Protein AF-A0A136LX27-F1 (afdb_monomer)

Nearest PDB structures (foldseek):
  8tn6-assembly1_C  TM=4.873E-01  e=3.088E+00  synthetic construct
  8tn1-assembly1_B  TM=5.499E-01  e=5.109E+00  synthetic construct
  5m4y-assembly1_A  TM=3.741E-01  e=1.866E+00  Saccharomyces cerevisiae S288C
  2cmr-assembly1_A  TM=3.663E-01  e=2.141E+00  Human immunodeficiency virus 1
  6x8n-assembly2_B  TM=4.448E-01  e=7.368E+00  synthetic construct

InterPro domains:
  IPR025101 Protein of unknown function DUF4012 [PF1319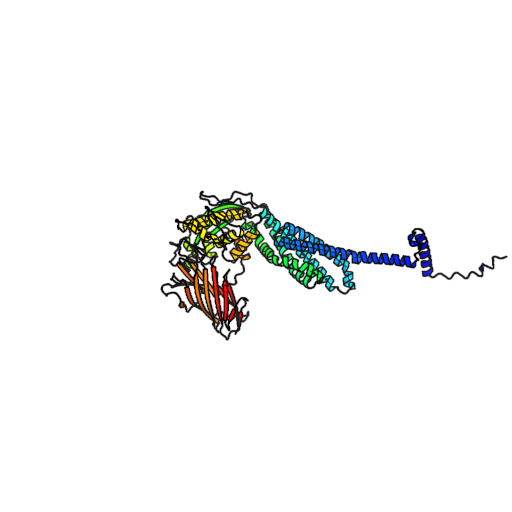6] (264-393)

pLDDT: mean 89.69, std 9.62, range [48.16, 98.31]

Solvent-accessible surface area (backbone atoms only — not comparable to full-atom values): 33940 Å² total; per-residue (Å²): 144,78,75,75,71,65,70,79,70,67,69,77,75,74,82,70,50,76,64,53,54,50,53,50,52,52,49,54,52,47,53,60,52,36,74,76,36,82,88,41,71,86,57,50,76,66,54,48,52,50,51,50,51,48,51,51,51,50,49,50,47,38,65,57,45,51,49,35,52,52,52,29,53,52,25,53,52,51,29,39,62,27,41,51,51,26,32,53,19,59,77,71,66,36,43,70,59,23,34,56,25,31,53,53,31,34,57,29,32,56,52,31,45,54,29,50,59,65,39,42,64,58,28,60,75,68,71,38,54,65,61,51,52,49,54,48,48,35,37,50,30,48,34,45,26,28,48,10,48,38,33,31,30,61,28,46,41,36,55,54,53,44,46,72,66,58,60,37,55,48,43,66,40,85,92,73,85,42,48,37,39,35,45,84,51,87,56,44,43,74,41,34,51,49,36,64,69,22,40,62,43,25,42,52,10,48,55,37,28,58,62,22,47,61,52,32,57,53,39,40,71,75,39,61,63,76,59,22,72,60,43,46,65,39,54,51,55,42,52,74,48,44,66,57,54,50,54,44,48,76,41,52,72,40,50,36,57,72,26,3,46,98,47,73,29,30,34,40,36,38,36,26,36,20,60,48,28,24,45,40,19,9,39,68,30,23,37,37,40,39,31,23,36,19,65,29,44,59,40,39,46,55,44,53,53,89,75,62,65,65,78,91,56,72,70,51,72,66,58,40,49,42,22,48,52,70,47,97,57,94,56,45,80,90,69,63,51,79,71,52,55,21,31,22,56,52,65,58,63,32,38,48,52,54,44,52,44,48,26,70,70,69,75,46,77,62,45,30,30,37,36,40,25,53,70,47,54,29,53,48,21,64,76,70,41,69,46,80,56,96,93,40,68,30,36,50,89,32,42,51,59,41,52,48,61,72,33,62,89,57,73,40,62,68,55,51,17,50,53,53,49,51,51,51,39,51,47,50,27,52,51,55,66,45,36,54,96,34,52,69,61,54,50,49,52,54,51,53,28,36,61,42,36,29,37,49,76,35,45,85,36,67,61,50,32,48,46,52,53,76,72,44,80,86,76,83,79,50,84,40,42,42,36,55,49,47,30,41,31,85,87,65,61,80,53,90,41,60,37,33,41,36,36,43,33,42,38,38,36,44,89,78,44,30,35,42,37,38,40,32,41,36,62,40,54,68,94,52,57,51,29,35,38,46,32,33,36,50,73,55,40,76,75,42,71,41,77,61,57,78,92,43,53,46,77,38,73,60,91,62,35,34,26,40,37,35,46,70,56,98,79,44,37,45,28,42,30,36,32,38,69,55,66,89,78,77,95,77,78,76,45,65,53,41,46,31,41,48,58,48,32,51,53,48,37,36,42,38,37,36,40,34,48,35,89,74,51,49,76,45,68,73,65,89,78,63,49,80,58,89,65,27,42,37,36,71,52,71,54,56,38,70,44,74,47,44,28,40,52,45,116

Organism: NCBI:txid1617426

Foldseek 3Di:
DPPPVVVVPPDPPPPQDPVNVVVVVLVVVVVVVCVVDVVCVPPDSVNVVVVVVVVVVVVCCCVQPVVLVVLLVVLLVLLLVLLLQLLVCLVLVVLVSNLVSLVSNLVSLVSNLVSLVSNCVVCVVVVNNVQSVLSNLLSVLSNLLSVLSNLQSVLCVLVVVLLQQQAQQWDQDPDDLFRIWTDDDDFQLVSLVSNLVSLVSLVSSLVSNVVSLVSNQVSLVVHDPVSVVSNVVSSVSVVVCSVVSVLCSLQSNLVSVVQARVHKAKEKEFEFALLQPALLNHFTLWIWIFIGHNNYTPTIGTGGLVRQDCVPPFDDPVQQQQLVQADPDRDHRVRDGSRSLSNRNDNQSSQVSVQVSVCRVVVDHHQKYKYAYVVLVQLLCAVVPWDDDPNFIDHSVCPQVSLLVVCPVVQASRVSSVVSSSSVSSSCSSCSNPSNPCVVVNVVSVLLCVLLQRMDMYGPPPSVVSSVVSSDDDDPDALWEKEKDFRADNSGRRFDFRKEKEKEKEWEQEPLRKIKMKIKIAIDSHPGTQKIKIKTFPQKADKDKDPADPVQWDWDDDPTIIMIIGGDDPRRMIMIIIMHDHDDDDPPPQDKRKYKYADRHNYKYWYKYKYAYDPVKDKDWPDPAWDDDPRITIDTDIPSGIDMTIMRIDD

Sequence (651 aa):
MANTNLRKRLKPKPQKTGFERFSDAANEWFFRFKRRFYFLRNITLTDFFLMLGGTAALGVIYFLVVSPAFSLARNVYVIHTNLTGLNNAVQVFDLAAGESRAATIKSNLVEAQQRTEELRFLFDLTQNHAAYLQVQSLLDDSNEFMSGFLDVFSALRPLQDYTAEYKPNIVYRFSDGNTLSASPATGSGLTLERMEENRSLLKIGVDRMEKARADILAGLAESPAWLSDLMRDDITGIDTQFPAFTSLADTYEYIPVLLGSGNPQEYLIVVQDNARYTAGGGEIAGFISVSLADGVPQAVTVLKPSELSLDGFRADQLVLADINLLANKDVTAENITLSDLALISDPDLRLKTVGELYTARSGKPLAGVIMLNLNVMERFLRAGGPLSYQQVEFTDDTLLSGINILLGDQRSSEFRSEIIMNLYARLIEREFNSFEGRFMDLFSILAQSRELGDIALYSDSIEVKNYILVSSPETVTGKDILSFGLNYDQESVVINKYPIVTINAVVEIDADFSTKKTVEIAASGVEALQNSYVCTPSGSTGFNFTGVTDDLVSSTFTADTFCNIFLEDEDLRYGVGFETIPFENSNGTGYNYVLSLEKNPGIGANYDIEFSFDPSLSVLPVDESFIAQGDAFIYSGVITGDKRFIFEISK

Secondary structure (DSSP, 8-state):
--SSSSTTS--PPP---HHHHHHHHHHHHHHHHHTT-GGGTT--HHHHHHHHHHHHHHHHHIIIIIHHHHHHHHHHHHHHHHHHHHHHHHHTT-HHHHHHHHHHHHHHHHHHHHHHHHTHHHHHHTT-HHHHHHHHHHHHHHHHHHHHHHHHHHHHHHHHHHHHH----EEE-SSSS-SEEE--PPP-HHHHHHHHHHHHHHHHHHHHHHHHHHHHHHHHHHS-HHHHHHHHHHHHHHHTTHHHHHHHHHHHTTHHHHTTSSS-EEEEEEEEETTS--TTSSEEEEEEEEEEETTEEEEEEEE-GGG---TT----HHHHHHHHHH-SS---TTT--TGGGGG--SHHHHHHHHHHHHHHHH----SEEEEEEHHHHHHHHHHH--EEETTEEE-TTTHHHHHHHHHTT---HHHHHHHHHHHHHHHHHHHHHT-TTTHHHHHHHHHHHHHTTSEEEE-SSHHHHHHHHHTSPP----SEEEEEEEEE-TT-----S--EEEEEEEEEE-TTS-EEEEEEEEEES-SSEEEEEEEEETT-EEEEEESS-GGGEEEEE-SSEEEEEEE--TT-EEEEEEEEPPPP--SSS-EEEEEEEE--TT-EEEEEEEEEE-TTSEEEES-S--EEETTEEEEEEE-SSPEEEEEEEE-

Mean predicted aligned error: 8.87 Å

Radius of gyration: 38.72 Å; Cα contacts (8 Å, |Δi|>4): 1157; chains: 1; bounding box: 103×66×143 Å

Structure (mmCIF, N/CA/C/O backbone):
data_AF-A0A136LX27-F1
#
_entry.id   AF-A0A136LX27-F1
#
loop_
_atom_site.group_PDB
_atom_site.id
_atom_site.type_symbol
_atom_site.label_atom_id
_atom_site.label_alt_id
_atom_site.label_comp_id
_atom_site.label_asym_id
_atom_site.label_entity_id
_atom_site.label_seq_id
_atom_site.pdbx_PDB_ins_code
_atom_site.Cartn_x
_atom_site.Cartn_y
_atom_site.Cartn_z
_atom_site.occupancy
_atom_site.B_iso_or_equiv
_atom_site.auth_seq_id
_atom_site.auth_comp_id
_atom_site.auth_asym_id
_atom_site.auth_atom_id
_atom_site.pdbx_PDB_model_num
ATOM 1 N N . MET A 1 1 ? 74.398 9.057 -102.586 1.00 50.53 1 MET A N 1
ATOM 2 C CA . MET A 1 1 ? 73.356 8.070 -102.958 1.00 50.53 1 MET A CA 1
ATOM 3 C C . MET A 1 1 ? 73.345 6.862 -102.003 1.00 50.53 1 MET A C 1
ATOM 5 O O . MET A 1 1 ? 73.511 5.738 -102.446 1.00 50.53 1 MET A O 1
ATOM 9 N N . ALA A 1 2 ? 73.130 7.065 -100.694 1.00 48.16 2 ALA A N 1
ATOM 10 C CA . ALA A 1 2 ? 73.069 5.960 -99.714 1.00 48.16 2 ALA A CA 1
ATOM 11 C C . ALA A 1 2 ? 71.875 6.045 -98.739 1.00 48.16 2 ALA A C 1
ATOM 13 O O . ALA A 1 2 ? 71.722 5.186 -97.881 1.00 48.16 2 ALA A O 1
ATOM 14 N N . ASN A 1 3 ? 70.998 7.049 -98.878 1.00 50.06 3 ASN A N 1
ATOM 15 C CA . ASN A 1 3 ? 69.938 7.318 -97.894 1.00 50.06 3 ASN A CA 1
ATOM 16 C C . ASN A 1 3 ? 68.509 7.040 -98.405 1.00 50.06 3 ASN A C 1
ATOM 18 O O . ASN A 1 3 ? 67.528 7.229 -97.695 1.00 50.06 3 ASN A O 1
ATOM 22 N N . THR A 1 4 ? 68.368 6.554 -99.639 1.00 48.66 4 THR A N 1
ATOM 23 C CA . THR A 1 4 ? 67.067 6.187 -100.225 1.00 48.66 4 THR A CA 1
ATOM 24 C C . THR A 1 4 ? 66.725 4.703 -100.056 1.00 48.66 4 THR A C 1
ATOM 26 O O . THR A 1 4 ? 65.551 4.346 -100.108 1.00 48.66 4 THR A O 1
ATOM 29 N N . ASN A 1 5 ? 67.707 3.847 -99.740 1.00 50.72 5 ASN A N 1
ATOM 30 C CA . ASN A 1 5 ? 67.491 2.408 -99.529 1.00 50.72 5 ASN A CA 1
ATOM 31 C C . ASN A 1 5 ? 67.164 2.016 -98.071 1.00 50.72 5 ASN A C 1
ATOM 33 O O . ASN A 1 5 ? 66.679 0.911 -97.841 1.00 50.72 5 ASN A O 1
ATOM 37 N N . LEU A 1 6 ? 67.328 2.919 -97.092 1.00 48.31 6 LEU A N 1
ATOM 38 C CA . LEU A 1 6 ? 66.961 2.671 -95.684 1.00 48.31 6 LEU A CA 1
ATOM 39 C C . LEU A 1 6 ? 65.464 2.899 -95.398 1.00 48.31 6 LEU A C 1
ATOM 41 O O . LEU A 1 6 ? 64.897 2.274 -94.504 1.00 48.31 6 LEU A O 1
ATOM 45 N N . ARG A 1 7 ? 64.780 3.714 -96.214 1.00 49.91 7 ARG A N 1
ATOM 46 C CA . ARG A 1 7 ? 63.329 3.954 -96.091 1.00 49.91 7 ARG A CA 1
ATOM 47 C C . ARG A 1 7 ? 62.451 2.805 -96.597 1.00 49.91 7 ARG A C 1
ATOM 49 O O . ARG A 1 7 ? 61.278 2.767 -96.254 1.00 49.91 7 ARG A O 1
ATOM 56 N N . LYS A 1 8 ? 62.998 1.838 -97.345 1.00 49.00 8 LYS A N 1
ATOM 57 C CA . LYS A 1 8 ? 62.242 0.677 -97.859 1.00 49.00 8 LYS A CA 1
ATOM 58 C C . LYS A 1 8 ? 62.246 -0.556 -96.933 1.00 49.00 8 LYS A C 1
ATOM 60 O O . LYS A 1 8 ? 61.659 -1.568 -97.296 1.00 49.00 8 LYS A O 1
ATOM 65 N N . ARG A 1 9 ? 62.866 -0.495 -95.741 1.00 50.59 9 ARG A N 1
ATOM 66 C CA . ARG A 1 9 ? 62.883 -1.609 -94.758 1.00 50.59 9 ARG A CA 1
ATOM 67 C C . ARG A 1 9 ? 62.244 -1.308 -93.400 1.00 50.59 9 ARG A C 1
ATOM 69 O O . ARG A 1 9 ? 62.141 -2.213 -92.575 1.00 50.59 9 ARG A O 1
ATOM 76 N N . LEU A 1 10 ? 61.762 -0.090 -93.162 1.00 51.03 10 LEU A N 1
ATOM 77 C CA . LEU A 1 10 ? 60.972 0.196 -91.966 1.00 51.03 10 LEU A CA 1
ATOM 78 C C . LEU A 1 10 ? 59.538 -0.266 -92.222 1.00 51.03 10 LEU A C 1
ATOM 80 O O . LEU A 1 10 ? 58.726 0.475 -92.774 1.00 51.03 10 LEU A O 1
ATOM 84 N N . LYS A 1 11 ? 59.260 -1.526 -91.857 1.00 53.97 11 LYS A N 1
ATOM 85 C CA . LYS A 1 11 ? 57.895 -2.053 -91.741 1.00 53.97 11 LYS A CA 1
ATOM 86 C C . LYS A 1 11 ? 57.037 -0.992 -91.031 1.00 53.97 11 LYS A C 1
ATOM 88 O O . LYS A 1 11 ? 57.516 -0.446 -90.030 1.00 53.97 11 LYS A O 1
ATOM 93 N N . PRO A 1 12 ? 55.826 -0.668 -91.524 1.00 54.94 12 PRO A N 1
ATOM 94 C CA . PRO A 1 12 ? 54.933 0.229 -90.802 1.00 54.94 12 PRO A CA 1
ATOM 95 C C . PRO A 1 12 ? 54.824 -0.298 -89.374 1.00 54.94 12 PRO A C 1
ATOM 97 O O . PRO A 1 12 ? 54.558 -1.487 -89.180 1.00 54.94 12 PRO A O 1
ATOM 100 N N . LYS A 1 13 ? 55.132 0.556 -88.384 1.00 58.00 13 LYS A N 1
ATOM 101 C CA . LYS A 1 13 ? 54.923 0.190 -86.981 1.00 58.00 13 LYS A CA 1
ATOM 102 C C . LYS A 1 13 ? 53.474 -0.298 -86.897 1.00 58.00 13 LYS A C 1
ATOM 104 O O . LYS A 1 13 ? 52.605 0.443 -87.369 1.00 58.00 13 LYS A O 1
ATOM 109 N N . PRO A 1 14 ? 53.224 -1.525 -86.405 1.00 62.47 14 PRO A N 1
ATOM 110 C CA . PRO A 1 14 ? 51.870 -2.055 -86.329 1.00 62.47 14 PRO A CA 1
ATOM 111 C C . PRO A 1 14 ? 50.988 -1.005 -85.656 1.00 62.47 14 PRO A C 1
ATOM 113 O O . PRO A 1 14 ? 51.436 -0.331 -84.721 1.00 62.47 14 PRO A O 1
ATOM 116 N N . GLN A 1 15 ? 49.789 -0.777 -86.201 1.00 66.12 15 GLN A N 1
ATOM 117 C CA . GLN A 1 15 ? 48.844 0.148 -85.588 1.00 66.12 15 GLN A CA 1
ATOM 118 C C . GLN A 1 15 ? 48.589 -0.348 -84.172 1.00 66.12 15 GLN A C 1
ATOM 120 O O . GLN A 1 15 ? 47.939 -1.371 -83.978 1.00 66.12 15 GLN A O 1
ATOM 125 N N . LYS A 1 16 ? 49.151 0.376 -83.201 1.00 63.56 16 LYS A N 1
ATOM 126 C CA . LYS A 1 16 ? 48.963 0.061 -81.796 1.00 63.56 16 LYS A CA 1
ATOM 127 C C . LYS A 1 16 ? 47.477 0.077 -81.493 1.00 63.56 16 LYS A C 1
ATOM 129 O O . LYS A 1 16 ? 46.812 1.079 -81.787 1.00 63.56 16 LYS A O 1
ATOM 134 N N . THR A 1 17 ? 46.980 -1.015 -80.930 1.00 77.12 17 THR A N 1
ATOM 135 C CA . THR A 1 17 ? 45.590 -1.126 -80.484 1.00 77.12 17 THR A CA 1
ATOM 136 C C . THR A 1 17 ? 45.302 -0.073 -79.404 1.00 77.12 17 THR A C 1
ATOM 138 O O . THR A 1 17 ? 46.221 0.466 -78.780 1.00 77.12 17 THR A O 1
ATOM 141 N N . GLY A 1 18 ? 44.026 0.265 -79.176 1.00 77.75 18 GLY A N 1
ATOM 142 C CA . GLY A 1 18 ? 43.649 1.239 -78.137 1.00 77.75 18 GLY A CA 1
ATOM 143 C C . GLY A 1 18 ? 44.223 0.885 -76.756 1.00 77.75 18 GLY A C 1
ATOM 144 O O . GLY A 1 18 ? 44.663 1.767 -76.022 1.00 77.75 18 GLY A O 1
ATOM 145 N N . PHE A 1 19 ? 44.328 -0.414 -76.467 1.00 76.25 19 PHE A N 1
ATOM 146 C CA . PHE A 1 19 ? 44.926 -0.945 -75.247 1.00 76.25 19 PHE A CA 1
ATOM 147 C C . PHE A 1 19 ? 46.444 -0.710 -75.162 1.00 76.25 19 PHE A C 1
ATOM 149 O O . PHE A 1 19 ? 46.941 -0.286 -74.123 1.00 76.25 19 PHE A O 1
ATOM 156 N N . GLU A 1 20 ? 47.187 -0.890 -76.260 1.00 79.50 20 GLU A N 1
ATOM 157 C CA . GLU A 1 20 ? 48.635 -0.624 -76.297 1.00 79.50 20 GLU A CA 1
ATOM 158 C C . GLU A 1 20 ? 48.958 0.862 -76.092 1.00 79.50 20 GLU A C 1
ATOM 160 O O . GLU A 1 20 ? 49.915 1.200 -75.398 1.00 79.50 20 GLU A O 1
ATOM 165 N N . ARG A 1 21 ? 48.134 1.770 -76.636 1.00 81.06 21 ARG A N 1
ATOM 166 C CA . ARG A 1 21 ? 48.301 3.218 -76.410 1.00 81.06 21 ARG A CA 1
ATOM 167 C C . ARG A 1 21 ? 48.043 3.609 -74.955 1.00 81.06 21 ARG A C 1
ATOM 169 O O . ARG A 1 21 ? 48.781 4.429 -74.414 1.00 81.06 21 ARG A O 1
ATOM 176 N N . PHE A 1 22 ? 47.022 3.023 -74.329 1.00 80.69 22 PHE A N 1
ATOM 177 C CA . PHE A 1 22 ? 46.735 3.230 -72.909 1.00 80.69 22 PHE A CA 1
ATOM 178 C C . PHE A 1 22 ? 47.853 2.666 -72.023 1.00 80.69 22 PHE A C 1
ATOM 180 O O . PHE A 1 22 ? 48.327 3.355 -71.123 1.00 80.69 22 PHE A O 1
ATOM 187 N N . SER A 1 23 ? 48.334 1.457 -72.323 1.00 80.69 23 SER A N 1
ATOM 188 C CA . SER A 1 23 ? 49.427 0.821 -71.584 1.00 80.69 23 SER A CA 1
ATOM 189 C C . SER A 1 23 ? 50.725 1.625 -71.656 1.00 80.69 23 SER A C 1
ATOM 191 O O . SER A 1 23 ? 51.415 1.741 -70.644 1.00 80.69 23 SER A O 1
ATOM 193 N N . ASP A 1 24 ? 51.068 2.185 -72.818 1.00 81.19 24 ASP A N 1
ATOM 194 C CA . ASP A 1 24 ? 52.256 3.029 -72.969 1.00 81.19 24 ASP A CA 1
ATOM 195 C C . ASP A 1 24 ? 52.126 4.337 -72.180 1.00 81.19 24 ASP A C 1
ATOM 197 O O . ASP A 1 24 ? 53.066 4.733 -71.490 1.00 81.19 24 ASP A O 1
ATOM 201 N N . ALA A 1 25 ? 50.954 4.982 -72.229 1.00 83.62 25 ALA A N 1
ATOM 202 C CA . ALA A 1 25 ? 50.682 6.204 -71.474 1.00 83.62 25 ALA A CA 1
ATOM 203 C C . ALA A 1 25 ? 50.722 5.962 -69.953 1.00 83.62 25 ALA A C 1
ATOM 205 O O . ALA A 1 25 ? 51.320 6.749 -69.216 1.00 83.62 25 ALA A O 1
ATOM 206 N N . ALA A 1 26 ? 50.145 4.850 -69.486 1.00 80.69 26 ALA A N 1
ATOM 207 C CA . ALA A 1 26 ? 50.176 4.438 -68.085 1.00 80.69 26 ALA A CA 1
ATOM 208 C C . ALA A 1 26 ? 51.602 4.107 -67.618 1.00 80.69 26 ALA A C 1
ATOM 210 O O . ALA A 1 26 ? 52.010 4.545 -66.542 1.00 80.69 26 ALA A O 1
ATOM 211 N N . ASN A 1 27 ? 52.391 3.407 -68.443 1.00 83.38 27 ASN A N 1
ATOM 212 C CA . ASN A 1 27 ? 53.803 3.140 -68.164 1.00 83.38 27 ASN A CA 1
ATOM 213 C C . ASN A 1 27 ? 54.616 4.433 -68.082 1.00 83.38 27 ASN A C 1
ATOM 215 O O . ASN A 1 27 ? 55.388 4.609 -67.143 1.00 83.38 27 ASN A O 1
ATOM 219 N N . GLU A 1 28 ? 54.455 5.354 -69.034 1.00 85.44 28 GLU A N 1
ATOM 220 C CA . GLU A 1 28 ? 55.209 6.609 -69.043 1.00 85.44 28 GLU A CA 1
ATOM 221 C C . GLU A 1 28 ? 54.863 7.488 -67.831 1.00 85.44 28 GLU A C 1
ATOM 223 O O . GLU A 1 28 ? 55.760 8.030 -67.176 1.00 85.44 28 GLU A O 1
ATOM 228 N N . TRP A 1 29 ? 53.576 7.576 -67.479 1.00 87.31 29 TRP A N 1
ATOM 229 C CA . TRP A 1 29 ? 53.113 8.259 -66.272 1.00 87.31 29 TRP A CA 1
ATOM 230 C C . TRP A 1 29 ? 53.686 7.618 -65.001 1.00 87.31 29 TRP A C 1
ATOM 232 O O . TRP A 1 29 ? 54.284 8.314 -64.175 1.00 87.31 29 TRP A O 1
ATOM 242 N N . PHE A 1 30 ? 53.602 6.289 -64.882 1.00 84.06 30 PHE A N 1
ATOM 243 C CA . PHE A 1 30 ? 54.151 5.549 -63.748 1.00 84.06 30 PHE A CA 1
ATOM 244 C C . PHE A 1 30 ? 55.669 5.703 -63.637 1.00 84.06 30 PHE A C 1
ATOM 246 O O . PHE A 1 30 ? 56.170 5.911 -62.540 1.00 84.06 30 PHE A O 1
ATOM 253 N N . PHE A 1 31 ? 56.423 5.696 -64.741 1.00 82.75 31 PHE A N 1
ATOM 254 C CA . PHE A 1 31 ? 57.871 5.935 -64.716 1.00 82.75 31 PHE A CA 1
ATOM 255 C C . PHE A 1 31 ? 58.227 7.341 -64.211 1.00 82.75 31 PHE A C 1
ATOM 257 O O . PHE A 1 31 ? 59.194 7.497 -63.455 1.00 82.75 31 PHE A O 1
ATOM 264 N N . ARG A 1 32 ? 57.454 8.369 -64.593 1.00 85.94 32 ARG A N 1
ATOM 265 C CA . ARG A 1 32 ? 57.628 9.740 -64.075 1.00 85.94 32 ARG A CA 1
ATOM 266 C C . ARG A 1 32 ? 57.305 9.819 -62.581 1.00 85.94 32 ARG A C 1
ATOM 268 O O . ARG A 1 32 ? 58.045 10.469 -61.844 1.00 85.94 32 ARG A O 1
ATOM 275 N N . PHE A 1 33 ? 56.254 9.131 -62.135 1.00 82.25 33 PHE A N 1
ATOM 276 C CA . PHE A 1 33 ? 55.853 9.045 -60.728 1.00 82.25 33 PHE A CA 1
ATOM 277 C C . PHE A 1 33 ? 56.884 8.273 -59.882 1.00 82.25 33 PHE A C 1
ATOM 279 O O . PHE A 1 33 ? 57.383 8.782 -58.881 1.00 82.25 33 PHE A O 1
ATOM 286 N N . LYS A 1 34 ? 57.313 7.100 -60.356 1.00 84.00 34 LYS A N 1
ATOM 287 C CA . LYS A 1 34 ? 58.334 6.226 -59.758 1.00 84.00 34 LYS A CA 1
ATOM 288 C C . LYS A 1 34 ? 59.682 6.921 -59.566 1.00 84.00 34 LYS A C 1
ATOM 290 O O . LYS A 1 34 ? 60.349 6.677 -58.569 1.00 84.00 34 LYS A O 1
ATOM 295 N N . ARG A 1 35 ? 60.084 7.826 -60.469 1.00 83.75 35 ARG A N 1
ATOM 296 C CA . ARG A 1 35 ? 61.311 8.633 -60.297 1.00 83.75 35 ARG A CA 1
ATOM 297 C C . ARG A 1 35 ? 61.264 9.583 -59.097 1.00 83.75 35 ARG A C 1
ATOM 299 O O . ARG A 1 35 ? 62.328 9.960 -58.618 1.00 83.75 35 ARG A O 1
ATOM 306 N N . ARG A 1 36 ? 60.077 9.983 -58.627 1.00 86.94 36 ARG A N 1
ATOM 307 C CA . ARG A 1 36 ? 59.925 10.905 -57.489 1.00 86.94 36 ARG A CA 1
ATOM 308 C C . ARG A 1 36 ? 59.958 10.205 -56.129 1.00 86.94 36 ARG A C 1
ATOM 310 O O . ARG A 1 36 ? 60.279 10.856 -55.144 1.00 86.94 36 ARG A O 1
ATOM 317 N N . PHE A 1 37 ? 59.674 8.903 -56.069 1.00 85.75 37 PHE A N 1
ATOM 318 C CA . PHE A 1 37 ? 59.536 8.164 -54.812 1.00 85.75 37 PHE A CA 1
ATOM 319 C C . PHE A 1 37 ? 60.505 6.983 -54.745 1.00 85.75 37 PHE A C 1
ATOM 321 O O . PHE A 1 37 ? 60.353 5.985 -55.449 1.00 85.75 37 PHE A O 1
ATOM 328 N N . TYR A 1 38 ? 61.501 7.081 -53.860 1.00 82.31 38 TYR A N 1
ATOM 329 C CA . TYR A 1 38 ? 62.594 6.107 -53.758 1.00 82.31 38 TYR A CA 1
ATOM 330 C C . TYR A 1 38 ? 62.110 4.681 -53.416 1.00 82.31 38 TYR A C 1
ATOM 332 O O . TYR A 1 38 ? 62.700 3.707 -53.880 1.00 82.31 38 TYR A O 1
ATOM 340 N N . PHE A 1 39 ? 60.994 4.548 -52.687 1.00 81.44 39 PHE A N 1
ATOM 341 C CA . PHE A 1 39 ? 60.398 3.256 -52.318 1.00 81.44 39 PHE A CA 1
ATOM 342 C C . PHE A 1 39 ? 59.743 2.509 -53.497 1.00 81.44 39 PHE A C 1
ATOM 344 O O . PHE A 1 39 ? 59.589 1.293 -53.440 1.00 81.44 39 PHE A O 1
ATOM 351 N N . LEU A 1 40 ? 59.422 3.193 -54.604 1.00 81.50 40 LEU A N 1
ATOM 352 C CA . LEU A 1 40 ? 58.823 2.577 -55.796 1.00 81.50 40 LEU A CA 1
ATOM 353 C C . LEU A 1 40 ? 59.867 1.994 -56.766 1.00 81.50 40 LEU A C 1
ATOM 355 O O . LEU A 1 40 ? 59.503 1.409 -57.789 1.00 81.50 40 LEU A O 1
ATOM 359 N N . ARG A 1 41 ? 61.174 2.140 -56.483 1.00 82.56 41 ARG A N 1
ATOM 360 C CA . ARG A 1 41 ? 62.277 1.814 -57.412 1.00 82.56 41 ARG A CA 1
ATOM 361 C C . ARG A 1 41 ? 62.259 0.355 -57.901 1.00 82.56 41 ARG A C 1
ATOM 363 O O . ARG A 1 41 ? 62.560 0.125 -59.074 1.00 82.56 41 ARG A O 1
ATOM 370 N N . ASN A 1 42 ? 61.792 -0.583 -57.077 1.00 86.25 42 ASN A N 1
ATOM 371 C CA . ASN A 1 42 ? 61.741 -2.019 -57.393 1.00 86.25 42 ASN A CA 1
ATOM 372 C C . ASN A 1 42 ? 60.332 -2.557 -57.713 1.00 86.25 42 ASN A C 1
ATOM 374 O O . ASN A 1 42 ? 60.186 -3.749 -57.943 1.00 86.25 42 ASN A O 1
ATOM 378 N N . ILE A 1 43 ? 59.309 -1.699 -57.765 1.00 87.44 43 ILE A N 1
ATOM 379 C CA . ILE A 1 43 ? 57.907 -2.102 -57.972 1.00 87.44 43 ILE A CA 1
ATOM 380 C C . ILE A 1 43 ? 57.573 -2.056 -59.474 1.00 87.44 43 ILE A C 1
ATOM 382 O O . ILE A 1 43 ? 57.945 -1.088 -60.160 1.00 87.44 43 ILE A O 1
ATOM 386 N N . THR A 1 44 ? 56.935 -3.105 -60.010 1.00 88.75 44 THR A N 1
ATOM 387 C CA . THR A 1 44 ? 56.441 -3.135 -61.402 1.00 88.75 44 THR A CA 1
ATOM 388 C C . THR A 1 44 ? 55.136 -2.337 -61.543 1.00 88.75 44 THR A C 1
ATOM 390 O O . THR A 1 44 ? 54.492 -2.016 -60.549 1.00 88.75 44 THR A O 1
ATOM 393 N N . LEU A 1 45 ? 54.724 -1.985 -62.771 1.00 81.75 45 LEU A N 1
ATOM 394 C CA . LEU A 1 45 ? 53.446 -1.284 -62.993 1.00 81.75 45 LEU A CA 1
ATOM 395 C C . LEU A 1 45 ? 52.264 -2.091 -62.420 1.00 81.75 45 LEU A C 1
ATOM 397 O O . LEU A 1 45 ? 51.372 -1.530 -61.789 1.00 81.75 45 LEU A O 1
ATOM 401 N N . THR A 1 46 ? 52.294 -3.410 -62.615 1.00 82.56 46 THR A N 1
ATOM 402 C CA . THR A 1 46 ? 51.283 -4.343 -62.112 1.00 82.56 46 THR A CA 1
ATOM 403 C C . THR A 1 46 ? 51.260 -4.365 -60.589 1.00 82.56 46 THR A C 1
ATOM 405 O O . THR A 1 46 ? 50.192 -4.205 -60.008 1.00 82.56 46 THR A O 1
ATOM 408 N N . ASP A 1 47 ? 52.423 -4.464 -59.940 1.00 85.62 47 ASP A N 1
ATOM 409 C CA . ASP A 1 47 ? 52.520 -4.432 -58.476 1.00 85.62 47 ASP A CA 1
ATOM 410 C C . ASP A 1 47 ? 52.004 -3.107 -57.905 1.00 85.62 47 ASP A C 1
ATOM 412 O O . ASP A 1 47 ? 51.338 -3.095 -56.876 1.00 85.62 47 ASP A O 1
ATOM 416 N N . PHE A 1 48 ? 52.261 -1.983 -58.583 1.00 85.69 48 PHE A N 1
ATOM 417 C CA . PHE A 1 48 ? 51.758 -0.678 -58.158 1.00 85.69 48 PHE A CA 1
ATOM 418 C C . PHE A 1 48 ? 50.230 -0.596 -58.220 1.00 85.69 48 PHE A C 1
ATOM 420 O O . PHE A 1 48 ? 49.609 -0.163 -57.252 1.00 85.69 48 PHE A O 1
ATOM 427 N N . PHE A 1 49 ? 49.609 -1.028 -59.323 1.00 85.94 49 PHE A N 1
ATOM 428 C CA . PHE A 1 49 ? 48.146 -1.045 -59.423 1.00 85.94 49 PHE A CA 1
ATOM 429 C C . PHE A 1 49 ? 47.506 -2.074 -58.486 1.00 85.94 49 PHE A C 1
ATOM 431 O O . PHE A 1 49 ? 46.441 -1.795 -57.944 1.00 85.94 49 PHE A O 1
ATOM 438 N N . LEU A 1 50 ? 48.157 -3.215 -58.240 1.00 88.69 50 LEU A N 1
ATOM 439 C CA . LEU A 1 50 ? 47.715 -4.187 -57.238 1.00 88.69 50 LEU A CA 1
ATOM 440 C C . LEU A 1 50 ? 47.799 -3.615 -55.818 1.00 88.69 50 LEU A C 1
ATOM 442 O O . LEU A 1 50 ? 46.850 -3.762 -55.059 1.00 88.69 50 LEU A O 1
ATOM 446 N N . MET A 1 51 ? 48.881 -2.916 -55.459 1.00 88.25 51 MET A N 1
ATOM 447 C CA . MET A 1 51 ? 49.005 -2.248 -54.156 1.00 88.25 51 MET A CA 1
ATOM 448 C C . MET A 1 51 ? 48.010 -1.098 -53.998 1.00 88.25 51 MET A C 1
ATOM 450 O O . MET A 1 51 ? 47.430 -0.941 -52.924 1.00 88.25 51 MET A O 1
ATOM 454 N N . LEU A 1 52 ? 47.788 -0.305 -55.050 1.00 88.81 52 LEU A N 1
ATOM 455 C CA . LEU A 1 52 ? 46.810 0.783 -55.045 1.00 88.81 52 LEU A CA 1
ATOM 456 C C . LEU A 1 52 ? 45.388 0.229 -54.918 1.00 88.81 52 LEU A C 1
ATOM 458 O O . LEU A 1 52 ? 44.627 0.698 -54.079 1.00 88.81 52 LEU A O 1
ATOM 462 N N . GLY A 1 53 ? 45.053 -0.791 -55.710 1.00 92.69 53 GLY A N 1
ATOM 463 C CA . GLY A 1 53 ? 43.772 -1.488 -55.645 1.00 92.69 53 GLY A CA 1
ATOM 464 C C . GLY A 1 53 ? 43.558 -2.173 -54.299 1.00 92.69 53 GLY A C 1
ATOM 465 O O . GLY A 1 53 ? 42.485 -2.050 -53.726 1.00 92.69 53 GLY A O 1
ATOM 466 N N . GLY A 1 54 ? 44.592 -2.814 -53.749 1.00 94.06 54 GLY A N 1
ATOM 467 C CA . GLY A 1 54 ? 44.570 -3.419 -52.418 1.00 94.06 54 GLY A CA 1
ATOM 468 C C . GLY A 1 54 ? 44.368 -2.385 -51.312 1.00 94.06 54 GLY A C 1
ATOM 469 O O . GLY A 1 54 ? 43.505 -2.565 -50.464 1.00 94.06 54 GLY A O 1
ATOM 470 N N . THR A 1 55 ? 45.091 -1.264 -51.353 1.00 92.81 55 THR A N 1
ATOM 471 C CA . THR A 1 55 ? 44.906 -0.151 -50.404 1.00 92.81 55 THR A CA 1
ATOM 472 C C . THR A 1 55 ? 43.508 0.452 -50.515 1.00 92.81 55 THR A C 1
ATOM 474 O O . THR A 1 55 ? 42.874 0.705 -49.498 1.00 92.81 55 THR A O 1
ATOM 477 N N . ALA A 1 56 ? 43.003 0.659 -51.735 1.00 93.19 56 ALA A N 1
ATOM 478 C CA . ALA A 1 56 ? 41.656 1.171 -51.957 1.00 93.19 56 ALA A CA 1
ATOM 479 C C . ALA A 1 56 ? 40.591 0.187 -51.452 1.00 93.19 56 ALA A C 1
ATOM 481 O O . ALA A 1 56 ? 39.674 0.602 -50.752 1.00 93.19 56 ALA A O 1
ATOM 482 N N . ALA A 1 57 ? 40.740 -1.110 -51.734 1.00 93.38 57 ALA A N 1
ATOM 483 C CA . ALA A 1 57 ? 39.850 -2.155 -51.237 1.00 93.38 57 ALA A CA 1
ATOM 484 C C . ALA A 1 57 ? 39.872 -2.237 -49.704 1.00 93.38 57 ALA A C 1
ATOM 486 O O . ALA A 1 57 ? 38.815 -2.281 -49.085 1.00 93.38 57 ALA A O 1
ATOM 487 N N . LEU A 1 58 ? 41.055 -2.182 -49.082 1.00 94.69 58 LEU A N 1
ATOM 488 C CA . LEU A 1 58 ? 41.195 -2.122 -47.626 1.00 94.69 58 LEU A CA 1
ATOM 489 C C . LEU A 1 58 ? 40.566 -0.857 -47.045 1.00 94.69 58 LEU A C 1
ATOM 491 O O . LEU A 1 58 ? 39.899 -0.942 -46.023 1.00 94.69 58 LEU A O 1
ATOM 495 N N . GLY A 1 59 ? 40.735 0.295 -47.695 1.00 94.56 59 GLY A N 1
ATOM 496 C CA . GLY A 1 59 ? 40.078 1.539 -47.300 1.00 94.56 59 GLY A CA 1
ATOM 497 C C . GLY A 1 59 ? 38.556 1.415 -47.353 1.00 94.56 59 GLY A C 1
ATOM 498 O O . GLY A 1 59 ? 37.883 1.760 -46.390 1.00 94.56 59 GLY A O 1
ATOM 499 N N . VAL A 1 60 ? 38.012 0.853 -48.435 1.00 93.00 60 VAL A N 1
ATOM 500 C CA . VAL A 1 60 ? 36.571 0.600 -48.582 1.00 93.00 60 VAL A CA 1
ATOM 501 C C . VAL A 1 60 ? 36.066 -0.355 -47.499 1.00 93.00 60 VAL A C 1
ATOM 503 O O . VAL A 1 60 ? 35.085 -0.040 -46.836 1.00 93.00 60 VAL A O 1
ATOM 506 N N . ILE A 1 61 ? 36.750 -1.477 -47.258 1.00 93.94 61 ILE A N 1
ATOM 507 C CA . ILE A 1 61 ? 36.402 -2.419 -46.180 1.00 93.94 61 ILE A CA 1
ATOM 508 C C . ILE A 1 61 ? 36.469 -1.723 -44.817 1.00 93.94 61 ILE A C 1
ATOM 510 O O . ILE A 1 61 ? 35.582 -1.897 -43.984 1.00 93.94 61 ILE A O 1
ATOM 514 N N . TYR A 1 62 ? 37.500 -0.915 -44.584 1.00 95.19 62 TYR A N 1
ATOM 515 C CA . TYR A 1 62 ? 37.670 -0.201 -43.330 1.00 95.19 62 TYR A CA 1
ATOM 516 C C . TYR A 1 62 ? 36.513 0.770 -43.072 1.00 95.19 62 TYR A C 1
ATOM 518 O O . TYR A 1 62 ? 35.914 0.727 -42.001 1.00 95.19 62 TYR A O 1
ATOM 526 N N . PHE A 1 63 ? 36.161 1.605 -44.050 1.00 94.12 63 PHE A N 1
ATOM 527 C CA . PHE A 1 63 ? 35.104 2.604 -43.885 1.00 94.12 63 PHE A CA 1
ATOM 528 C C . PHE A 1 63 ? 33.690 2.016 -43.919 1.00 94.12 63 PHE A C 1
ATOM 530 O O . PHE A 1 63 ? 32.831 2.532 -43.216 1.00 94.12 63 PHE A O 1
ATOM 537 N N . LEU A 1 64 ? 33.440 0.953 -44.692 1.00 93.94 64 LEU A N 1
ATOM 538 C CA . LEU A 1 64 ? 32.104 0.350 -44.802 1.00 93.94 64 LEU A CA 1
ATOM 539 C C . LEU A 1 64 ? 31.818 -0.715 -43.739 1.00 93.94 64 LEU A C 1
ATOM 541 O O . LEU A 1 64 ? 30.669 -0.887 -43.360 1.00 93.94 64 LEU A O 1
ATOM 545 N N . VAL A 1 65 ? 32.831 -1.450 -43.274 1.00 94.25 65 VAL A N 1
ATOM 546 C CA . VAL A 1 65 ? 32.643 -2.571 -42.335 1.00 94.25 65 VAL A CA 1
ATOM 547 C C . VAL A 1 65 ? 33.262 -2.258 -40.985 1.00 94.25 65 VAL A C 1
ATOM 549 O O . VAL A 1 65 ? 32.571 -2.252 -39.972 1.00 94.25 65 VAL A O 1
ATOM 552 N N . VAL A 1 66 ? 34.573 -2.009 -40.957 1.00 94.75 66 VAL A N 1
ATOM 553 C CA . VAL A 1 66 ? 35.331 -1.991 -39.696 1.00 94.75 66 VAL A CA 1
ATOM 554 C C . VAL A 1 66 ? 34.933 -0.800 -38.828 1.00 94.75 66 VAL A C 1
ATOM 556 O O . VAL A 1 66 ? 34.698 -0.972 -37.636 1.00 94.75 66 VAL A O 1
ATOM 559 N N . SER A 1 67 ? 34.832 0.396 -39.411 1.00 96.25 67 SER A N 1
ATOM 560 C CA . SER A 1 67 ? 34.493 1.616 -38.677 1.00 96.25 67 SER A CA 1
ATOM 561 C C . SER A 1 67 ? 33.065 1.578 -38.107 1.00 96.25 67 SER A C 1
ATOM 563 O O . SER A 1 67 ? 32.927 1.800 -36.901 1.00 96.25 67 SER A O 1
ATOM 565 N N . PRO A 1 68 ? 32.008 1.249 -38.884 1.00 96.06 68 PRO A N 1
ATOM 566 C CA . PRO A 1 68 ? 30.660 1.151 -38.329 1.00 96.06 68 PRO A CA 1
ATOM 567 C C . PRO A 1 68 ? 30.519 0.014 -37.313 1.00 96.06 68 PRO A C 1
ATOM 569 O O . PRO A 1 68 ? 29.917 0.228 -36.266 1.00 96.06 68 PRO A O 1
ATOM 572 N N . ALA A 1 69 ? 31.140 -1.150 -37.546 1.00 94.75 69 ALA A N 1
ATOM 573 C CA . ALA A 1 69 ? 31.109 -2.264 -36.595 1.00 94.75 69 ALA A CA 1
ATOM 574 C C . ALA A 1 69 ? 31.806 -1.925 -35.268 1.00 94.75 69 ALA A C 1
ATOM 576 O O . ALA A 1 69 ? 31.291 -2.246 -34.200 1.00 94.75 69 ALA A O 1
ATOM 577 N N . PHE A 1 70 ? 32.954 -1.241 -35.312 1.00 96.12 70 PHE A N 1
ATOM 578 C CA . PHE A 1 70 ? 33.641 -0.794 -34.100 1.00 96.12 70 PHE A CA 1
ATOM 579 C C . PHE A 1 70 ? 32.828 0.264 -33.342 1.00 96.12 70 PHE A C 1
ATOM 581 O O . PHE A 1 70 ? 32.718 0.198 -32.119 1.00 96.12 70 PHE A O 1
ATOM 588 N N . SER A 1 71 ? 32.221 1.216 -34.060 1.00 95.88 71 SER A N 1
ATOM 589 C CA . SER A 1 71 ? 31.323 2.211 -33.461 1.00 95.88 71 SER A CA 1
ATOM 590 C C . SER A 1 71 ? 30.096 1.554 -32.827 1.00 95.88 71 SER A C 1
ATOM 592 O O . SER A 1 71 ? 29.722 1.928 -31.720 1.00 95.88 71 SER A O 1
ATOM 594 N N . LEU A 1 72 ? 29.497 0.563 -33.493 1.00 95.19 72 LEU A N 1
ATOM 595 C CA . LEU A 1 72 ? 28.373 -0.206 -32.966 1.00 95.19 72 LEU A CA 1
ATOM 596 C C . LEU A 1 72 ? 28.774 -0.953 -31.690 1.00 95.19 72 LEU A C 1
ATOM 598 O O . LEU A 1 72 ? 28.104 -0.813 -30.674 1.00 95.19 72 LEU A O 1
ATOM 602 N N . ALA A 1 73 ? 29.902 -1.669 -31.705 1.00 94.50 73 ALA A N 1
ATOM 603 C CA . ALA A 1 73 ? 30.407 -2.386 -30.534 1.00 94.50 73 ALA A CA 1
ATOM 604 C C . ALA A 1 73 ? 30.669 -1.447 -29.346 1.00 94.50 73 ALA A C 1
ATOM 606 O O . ALA A 1 73 ? 30.302 -1.761 -28.215 1.00 94.50 73 ALA A O 1
ATOM 607 N N . ARG A 1 74 ? 31.255 -0.267 -29.600 1.00 96.81 74 ARG A N 1
ATOM 608 C CA . ARG A 1 74 ? 31.436 0.776 -28.582 1.00 96.81 74 ARG A CA 1
ATOM 609 C C . ARG A 1 74 ? 30.094 1.207 -27.990 1.00 96.81 74 ARG A C 1
ATOM 611 O O . ARG A 1 74 ? 29.976 1.280 -26.773 1.00 96.81 74 ARG A O 1
ATOM 618 N N . ASN A 1 75 ? 29.105 1.492 -28.831 1.00 96.81 75 ASN A N 1
ATOM 619 C CA . ASN A 1 75 ? 27.813 2.002 -28.381 1.00 96.81 75 ASN A CA 1
ATOM 620 C C . ASN A 1 75 ? 27.030 0.936 -27.604 1.00 96.81 75 ASN A C 1
ATOM 622 O O . ASN A 1 75 ? 26.497 1.244 -26.545 1.00 96.81 75 ASN A O 1
ATOM 626 N N . VAL A 1 76 ? 27.056 -0.326 -28.046 1.00 94.88 76 VAL A N 1
ATOM 627 C CA . VAL A 1 76 ? 26.474 -1.465 -27.310 1.00 94.88 76 VAL A CA 1
ATOM 628 C C . VAL A 1 76 ? 27.138 -1.646 -25.943 1.00 94.88 76 VAL A C 1
ATOM 630 O O . VAL A 1 76 ? 26.450 -1.823 -24.941 1.00 94.88 76 VAL A O 1
ATOM 633 N N . TYR A 1 77 ? 28.466 -1.532 -25.866 1.00 95.69 77 TYR A N 1
ATOM 634 C CA . TYR A 1 77 ? 29.177 -1.577 -24.587 1.00 95.69 77 TYR A CA 1
ATOM 635 C C . TYR A 1 77 ? 28.757 -0.431 -23.650 1.00 95.69 77 TYR A C 1
ATOM 637 O O . TYR A 1 77 ? 28.496 -0.647 -22.466 1.00 95.69 77 TYR A O 1
ATOM 645 N N . VAL A 1 78 ? 28.655 0.796 -24.172 1.00 97.19 78 VAL A N 1
ATOM 646 C CA . VAL A 1 78 ? 28.203 1.954 -23.386 1.00 97.19 78 VAL A CA 1
ATOM 647 C C . VAL A 1 78 ? 26.757 1.772 -22.920 1.00 97.19 78 VAL A C 1
ATOM 649 O O . VAL A 1 78 ? 26.477 2.054 -21.757 1.00 97.19 78 VAL A O 1
ATOM 652 N N . ILE A 1 79 ? 25.867 1.259 -23.775 1.00 96.62 79 ILE A N 1
ATOM 653 C CA . ILE A 1 79 ? 24.487 0.911 -23.412 1.00 96.62 79 ILE A CA 1
ATOM 654 C C . ILE A 1 79 ? 24.488 -0.054 -22.228 1.00 96.62 79 ILE A C 1
ATOM 656 O O . ILE A 1 79 ? 23.928 0.294 -21.199 1.00 96.62 79 ILE A O 1
ATOM 660 N N . HIS A 1 80 ? 25.190 -1.186 -22.323 1.00 95.44 80 HIS A N 1
ATOM 661 C CA . HIS A 1 80 ? 25.265 -2.179 -21.246 1.00 95.44 80 HIS A CA 1
ATOM 662 C C . HIS A 1 80 ? 25.707 -1.575 -19.911 1.00 95.44 80 HIS A C 1
ATOM 664 O O . HIS A 1 80 ? 24.992 -1.648 -18.919 1.00 95.44 80 HIS A O 1
ATOM 670 N N . THR A 1 81 ? 26.855 -0.890 -19.899 1.00 96.31 81 THR A N 1
ATOM 671 C CA . THR A 1 81 ? 27.396 -0.301 -18.659 1.00 96.31 81 THR A CA 1
ATOM 672 C C . THR A 1 81 ? 26.457 0.722 -18.016 1.00 96.31 81 THR A C 1
ATOM 674 O O . THR A 1 81 ? 26.407 0.830 -16.790 1.00 96.31 81 THR A O 1
ATOM 677 N N . ASN A 1 82 ? 25.711 1.488 -18.819 1.00 97.94 82 ASN A N 1
ATOM 678 C CA . ASN A 1 82 ? 24.734 2.438 -18.296 1.00 97.94 82 ASN A CA 1
ATOM 679 C C . ASN A 1 82 ? 23.409 1.770 -17.942 1.00 97.94 82 ASN A C 1
ATOM 681 O O . ASN A 1 82 ? 22.736 2.284 -17.060 1.00 97.94 82 ASN A O 1
ATOM 685 N N . LEU A 1 83 ? 23.056 0.650 -18.571 1.00 96.88 83 LEU A N 1
ATOM 686 C CA . LEU A 1 83 ? 21.852 -0.114 -18.274 1.00 96.88 83 LEU A CA 1
ATOM 687 C C . LEU A 1 83 ? 21.946 -0.765 -16.891 1.00 96.88 83 LEU A C 1
ATOM 689 O O . LEU A 1 83 ? 21.027 -0.606 -16.096 1.00 96.88 83 LEU A O 1
ATOM 693 N N . THR A 1 84 ? 23.094 -1.348 -16.537 1.00 96.06 84 THR A N 1
ATOM 694 C CA . THR A 1 84 ? 23.355 -1.810 -15.163 1.00 96.06 84 THR A CA 1
ATOM 695 C C . THR A 1 84 ? 23.295 -0.651 -14.162 1.00 96.06 84 THR A C 1
ATOM 697 O O . THR A 1 84 ? 22.732 -0.763 -13.075 1.00 96.06 84 THR A O 1
ATOM 700 N N . GLY A 1 85 ? 23.850 0.509 -14.533 1.00 97.06 85 GLY A N 1
ATOM 701 C CA . GLY A 1 85 ? 23.765 1.724 -13.720 1.00 97.06 85 GLY A CA 1
ATOM 702 C C . GLY A 1 85 ? 22.333 2.247 -13.554 1.00 97.06 85 GLY A C 1
ATOM 703 O O . GLY A 1 85 ? 21.989 2.716 -12.475 1.00 97.06 85 GLY A O 1
ATOM 704 N N . LEU A 1 86 ? 21.514 2.152 -14.603 1.00 96.81 86 LEU A N 1
ATOM 705 C CA . LEU A 1 86 ? 20.101 2.519 -14.599 1.00 96.81 86 LEU A CA 1
ATOM 706 C C . LEU A 1 86 ? 19.297 1.561 -13.719 1.00 96.81 86 LEU A C 1
ATOM 708 O O . LEU A 1 86 ? 18.537 2.030 -12.885 1.00 96.81 86 LEU A O 1
ATOM 712 N N . ASN A 1 87 ? 19.512 0.250 -13.847 1.00 95.50 87 ASN A N 1
ATOM 713 C CA . ASN A 1 87 ? 18.888 -0.770 -13.005 1.00 95.50 87 ASN A CA 1
ATOM 714 C C . ASN A 1 87 ? 19.151 -0.486 -11.515 1.00 95.50 87 ASN A C 1
ATOM 716 O O . ASN A 1 87 ? 18.215 -0.368 -10.729 1.00 95.50 87 ASN A O 1
ATOM 720 N N . ASN A 1 88 ? 20.412 -0.231 -11.147 1.00 94.56 88 ASN A N 1
ATOM 721 C CA . ASN A 1 88 ? 20.764 0.156 -9.779 1.00 94.56 88 ASN A CA 1
ATOM 722 C C . ASN A 1 88 ? 20.081 1.461 -9.341 1.00 94.56 88 ASN A C 1
ATOM 724 O O . ASN A 1 88 ? 19.570 1.532 -8.228 1.00 94.56 88 ASN A O 1
ATOM 728 N N . ALA A 1 89 ? 20.063 2.487 -10.199 1.00 94.38 89 ALA A N 1
ATOM 729 C CA . ALA A 1 89 ? 19.430 3.770 -9.890 1.00 94.38 89 ALA A CA 1
ATOM 730 C C . ALA A 1 89 ? 17.913 3.636 -9.686 1.00 94.38 89 ALA A C 1
ATOM 732 O O . ALA A 1 89 ? 17.373 4.240 -8.767 1.00 94.38 89 ALA A O 1
ATOM 733 N N . VAL A 1 90 ? 17.241 2.813 -10.496 1.00 91.31 90 VAL A N 1
ATOM 734 C CA . VAL A 1 90 ? 15.815 2.496 -10.346 1.00 91.31 90 VAL A CA 1
ATOM 735 C C . VAL A 1 90 ? 15.560 1.780 -9.018 1.00 91.31 90 VAL A C 1
ATOM 737 O O . VAL A 1 90 ? 14.664 2.185 -8.286 1.00 91.31 90 VAL A O 1
ATOM 740 N N . GLN A 1 91 ? 16.377 0.781 -8.666 1.00 87.06 91 GLN A N 1
ATOM 741 C CA . GLN A 1 91 ? 16.228 0.027 -7.413 1.00 87.06 91 GLN A CA 1
ATOM 742 C C . GLN A 1 91 ? 16.374 0.897 -6.157 1.00 87.06 91 GLN A C 1
ATOM 744 O O . GLN A 1 91 ? 15.699 0.647 -5.162 1.00 87.06 91 GLN A O 1
ATOM 749 N N . VAL A 1 92 ? 17.241 1.914 -6.189 1.00 88.31 92 VAL A N 1
ATOM 750 C CA . VAL A 1 92 ? 17.433 2.847 -5.059 1.00 88.31 92 VAL A CA 1
ATOM 751 C C . VAL A 1 92 ? 16.666 4.164 -5.218 1.00 88.31 92 VAL A C 1
ATOM 753 O O . VAL A 1 92 ? 16.852 5.076 -4.415 1.00 88.31 92 VAL A O 1
ATOM 756 N N . PHE A 1 93 ? 15.822 4.276 -6.248 1.00 86.81 93 PHE A N 1
ATOM 757 C CA . PHE A 1 93 ? 15.034 5.467 -6.578 1.00 86.81 93 PHE A CA 1
ATOM 758 C C . PHE A 1 93 ? 15.863 6.767 -6.746 1.00 86.81 93 PHE A C 1
ATOM 760 O O . PHE A 1 93 ? 15.405 7.868 -6.441 1.00 86.81 93 PHE A O 1
ATOM 767 N N . ASP A 1 94 ? 17.094 6.667 -7.264 1.00 91.31 94 ASP A N 1
ATOM 768 C CA . ASP A 1 94 ? 17.939 7.824 -7.603 1.00 91.31 94 ASP A CA 1
ATOM 769 C C . ASP A 1 94 ? 17.576 8.356 -8.997 1.00 91.31 94 ASP A C 1
ATOM 771 O O . ASP A 1 94 ? 18.175 7.993 -10.016 1.00 91.31 94 ASP A O 1
ATOM 775 N N . LEU A 1 95 ? 16.565 9.228 -9.040 1.00 92.81 95 LEU A N 1
ATOM 776 C CA . LEU A 1 95 ? 16.012 9.762 -10.289 1.00 92.81 95 LEU A CA 1
ATOM 777 C C . LEU A 1 95 ? 17.040 10.566 -11.096 1.00 92.81 95 LEU A C 1
ATOM 779 O O . LEU A 1 95 ? 17.043 10.500 -12.323 1.00 92.81 95 LEU A O 1
ATOM 783 N N . ALA A 1 96 ? 17.941 11.298 -10.432 1.00 93.38 96 ALA A N 1
ATOM 784 C CA . ALA A 1 96 ? 18.946 12.121 -11.102 1.00 93.38 96 ALA A CA 1
ATOM 785 C C . ALA A 1 96 ? 20.017 11.259 -11.787 1.00 93.38 96 ALA A C 1
ATOM 787 O O . ALA A 1 96 ? 20.407 11.526 -12.932 1.00 93.38 96 ALA A O 1
ATOM 788 N N . ALA A 1 97 ? 20.487 10.205 -11.111 1.00 95.31 97 ALA A N 1
ATOM 789 C CA . ALA A 1 97 ? 21.360 9.223 -11.739 1.00 95.31 97 ALA A CA 1
ATOM 790 C C . ALA A 1 97 ? 20.622 8.478 -12.860 1.00 95.31 97 ALA A C 1
ATOM 792 O O . ALA A 1 97 ? 21.169 8.355 -13.958 1.00 95.31 97 ALA A O 1
ATOM 793 N N . GLY A 1 98 ? 19.382 8.046 -12.613 1.00 96.19 98 GLY A N 1
ATOM 794 C CA . GLY A 1 98 ? 18.526 7.373 -13.588 1.00 96.19 98 GLY A CA 1
ATOM 795 C C . GLY A 1 98 ? 18.362 8.175 -14.881 1.00 96.19 98 GLY A C 1
AT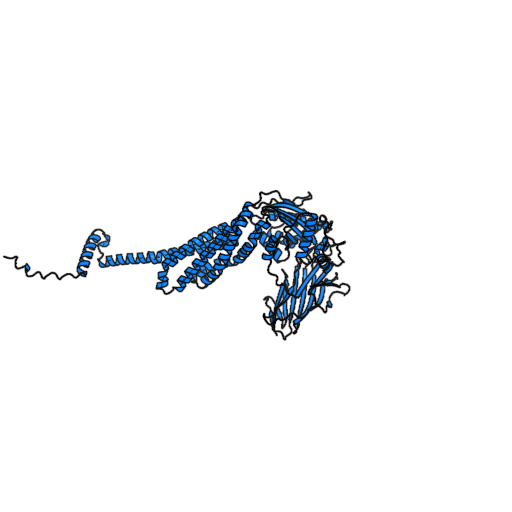OM 796 O O . GLY A 1 98 ? 18.659 7.660 -15.960 1.00 96.19 98 GLY A O 1
ATOM 797 N N . GLU A 1 99 ? 18.001 9.457 -14.780 1.00 96.75 99 GLU A N 1
ATOM 798 C CA . GLU A 1 99 ? 17.834 10.381 -15.912 1.00 96.75 99 GLU A CA 1
ATOM 799 C C . GLU A 1 99 ? 19.119 10.486 -16.749 1.00 96.75 99 GLU A C 1
ATOM 801 O O . GLU A 1 99 ? 19.103 10.311 -17.970 1.00 96.75 99 GLU A O 1
ATOM 806 N N . SER A 1 100 ? 20.265 10.691 -16.094 1.00 97.75 100 SER A N 1
ATOM 807 C CA . SER A 1 100 ? 21.571 10.796 -16.760 1.00 97.75 100 SER A CA 1
ATOM 808 C C . SER A 1 100 ? 21.967 9.507 -17.498 1.00 97.75 100 SER A C 1
ATOM 810 O O . SER A 1 100 ? 22.478 9.544 -18.629 1.00 97.75 100 SER A O 1
ATOM 812 N N . ARG A 1 101 ? 21.698 8.342 -16.891 1.00 97.94 101 ARG A N 1
ATOM 813 C CA . ARG A 1 101 ? 21.960 7.029 -17.499 1.00 97.94 101 ARG A CA 1
ATOM 814 C C . ARG A 1 101 ? 21.027 6.768 -18.675 1.00 97.94 101 ARG A C 1
ATOM 816 O O . ARG A 1 101 ? 21.527 6.439 -19.750 1.00 97.94 101 ARG A O 1
ATOM 823 N N . ALA A 1 102 ? 19.724 6.992 -18.517 1.00 97.75 102 ALA A N 1
ATOM 824 C CA . ALA A 1 102 ? 18.736 6.839 -19.583 1.00 97.75 102 ALA A CA 1
ATOM 825 C C . ALA A 1 102 ? 19.057 7.739 -20.788 1.00 97.75 102 ALA A C 1
ATOM 827 O O . ALA A 1 102 ? 19.051 7.272 -21.927 1.00 97.75 102 ALA A O 1
ATOM 828 N N . ALA A 1 103 ? 19.459 8.996 -20.558 1.00 98.19 103 ALA A N 1
ATOM 829 C CA . ALA A 1 103 ? 19.869 9.917 -21.622 1.00 98.19 103 ALA A CA 1
ATOM 830 C C . ALA A 1 103 ? 21.101 9.407 -22.385 1.00 98.19 103 ALA A C 1
ATOM 832 O O . ALA A 1 103 ? 21.164 9.477 -23.618 1.00 98.19 103 ALA A O 1
ATOM 833 N N . THR A 1 104 ? 22.078 8.859 -21.657 1.00 98.31 104 THR A N 1
ATOM 834 C CA . THR A 1 104 ? 23.285 8.274 -22.249 1.00 98.31 104 THR A CA 1
ATOM 835 C C . THR A 1 104 ? 22.950 7.035 -23.080 1.00 98.31 104 THR A C 1
ATOM 837 O O . THR A 1 104 ? 23.430 6.921 -24.210 1.00 98.31 104 THR A O 1
ATOM 840 N N . ILE A 1 105 ? 22.110 6.132 -22.563 1.00 98.06 105 ILE A N 1
ATOM 841 C CA . ILE A 1 105 ? 21.654 4.935 -23.284 1.00 98.06 105 ILE A CA 1
ATOM 842 C C . ILE A 1 105 ? 20.928 5.354 -24.563 1.00 98.06 105 ILE A C 1
ATOM 844 O O . ILE A 1 105 ? 21.315 4.917 -25.643 1.00 98.06 105 ILE A O 1
ATOM 848 N N . LYS A 1 106 ? 19.957 6.268 -24.460 1.00 98.00 106 LYS A N 1
ATOM 849 C CA . LYS A 1 106 ? 19.177 6.785 -25.590 1.00 98.00 106 LYS A CA 1
ATOM 850 C C . LYS A 1 106 ? 20.063 7.328 -26.714 1.00 98.00 106 LYS A C 1
ATOM 852 O O . LYS A 1 106 ? 19.920 6.930 -27.866 1.00 98.00 106 LYS A O 1
ATOM 857 N N . SER A 1 107 ? 21.024 8.192 -26.382 1.00 98.19 107 SER A N 1
ATOM 858 C CA . SER A 1 107 ? 21.965 8.744 -27.368 1.00 98.19 107 SER A CA 1
ATOM 859 C C . SER A 1 107 ? 22.757 7.642 -28.092 1.00 98.19 107 SER A C 1
ATOM 861 O O . SER A 1 107 ? 22.890 7.655 -29.316 1.00 98.19 107 SER A O 1
ATOM 863 N N . ASN A 1 108 ? 23.228 6.632 -27.351 1.00 98.06 108 ASN A N 1
ATOM 864 C CA . ASN A 1 108 ? 23.983 5.518 -27.926 1.00 98.06 108 ASN A CA 1
ATOM 865 C C . ASN A 1 108 ? 23.105 4.539 -28.722 1.00 98.06 108 ASN A C 1
ATOM 867 O O . ASN A 1 108 ? 23.611 3.946 -29.674 1.00 98.06 108 ASN A O 1
ATOM 871 N N . LEU A 1 109 ? 21.819 4.390 -28.384 1.00 97.25 109 LEU A N 1
ATOM 872 C CA . LEU A 1 109 ? 20.849 3.610 -29.161 1.00 97.25 109 LEU A CA 1
ATOM 873 C C . LEU A 1 109 ? 20.614 4.239 -30.534 1.00 97.25 109 LEU A C 1
ATOM 875 O O . LEU A 1 109 ? 20.723 3.540 -31.538 1.00 97.25 109 LEU A O 1
ATOM 879 N N . VAL A 1 110 ? 20.404 5.558 -30.595 1.00 97.81 110 VAL A N 1
ATOM 880 C CA . VAL A 1 110 ? 20.249 6.290 -31.866 1.00 97.81 110 VAL A CA 1
ATOM 881 C C . VAL A 1 110 ? 21.493 6.131 -32.744 1.00 97.81 110 VAL A C 1
ATOM 883 O O . VAL A 1 110 ? 21.395 5.819 -33.932 1.00 97.81 110 VAL A O 1
ATOM 886 N N . GLU A 1 111 ? 22.690 6.278 -32.167 1.00 97.56 111 GLU A N 1
ATOM 887 C CA . GLU A 1 111 ? 23.919 6.035 -32.922 1.00 97.56 111 GLU A CA 1
ATOM 888 C C . GLU A 1 111 ? 24.053 4.563 -33.358 1.00 97.56 111 GLU A C 1
ATOM 890 O O . GLU A 1 111 ? 24.472 4.291 -34.482 1.00 97.56 111 GLU A O 1
ATOM 895 N N . ALA A 1 112 ? 23.717 3.595 -32.497 1.00 96.88 112 ALA A N 1
ATOM 896 C CA . ALA A 1 112 ? 23.752 2.169 -32.830 1.00 96.88 112 ALA A CA 1
ATOM 897 C C . ALA A 1 112 ? 22.777 1.822 -33.967 1.00 96.88 112 ALA A C 1
ATOM 899 O O . ALA A 1 112 ? 23.132 1.048 -34.861 1.00 96.88 112 ALA A O 1
ATOM 900 N N . GLN A 1 113 ? 21.594 2.435 -33.983 1.00 96.56 113 GLN A N 1
ATOM 901 C CA . GLN A 1 113 ? 20.593 2.292 -35.037 1.00 96.56 113 GLN A CA 1
ATOM 902 C C . GLN A 1 113 ? 21.145 2.784 -36.379 1.00 96.56 113 GLN A C 1
ATOM 904 O O . GLN A 1 113 ? 21.135 2.031 -37.358 1.00 96.56 113 GLN A O 1
ATOM 909 N N . GLN A 1 114 ? 21.747 3.981 -36.400 1.00 97.38 114 GLN A N 1
ATOM 910 C CA . GLN A 1 114 ? 22.392 4.543 -37.590 1.00 97.38 114 GLN A CA 1
ATOM 911 C C . GLN A 1 114 ? 23.548 3.662 -38.092 1.00 97.38 114 GLN A C 1
ATOM 913 O O . GLN A 1 114 ? 23.670 3.405 -39.290 1.00 97.38 114 GLN A O 1
ATOM 918 N N . ARG A 1 115 ? 24.404 3.149 -37.196 1.00 96.50 115 ARG A N 1
ATOM 919 C CA . ARG A 1 115 ? 25.504 2.244 -37.588 1.00 96.50 115 ARG A CA 1
ATOM 920 C C . ARG A 1 115 ? 25.001 0.900 -38.098 1.00 96.50 115 ARG A C 1
ATOM 922 O O . ARG A 1 115 ? 25.592 0.339 -39.016 1.00 96.50 115 ARG A O 1
ATOM 929 N N . THR A 1 116 ? 23.907 0.394 -37.544 1.00 95.44 116 THR A N 1
ATOM 930 C CA . THR A 1 116 ? 23.264 -0.830 -38.032 1.00 95.44 116 THR A CA 1
ATOM 931 C C . THR A 1 116 ? 22.669 -0.615 -39.426 1.00 95.44 116 THR A C 1
ATOM 933 O O . THR A 1 116 ? 22.779 -1.496 -40.277 1.00 95.44 116 THR A O 1
ATOM 936 N N . GLU A 1 117 ? 22.105 0.565 -39.702 1.00 96.88 117 GLU A N 1
ATOM 937 C CA . GLU A 1 117 ? 21.639 0.950 -41.039 1.00 96.88 117 GLU A CA 1
ATOM 938 C C . GLU A 1 117 ? 22.793 1.003 -42.054 1.00 96.88 117 GLU A C 1
ATOM 940 O O . GLU A 1 117 ? 22.688 0.427 -43.137 1.00 96.88 117 GLU A O 1
ATOM 945 N N . GLU A 1 118 ? 23.934 1.597 -41.689 1.00 96.06 118 GLU A N 1
ATOM 946 C CA . GLU A 1 118 ? 25.146 1.602 -42.525 1.00 96.06 118 GLU A CA 1
ATOM 947 C C . GLU A 1 118 ? 25.655 0.179 -42.831 1.00 96.06 118 GLU A C 1
ATOM 949 O O . GLU A 1 118 ? 26.181 -0.078 -43.916 1.00 96.06 118 GLU A O 1
ATOM 954 N N . LEU A 1 119 ? 25.462 -0.766 -41.903 1.00 96.06 119 LEU A N 1
ATOM 955 C CA . LEU A 1 119 ? 25.844 -2.175 -42.046 1.00 96.06 119 LEU A CA 1
ATOM 956 C C . LEU A 1 119 ? 24.795 -3.038 -42.765 1.00 96.06 119 LEU A C 1
ATOM 958 O O . LEU A 1 119 ? 25.052 -4.223 -42.992 1.00 96.06 119 LEU A O 1
ATOM 962 N N . ARG A 1 120 ? 23.648 -2.479 -43.181 1.00 96.31 120 ARG A N 1
ATOM 963 C CA . ARG A 1 120 ? 22.560 -3.209 -43.862 1.00 96.31 120 ARG A CA 1
ATOM 964 C C . ARG A 1 120 ? 23.056 -4.079 -45.016 1.00 96.31 120 ARG A C 1
ATOM 966 O O . ARG A 1 120 ? 22.609 -5.213 -45.175 1.00 96.31 120 ARG A O 1
ATOM 973 N N . PHE A 1 121 ? 24.018 -3.586 -45.795 1.00 94.25 121 PHE A N 1
ATOM 974 C CA . PHE A 1 121 ? 24.547 -4.325 -46.941 1.00 94.25 121 PHE A CA 1
ATOM 975 C C . PHE A 1 121 ? 25.169 -5.680 -46.556 1.00 94.25 121 PHE A C 1
ATOM 977 O O . PHE A 1 121 ? 25.168 -6.595 -47.376 1.00 94.25 121 PHE A O 1
ATOM 984 N N . LEU A 1 122 ? 25.703 -5.835 -45.335 1.00 93.44 122 LEU A N 1
ATOM 985 C CA . LEU A 1 122 ? 26.236 -7.114 -44.854 1.00 93.44 122 LEU A CA 1
ATOM 986 C C . LEU A 1 122 ? 25.117 -8.117 -44.581 1.00 93.44 122 LEU A C 1
ATOM 988 O O . LEU A 1 122 ? 25.262 -9.300 -44.893 1.00 93.44 122 LEU A O 1
ATOM 992 N N . PHE A 1 123 ? 23.994 -7.651 -44.038 1.00 93.88 123 PHE A N 1
ATOM 993 C CA . PHE A 1 123 ? 22.804 -8.476 -43.845 1.00 93.88 123 PHE A CA 1
ATOM 994 C C . PHE A 1 123 ? 22.206 -8.891 -45.191 1.00 93.88 123 PHE A C 1
ATOM 996 O O . PHE A 1 123 ? 21.904 -10.066 -45.388 1.00 93.88 123 PHE A O 1
ATOM 1003 N N . ASP A 1 124 ? 22.143 -7.968 -46.153 1.00 94.81 124 ASP A N 1
ATOM 1004 C CA . ASP A 1 124 ? 21.694 -8.268 -47.516 1.00 94.81 124 ASP A CA 1
ATOM 1005 C C . ASP A 1 124 ? 22.639 -9.276 -48.210 1.00 94.81 124 ASP A C 1
ATOM 1007 O O . ASP A 1 124 ? 22.180 -10.230 -48.841 1.00 94.81 124 ASP A O 1
ATOM 1011 N N . LEU A 1 125 ? 23.961 -9.132 -48.039 1.00 94.75 125 LEU A N 1
ATOM 1012 C CA . LEU A 1 125 ? 24.969 -10.051 -48.589 1.00 94.75 125 LEU A CA 1
ATOM 1013 C C . LEU A 1 125 ? 24.880 -11.463 -47.986 1.00 94.75 125 LEU A C 1
ATOM 1015 O O . LEU A 1 125 ? 25.106 -12.448 -48.687 1.00 94.75 125 LEU A O 1
ATOM 1019 N N . THR A 1 126 ? 24.560 -11.562 -46.696 1.00 94.25 126 THR A N 1
ATOM 1020 C CA . THR A 1 126 ? 24.423 -12.834 -45.964 1.00 94.25 126 THR A CA 1
ATOM 1021 C C . THR A 1 126 ? 23.012 -13.422 -46.024 1.00 94.25 126 THR A C 1
ATOM 1023 O O . THR A 1 126 ? 22.779 -14.482 -45.451 1.00 94.25 126 THR A O 1
ATOM 1026 N N . GLN A 1 127 ? 22.085 -12.771 -46.740 1.00 95.19 127 GLN A N 1
ATOM 1027 C CA . GLN A 1 127 ? 20.663 -13.130 -46.825 1.00 95.19 127 GLN A CA 1
ATOM 1028 C C . GLN A 1 127 ? 19.940 -13.142 -45.468 1.00 95.19 127 GLN A C 1
ATOM 1030 O O . GLN A 1 127 ? 18.929 -13.822 -45.306 1.00 95.19 127 GLN A O 1
ATOM 1035 N N . ASN A 1 128 ? 20.422 -12.364 -44.496 1.00 93.38 128 ASN A N 1
ATOM 1036 C CA . ASN A 1 128 ? 19.870 -12.306 -43.145 1.00 93.38 128 ASN A CA 1
ATOM 1037 C C . ASN A 1 128 ? 19.064 -11.018 -42.897 1.00 93.38 128 ASN A C 1
ATOM 1039 O O . ASN A 1 128 ? 19.267 -10.302 -41.918 1.00 93.38 128 ASN A O 1
ATOM 1043 N N . HIS A 1 129 ? 18.159 -10.697 -43.826 1.00 93.62 129 HIS A N 1
ATOM 1044 C CA . HIS A 1 129 ? 17.346 -9.477 -43.767 1.00 93.62 129 HIS A CA 1
ATOM 1045 C C . HIS A 1 129 ? 16.411 -9.446 -42.546 1.00 93.62 129 HIS A C 1
ATOM 1047 O O . HIS A 1 129 ? 16.192 -8.386 -41.967 1.00 93.62 129 HIS A O 1
ATOM 1053 N N . ALA A 1 130 ? 15.908 -10.609 -42.120 1.00 90.62 130 ALA A N 1
ATOM 1054 C CA . ALA A 1 130 ? 15.065 -10.725 -40.932 1.00 90.62 130 ALA A CA 1
ATOM 1055 C C . ALA A 1 130 ? 15.805 -10.280 -39.660 1.00 90.62 130 ALA A C 1
ATOM 1057 O O . ALA A 1 130 ? 15.277 -9.456 -38.921 1.00 90.62 130 ALA A O 1
ATOM 1058 N N . ALA A 1 131 ? 17.055 -10.723 -39.462 1.00 89.62 131 ALA A N 1
ATOM 1059 C CA . ALA A 1 131 ? 17.853 -10.297 -38.312 1.00 89.62 131 ALA A CA 1
ATOM 1060 C C . ALA A 1 131 ? 18.142 -8.789 -38.323 1.00 89.62 131 ALA A C 1
ATOM 1062 O O . ALA A 1 131 ? 18.158 -8.163 -37.270 1.00 89.62 131 ALA A O 1
ATOM 1063 N N . TYR A 1 132 ? 18.342 -8.184 -39.500 1.00 93.12 132 TYR A N 1
ATOM 1064 C CA . TYR A 1 132 ? 18.476 -6.728 -39.603 1.00 93.12 132 TYR A CA 1
ATOM 1065 C C . TYR A 1 132 ? 17.214 -6.006 -39.115 1.00 93.12 132 TYR A C 1
ATOM 1067 O O . TYR A 1 132 ? 17.322 -5.086 -38.308 1.00 93.12 132 TYR A O 1
ATOM 1075 N N . LEU A 1 133 ? 16.033 -6.429 -39.580 1.00 92.69 133 LEU A N 1
ATOM 1076 C CA . LEU A 1 133 ? 14.762 -5.828 -39.168 1.00 92.69 133 LEU A CA 1
ATOM 1077 C C . LEU A 1 133 ? 14.498 -6.026 -37.672 1.00 92.69 133 LEU A C 1
ATOM 1079 O O . LEU A 1 133 ? 14.090 -5.079 -37.011 1.00 92.69 133 LEU A O 1
ATOM 1083 N N . GLN A 1 134 ? 14.792 -7.212 -37.134 1.00 91.06 134 GLN A N 1
ATOM 1084 C CA . GLN A 1 134 ? 14.674 -7.496 -35.700 1.00 91.06 134 GLN A CA 1
ATOM 1085 C C . GLN A 1 134 ? 15.588 -6.594 -34.865 1.00 91.06 134 GLN A C 1
ATOM 1087 O O . GLN A 1 134 ? 15.129 -5.992 -33.902 1.00 91.06 134 GLN A O 1
ATOM 1092 N N . VAL A 1 135 ? 16.862 -6.440 -35.250 1.00 91.81 135 VAL A N 1
ATOM 1093 C CA . VAL A 1 135 ? 17.793 -5.551 -34.533 1.00 91.81 135 VAL A CA 1
ATOM 1094 C C . VAL A 1 135 ? 17.350 -4.089 -34.634 1.00 91.81 135 VAL A C 1
ATOM 1096 O O . VAL A 1 135 ? 17.445 -3.364 -33.651 1.00 91.81 135 VAL A O 1
ATOM 1099 N N . GLN A 1 136 ? 16.859 -3.642 -35.793 1.00 94.69 136 GLN A N 1
ATOM 1100 C CA . GLN A 1 136 ? 16.331 -2.283 -35.951 1.00 94.69 136 GLN A CA 1
ATOM 1101 C C . GLN A 1 136 ? 15.100 -2.037 -35.075 1.00 94.69 136 GLN A C 1
ATOM 1103 O O . GLN A 1 136 ? 15.068 -1.011 -34.405 1.00 94.69 136 GLN A O 1
ATOM 1108 N N . SER A 1 137 ? 14.145 -2.976 -35.043 1.00 94.38 137 SER A N 1
ATOM 1109 C CA . SER A 1 137 ? 12.973 -2.899 -34.159 1.00 94.38 137 SER A CA 1
ATOM 1110 C C . SER A 1 137 ? 13.410 -2.836 -32.704 1.00 94.38 137 SER A C 1
ATOM 1112 O O . SER A 1 137 ? 13.096 -1.876 -32.022 1.00 94.38 137 SER A O 1
ATOM 1114 N N . LEU A 1 138 ? 14.263 -3.771 -32.265 1.00 94.81 138 LEU A N 1
ATOM 1115 C CA . LEU A 1 138 ? 14.757 -3.807 -30.890 1.00 94.81 138 LEU A CA 1
ATOM 1116 C C . LEU A 1 138 ? 15.428 -2.490 -30.472 1.00 94.81 138 LEU A C 1
ATOM 1118 O O . LEU A 1 138 ? 15.238 -2.037 -29.345 1.00 94.81 138 LEU A O 1
ATOM 1122 N N . LEU A 1 139 ? 16.230 -1.880 -31.351 1.00 94.94 139 LEU A N 1
ATOM 1123 C CA . LEU A 1 139 ? 16.875 -0.593 -31.073 1.00 94.94 139 LEU A CA 1
ATOM 1124 C C . LEU A 1 139 ? 15.866 0.562 -31.002 1.00 94.94 139 LEU A C 1
ATOM 1126 O O . LEU A 1 139 ? 16.042 1.446 -30.165 1.00 94.94 139 LEU A O 1
ATOM 1130 N N . ASP A 1 140 ? 14.837 0.551 -31.851 1.00 95.75 140 ASP A N 1
ATOM 1131 C CA . ASP A 1 140 ? 13.765 1.552 -31.862 1.00 95.75 140 ASP A CA 1
ATOM 1132 C C . ASP A 1 140 ? 12.885 1.439 -30.607 1.00 95.75 140 ASP A C 1
ATOM 1134 O O . ASP A 1 140 ? 12.726 2.418 -29.878 1.00 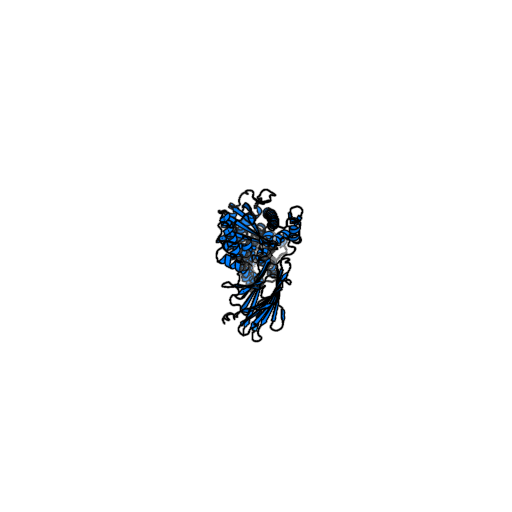95.75 140 ASP A O 1
ATOM 1138 N N . ASP A 1 141 ? 12.446 0.224 -30.270 1.00 96.56 141 ASP A N 1
ATOM 1139 C CA . ASP A 1 141 ? 11.667 -0.078 -29.066 1.00 96.56 141 ASP A CA 1
ATOM 1140 C C . ASP A 1 141 ? 12.471 0.278 -27.806 1.00 96.56 141 ASP A C 1
ATOM 1142 O O . ASP A 1 141 ? 11.975 0.949 -26.902 1.00 96.56 141 ASP A O 1
ATOM 1146 N N . SER A 1 142 ? 13.769 -0.056 -27.773 1.00 96.06 142 SER A N 1
ATOM 1147 C CA . SER A 1 142 ? 14.670 0.352 -26.683 1.00 96.06 142 SER A CA 1
ATOM 1148 C C . SER A 1 142 ? 14.795 1.874 -26.569 1.00 96.06 142 SER A C 1
ATOM 1150 O O . SER A 1 142 ? 14.907 2.409 -25.465 1.00 96.06 142 SER A O 1
ATOM 1152 N N . ASN A 1 143 ? 14.801 2.596 -27.691 1.00 96.69 143 ASN A N 1
ATOM 1153 C CA . ASN A 1 143 ? 14.880 4.055 -27.708 1.00 96.69 143 ASN A CA 1
ATOM 1154 C C . ASN A 1 143 ? 13.571 4.697 -27.212 1.00 96.69 143 ASN A C 1
ATOM 1156 O O . ASN A 1 143 ? 13.624 5.682 -26.466 1.00 96.69 143 ASN A O 1
ATOM 1160 N N . GLU A 1 144 ? 12.413 4.130 -27.553 1.00 96.81 144 GLU A N 1
ATOM 1161 C CA . GLU A 1 144 ? 11.117 4.555 -27.009 1.00 96.81 144 GLU A CA 1
ATOM 1162 C C . GLU A 1 144 ? 11.022 4.256 -25.506 1.00 96.81 144 GLU A C 1
ATOM 1164 O O . GLU A 1 144 ? 10.668 5.137 -24.722 1.00 96.81 144 GLU A O 1
ATOM 1169 N N . PHE A 1 145 ? 11.464 3.074 -25.071 1.00 96.00 145 PHE A N 1
ATOM 1170 C CA . PHE A 1 145 ? 11.523 2.689 -23.659 1.00 96.00 145 PHE A CA 1
ATOM 1171 C C . PHE A 1 145 ? 12.405 3.639 -22.834 1.00 96.00 145 PHE A C 1
ATOM 1173 O O . PHE A 1 145 ? 11.994 4.125 -21.781 1.00 96.00 145 PHE A O 1
ATOM 1180 N N . MET A 1 146 ? 13.592 3.996 -23.341 1.00 97.50 146 MET A N 1
ATOM 1181 C CA . MET A 1 146 ? 14.458 4.995 -22.697 1.00 97.50 146 MET A CA 1
ATOM 1182 C C . MET A 1 146 ? 13.869 6.409 -22.727 1.00 97.50 146 MET A C 1
ATOM 1184 O O . MET A 1 146 ? 14.141 7.204 -21.829 1.00 97.50 146 MET A O 1
ATOM 1188 N N . SER A 1 147 ? 13.071 6.745 -23.743 1.00 97.75 147 SER A N 1
ATOM 1189 C CA . SER A 1 147 ? 12.343 8.018 -23.782 1.00 97.75 147 SER A CA 1
ATOM 1190 C C . SER A 1 147 ? 11.285 8.079 -22.689 1.00 97.75 147 SER A C 1
ATOM 1192 O O . SER A 1 147 ? 11.211 9.085 -21.991 1.00 97.75 147 SER A O 1
ATOM 1194 N N . GLY A 1 148 ? 10.546 6.987 -22.482 1.00 97.25 148 GLY A N 1
ATOM 1195 C CA . GLY A 1 148 ? 9.602 6.880 -21.379 1.00 97.25 148 GLY A CA 1
ATOM 1196 C C . GLY A 1 148 ? 10.279 7.023 -20.012 1.00 97.25 148 GLY A C 1
ATOM 1197 O O . GLY A 1 148 ? 9.801 7.795 -19.189 1.00 97.25 148 GLY A O 1
ATOM 1198 N N . PHE A 1 149 ? 11.456 6.419 -19.799 1.00 96.81 149 PHE A N 1
ATOM 1199 C CA . PHE A 1 149 ? 12.229 6.632 -18.564 1.00 96.81 149 PHE A CA 1
ATOM 1200 C C . PHE A 1 149 ? 12.606 8.089 -18.316 1.00 96.81 149 PHE A C 1
ATOM 1202 O O . PHE A 1 149 ? 12.508 8.568 -17.189 1.00 96.81 149 PHE A O 1
ATOM 1209 N N . LEU A 1 150 ? 13.060 8.798 -19.351 1.00 97.75 150 LEU A N 1
ATOM 1210 C CA . LEU A 1 150 ? 13.397 10.216 -19.226 1.00 97.75 150 LEU A CA 1
ATOM 1211 C C . LEU A 1 150 ? 12.177 11.046 -18.827 1.00 97.75 150 LEU A C 1
ATOM 1213 O O . LEU A 1 150 ? 12.291 11.899 -17.949 1.00 97.75 150 LEU A O 1
ATOM 1217 N N . ASP A 1 151 ? 11.022 10.765 -19.430 1.00 97.75 151 ASP A N 1
ATOM 1218 C CA . ASP A 1 151 ? 9.763 11.422 -19.087 1.00 97.75 151 ASP A CA 1
ATOM 1219 C C . ASP A 1 151 ? 9.364 11.118 -17.633 1.00 97.75 151 ASP A C 1
ATOM 1221 O O . ASP A 1 151 ? 9.065 12.044 -16.881 1.00 97.75 151 ASP A O 1
ATOM 1225 N N . VAL A 1 152 ? 9.442 9.851 -17.202 1.00 96.88 152 VAL A N 1
ATOM 1226 C CA . VAL A 1 152 ? 9.155 9.423 -15.820 1.00 96.88 152 VAL A CA 1
ATOM 1227 C C . VAL A 1 152 ? 10.085 10.110 -14.818 1.00 96.88 152 VAL A C 1
ATOM 1229 O O . VAL A 1 152 ? 9.610 10.730 -13.869 1.00 96.88 152 VAL A O 1
ATOM 1232 N N . PHE A 1 153 ? 11.406 10.055 -15.015 1.00 96.44 153 PHE A N 1
ATOM 1233 C CA . PHE A 1 153 ? 12.362 10.661 -14.082 1.00 96.44 153 PHE A CA 1
ATOM 1234 C C . PHE A 1 153 ? 12.226 12.180 -14.018 1.00 96.44 153 PHE A C 1
ATOM 1236 O O . PHE A 1 153 ? 12.258 12.753 -12.929 1.00 96.44 153 PHE A O 1
ATOM 1243 N N . SER A 1 154 ? 12.025 12.833 -15.165 1.00 95.12 154 SER A N 1
ATOM 1244 C CA . SER A 1 154 ? 11.782 14.274 -15.218 1.00 95.12 154 SER A CA 1
ATOM 1245 C C . SER A 1 154 ? 10.490 14.644 -14.490 1.00 95.12 154 SER A C 1
ATOM 1247 O O . SER A 1 154 ? 10.474 15.584 -13.692 1.00 95.12 154 SER A O 1
ATOM 1249 N N . ALA A 1 155 ? 9.426 13.864 -14.701 1.00 96.38 155 ALA A N 1
ATOM 1250 C CA . ALA A 1 155 ? 8.140 14.090 -14.066 1.00 96.38 155 ALA A CA 1
ATOM 1251 C C . ALA A 1 155 ? 8.195 13.896 -12.547 1.00 96.38 155 ALA A C 1
ATOM 1253 O O . ALA A 1 155 ? 7.601 14.690 -11.828 1.00 96.38 155 ALA A O 1
ATOM 1254 N N . LEU A 1 156 ? 8.940 12.900 -12.054 1.00 95.19 156 LEU A N 1
ATOM 1255 C CA . LEU A 1 156 ? 9.071 12.587 -10.626 1.00 95.19 156 LEU A CA 1
ATOM 1256 C C . LEU A 1 156 ? 10.069 13.480 -9.875 1.00 95.19 156 LEU A C 1
ATOM 1258 O O . LEU A 1 156 ? 10.066 13.497 -8.644 1.00 95.19 156 LEU A O 1
ATOM 1262 N N . ARG A 1 157 ? 10.897 14.258 -10.574 1.00 93.19 157 ARG A N 1
ATOM 1263 C CA . ARG A 1 157 ? 11.906 15.126 -9.952 1.00 93.19 157 ARG A CA 1
ATOM 1264 C C . ARG A 1 157 ? 11.353 16.101 -8.900 1.00 93.19 157 ARG A C 1
ATOM 1266 O O . ARG A 1 157 ? 11.958 16.184 -7.836 1.00 93.19 157 ARG A O 1
ATOM 1273 N N . PRO A 1 158 ? 10.197 16.768 -9.095 1.00 94.19 158 PRO A N 1
ATOM 1274 C CA . PRO A 1 158 ? 9.607 17.603 -8.052 1.00 94.19 158 PRO A CA 1
ATOM 1275 C C . PRO A 1 158 ? 9.239 16.822 -6.783 1.00 94.19 158 PRO A C 1
ATOM 1277 O O . PRO A 1 158 ? 9.338 17.367 -5.692 1.00 94.19 158 PRO A O 1
ATOM 1280 N N . LEU A 1 159 ? 8.865 15.540 -6.889 1.00 92.19 159 LEU A N 1
ATOM 1281 C CA . LEU A 1 159 ? 8.625 14.708 -5.706 1.00 92.19 159 LEU A CA 1
ATOM 1282 C C . LEU A 1 159 ? 9.936 14.448 -4.951 1.00 92.19 159 LEU A C 1
ATOM 1284 O O . LEU A 1 159 ? 9.964 14.574 -3.730 1.00 92.19 159 LEU A O 1
ATOM 1288 N N . GLN A 1 160 ? 11.030 14.153 -5.660 1.00 90.19 160 GLN A N 1
ATOM 1289 C CA . GLN A 1 160 ? 12.354 14.029 -5.041 1.00 90.19 160 GLN A CA 1
ATOM 1290 C C . GLN A 1 160 ? 12.775 15.339 -4.360 1.00 90.19 160 GLN A C 1
ATOM 1292 O O . GLN A 1 160 ? 13.174 15.308 -3.195 1.00 90.19 160 GLN A O 1
ATOM 1297 N N . ASP A 1 161 ? 12.620 16.476 -5.043 1.00 90.56 161 ASP A N 1
ATOM 1298 C CA . ASP A 1 161 ? 12.909 17.802 -4.487 1.00 90.56 161 ASP A CA 1
ATOM 1299 C C . ASP A 1 161 ? 12.066 18.060 -3.222 1.00 90.56 161 ASP A C 1
ATOM 1301 O O . ASP A 1 161 ? 12.607 18.462 -2.194 1.00 90.56 161 ASP A O 1
ATOM 1305 N N . TYR A 1 162 ? 10.766 17.735 -3.249 1.00 91.19 162 TYR A N 1
ATOM 1306 C CA . TYR A 1 162 ? 9.888 17.817 -2.078 1.00 91.19 162 TYR A CA 1
ATOM 1307 C C . TYR A 1 162 ? 10.425 16.981 -0.912 1.00 91.19 162 TYR A C 1
ATOM 1309 O O . TYR A 1 162 ? 10.585 17.506 0.188 1.00 91.19 162 TYR A O 1
ATOM 1317 N N . THR A 1 163 ? 10.756 15.705 -1.139 1.00 89.06 163 THR A N 1
ATOM 1318 C CA . THR A 1 163 ? 11.262 14.833 -0.065 1.00 89.06 163 THR A CA 1
ATOM 1319 C C . THR A 1 163 ? 12.595 15.305 0.520 1.00 89.06 163 THR A C 1
ATOM 1321 O O . THR A 1 163 ? 12.813 15.147 1.719 1.00 89.06 163 THR A O 1
ATOM 1324 N N . ALA A 1 164 ? 13.466 15.907 -0.296 1.00 87.06 164 ALA A N 1
ATOM 1325 C CA . ALA A 1 164 ? 14.759 16.436 0.136 1.00 87.06 164 ALA A CA 1
ATOM 1326 C C . ALA A 1 164 ? 14.634 17.770 0.896 1.00 87.06 164 ALA A C 1
ATOM 1328 O O . ALA A 1 164 ? 15.449 18.088 1.762 1.00 87.06 164 ALA A O 1
ATOM 1329 N N . GLU A 1 165 ? 13.618 18.573 0.580 1.00 87.81 165 GLU A N 1
ATOM 1330 C CA . GLU A 1 165 ? 13.374 19.865 1.229 1.00 87.81 165 GLU A CA 1
ATOM 1331 C C . GLU A 1 165 ? 12.445 19.767 2.451 1.00 87.81 165 GLU A C 1
ATOM 1333 O O . GLU A 1 165 ? 12.392 20.706 3.254 1.00 87.81 165 GLU A O 1
ATOM 1338 N N . TYR A 1 166 ? 11.738 18.645 2.621 1.00 87.31 166 TYR A N 1
ATOM 1339 C CA . TYR A 1 166 ? 10.734 18.449 3.664 1.00 87.31 166 TYR A CA 1
ATOM 1340 C C . TYR A 1 166 ? 11.327 18.517 5.079 1.00 87.31 166 TYR A C 1
ATOM 1342 O O . TYR A 1 166 ? 12.071 17.644 5.525 1.00 87.31 166 TYR A O 1
ATOM 1350 N N . LYS A 1 167 ? 10.964 19.577 5.815 1.00 86.44 167 LYS A N 1
ATOM 1351 C CA . LYS A 1 167 ? 11.423 19.851 7.189 1.00 86.44 167 LYS A CA 1
ATOM 1352 C C . LYS A 1 167 ? 10.242 20.242 8.076 1.00 86.44 167 LYS A C 1
ATOM 1354 O O . LYS A 1 167 ? 10.039 21.431 8.337 1.00 86.44 167 LYS A O 1
ATOM 1359 N N . PRO A 1 168 ? 9.448 19.266 8.544 1.00 83.62 168 PRO A N 1
ATOM 1360 C CA . PRO A 1 168 ? 8.169 19.538 9.195 1.00 83.62 168 PRO A CA 1
ATOM 1361 C C . PRO A 1 168 ? 8.310 20.109 10.611 1.00 83.62 168 PRO A C 1
ATOM 1363 O O . PRO A 1 168 ? 7.345 20.657 11.136 1.00 83.62 168 PRO A O 1
ATOM 1366 N N . ASN A 1 169 ? 9.497 20.013 11.231 1.00 87.19 169 ASN A N 1
ATOM 1367 C CA . ASN A 1 169 ? 9.793 20.541 12.569 1.00 87.19 169 ASN A CA 1
ATOM 1368 C C . ASN A 1 169 ? 8.711 20.175 13.601 1.00 87.19 169 ASN A C 1
ATOM 1370 O O . ASN A 1 169 ? 8.245 21.032 14.365 1.00 87.19 169 ASN A O 1
ATOM 1374 N N . ILE A 1 170 ? 8.292 18.907 13.598 1.00 90.75 170 ILE A N 1
ATOM 1375 C CA . ILE A 1 170 ? 7.379 18.387 14.616 1.00 90.75 170 ILE A CA 1
ATOM 1376 C C . ILE A 1 170 ? 8.181 18.227 15.901 1.00 90.75 170 ILE A C 1
ATOM 1378 O O . ILE A 1 170 ? 9.274 17.673 15.883 1.00 90.75 170 ILE A O 1
ATOM 1382 N N . VAL A 1 171 ? 7.657 18.730 17.011 1.00 91.38 171 VAL A N 1
ATOM 1383 C CA . VAL A 1 171 ? 8.306 18.650 18.320 1.00 91.38 171 VAL A CA 1
ATOM 1384 C C . VAL A 1 171 ? 7.347 18.012 19.306 1.00 91.38 171 VAL A C 1
ATOM 1386 O O . VAL A 1 171 ? 6.226 18.502 19.492 1.00 91.38 171 VAL A O 1
ATOM 1389 N N . TYR A 1 172 ? 7.815 16.957 19.963 1.00 90.19 172 TYR A N 1
ATOM 1390 C CA . TYR A 1 172 ? 7.149 16.350 21.102 1.00 90.19 172 TYR A CA 1
ATOM 1391 C C . TYR A 1 172 ? 7.348 17.214 22.352 1.00 90.19 172 TYR A C 1
ATOM 1393 O O . TYR A 1 172 ? 8.475 17.579 22.703 1.00 90.19 172 TYR A O 1
ATOM 1401 N N . ARG A 1 173 ? 6.258 17.536 23.055 1.00 86.88 173 ARG A N 1
ATOM 1402 C CA . ARG A 1 173 ? 6.299 18.331 24.291 1.00 86.88 173 ARG A CA 1
ATOM 1403 C C . ARG A 1 173 ? 5.763 17.522 25.456 1.00 86.88 173 ARG A C 1
ATOM 1405 O O . ARG A 1 173 ? 4.647 17.013 25.424 1.00 86.88 173 ARG A O 1
ATOM 1412 N N . PHE A 1 174 ? 6.561 17.446 26.512 1.00 70.75 174 PHE A N 1
ATOM 1413 C CA . PHE A 1 174 ? 6.112 16.907 27.786 1.00 70.75 174 PHE A CA 1
ATOM 1414 C C . PHE A 1 174 ? 5.300 17.994 28.517 1.00 70.75 174 PHE A C 1
ATOM 1416 O O . PHE A 1 174 ? 5.706 19.150 28.511 1.00 70.75 174 PHE A O 1
ATOM 1423 N N . SER A 1 175 ? 4.179 17.616 29.138 1.00 58.84 175 SER A N 1
ATOM 1424 C CA . SER A 1 175 ? 3.427 18.366 30.168 1.00 58.84 175 SER A CA 1
ATOM 1425 C C . SER A 1 175 ? 2.528 19.573 29.826 1.00 58.84 175 SER A C 1
ATOM 1427 O O . SER A 1 175 ? 1.852 20.043 30.738 1.00 58.84 175 SER A O 1
ATOM 1429 N N . ASP A 1 176 ? 2.405 20.037 28.579 1.00 51.31 176 ASP A N 1
ATOM 1430 C CA . ASP A 1 176 ? 1.708 21.319 28.298 1.00 51.31 176 ASP A CA 1
ATOM 1431 C C . ASP A 1 176 ? 0.285 21.185 27.712 1.00 51.31 176 ASP A C 1
ATOM 1433 O O . ASP A 1 176 ? -0.238 22.120 27.106 1.00 51.31 176 ASP A O 1
ATOM 1437 N N . GLY A 1 177 ? -0.350 20.017 27.835 1.00 56.91 177 GLY A N 1
ATOM 1438 C CA . GLY A 1 177 ? -1.671 19.745 27.241 1.00 56.91 177 GLY A CA 1
ATOM 1439 C C . GLY A 1 177 ? -1.662 19.543 25.717 1.00 56.91 177 GLY A C 1
ATOM 1440 O O . GLY A 1 177 ? -2.618 18.999 25.186 1.00 56.91 177 GLY A O 1
ATOM 1441 N N . ASN A 1 178 ? -0.567 19.888 25.029 1.00 63.12 178 ASN A N 1
ATOM 1442 C CA . ASN A 1 178 ? -0.324 19.571 23.620 1.00 63.12 178 ASN A CA 1
ATOM 1443 C C . ASN A 1 178 ? 0.909 18.671 23.495 1.00 63.12 178 ASN A C 1
ATOM 1445 O O . ASN A 1 178 ? 2.040 19.155 23.535 1.00 63.12 178 ASN A O 1
ATOM 1449 N N . THR A 1 179 ? 0.691 17.367 23.324 1.00 78.50 179 THR A N 1
ATOM 1450 C CA . THR A 1 179 ? 1.761 16.357 23.216 1.00 78.50 179 THR A CA 1
ATOM 1451 C C . THR A 1 179 ? 2.633 16.549 21.968 1.00 78.50 179 THR A C 1
ATOM 1453 O O . THR A 1 179 ? 3.818 16.217 21.976 1.00 78.50 179 THR A O 1
ATOM 1456 N N . LEU A 1 180 ? 2.069 17.131 20.905 1.00 87.06 180 LEU A N 1
ATOM 1457 C CA . LEU A 1 180 ? 2.764 17.474 19.666 1.00 87.06 180 LEU A CA 1
ATOM 1458 C C . LEU A 1 180 ? 2.557 18.941 19.305 1.00 87.06 180 LEU A C 1
ATOM 1460 O O . LEU A 1 180 ? 1.543 19.555 19.629 1.00 87.06 180 LEU A O 1
ATOM 1464 N N . SER A 1 181 ? 3.530 19.495 18.591 1.00 84.62 181 SER A N 1
ATOM 1465 C CA . SER A 1 181 ? 3.415 20.792 17.931 1.00 84.62 181 SER A CA 1
ATOM 1466 C C . SER A 1 181 ? 4.190 20.773 16.623 1.00 84.62 181 SER A C 1
ATOM 1468 O O . SER A 1 181 ? 5.248 20.154 16.559 1.00 84.62 181 SER A O 1
ATOM 1470 N N . ALA A 1 182 ? 3.695 21.476 15.612 1.00 85.94 182 ALA A N 1
ATOM 1471 C CA . ALA A 1 182 ? 4.438 21.774 14.394 1.00 85.94 182 ALA A CA 1
ATOM 1472 C C . ALA A 1 182 ? 4.847 23.251 14.412 1.00 85.94 182 ALA A C 1
ATOM 1474 O O . ALA A 1 182 ? 4.069 24.114 14.829 1.00 85.94 182 ALA A O 1
ATOM 1475 N N . SER A 1 183 ? 6.083 23.544 14.007 1.00 77.88 183 SER A N 1
ATOM 1476 C CA . SER A 1 183 ? 6.494 24.923 13.720 1.00 77.88 183 SER A CA 1
ATOM 1477 C C . SER A 1 183 ? 6.161 25.252 12.265 1.00 77.88 183 SER A C 1
ATOM 1479 O O . SER A 1 183 ? 6.422 24.405 11.414 1.00 77.88 183 SER A O 1
ATOM 1481 N N . PRO A 1 184 ? 5.658 26.459 11.943 1.00 66.88 184 PRO A N 1
ATOM 1482 C CA . PRO A 1 184 ? 5.383 26.836 10.560 1.00 66.88 184 PRO A CA 1
ATOM 1483 C C . PRO A 1 184 ? 6.656 26.720 9.715 1.00 66.88 184 PRO A C 1
ATOM 1485 O O . PRO A 1 184 ? 7.603 27.491 9.895 1.00 66.88 184 PRO A O 1
ATOM 1488 N N . ALA A 1 185 ? 6.696 25.735 8.822 1.00 72.56 185 ALA A N 1
ATOM 1489 C CA . ALA A 1 185 ? 7.741 25.603 7.819 1.00 72.56 185 ALA A CA 1
ATOM 1490 C C . ALA A 1 185 ? 7.357 26.416 6.573 1.00 72.56 185 ALA A C 1
ATOM 1492 O O . ALA A 1 185 ? 6.181 26.694 6.330 1.00 72.56 185 ALA A O 1
ATOM 1493 N N . THR A 1 186 ? 8.345 26.819 5.773 1.00 75.56 186 THR A N 1
ATOM 1494 C CA . THR A 1 186 ? 8.069 27.345 4.431 1.00 75.56 186 THR A CA 1
ATOM 1495 C C . THR A 1 186 ? 7.440 26.229 3.605 1.00 75.56 186 THR A C 1
ATOM 1497 O O . THR A 1 186 ? 8.089 25.207 3.396 1.00 75.56 186 THR A O 1
ATOM 1500 N N . GLY A 1 187 ? 6.187 26.413 3.185 1.00 74.00 187 GLY A N 1
ATOM 1501 C CA . GLY A 1 187 ? 5.465 25.428 2.383 1.00 74.00 187 GLY A CA 1
ATOM 1502 C C . GLY A 1 187 ? 6.140 25.152 1.039 1.00 74.00 187 GLY A C 1
ATOM 1503 O O . GLY A 1 187 ? 6.868 25.989 0.501 1.00 74.00 187 GLY A O 1
ATOM 1504 N N . SER A 1 188 ? 5.856 23.981 0.483 1.00 86.31 188 SER A N 1
ATOM 1505 C CA . SER A 1 188 ? 6.386 23.463 -0.780 1.00 86.31 188 SER A CA 1
ATOM 1506 C C . SER A 1 188 ? 5.436 23.713 -1.958 1.00 86.31 188 SER A C 1
ATOM 1508 O O . SER A 1 188 ? 5.458 22.968 -2.934 1.00 86.31 188 SER A O 1
ATOM 1510 N N . GLY A 1 189 ? 4.608 24.763 -1.895 1.00 88.00 189 GLY A N 1
ATOM 1511 C CA . GLY A 1 189 ? 3.537 25.023 -2.868 1.00 88.00 189 GLY A CA 1
ATOM 1512 C C . GLY A 1 189 ? 4.008 25.046 -4.327 1.00 88.00 189 GLY A C 1
ATOM 1513 O O . GLY A 1 189 ? 3.404 24.394 -5.168 1.00 88.00 189 GLY A O 1
ATOM 1514 N N . LEU A 1 190 ? 5.145 25.693 -4.625 1.00 90.19 190 LEU A N 1
ATOM 1515 C CA . LEU A 1 190 ? 5.725 25.696 -5.982 1.00 90.19 190 LEU A CA 1
ATOM 1516 C C . LEU A 1 190 ? 6.174 24.303 -6.446 1.00 90.19 190 LEU A C 1
ATOM 1518 O O . LEU A 1 190 ? 6.130 23.995 -7.634 1.00 90.19 190 LEU A O 1
ATOM 1522 N N . THR A 1 191 ? 6.652 23.466 -5.527 1.00 93.38 191 THR A N 1
ATOM 1523 C CA . THR A 1 191 ? 7.068 22.096 -5.839 1.00 93.38 191 THR A CA 1
ATOM 1524 C C . THR A 1 191 ? 5.846 21.221 -6.105 1.00 93.38 191 THR A C 1
ATOM 1526 O O . THR A 1 191 ? 5.849 20.466 -7.073 1.00 93.38 191 THR A O 1
ATOM 1529 N N . LEU A 1 192 ? 4.777 21.381 -5.320 1.00 93.56 192 LEU A N 1
ATOM 1530 C CA . LEU A 1 192 ? 3.503 20.688 -5.531 1.00 93.56 192 LEU A CA 1
ATOM 1531 C C . LEU A 1 192 ? 2.817 21.122 -6.834 1.00 93.56 192 LEU A C 1
ATOM 1533 O O . LEU A 1 192 ? 2.338 20.268 -7.572 1.00 93.56 192 LEU A O 1
ATOM 1537 N N . GLU A 1 193 ? 2.859 22.411 -7.181 1.00 93.88 193 GLU A N 1
ATOM 1538 C CA . GLU A 1 193 ? 2.379 22.920 -8.475 1.00 93.88 193 GLU A CA 1
ATOM 1539 C C . GLU A 1 193 ? 3.119 22.245 -9.643 1.00 93.88 193 GLU A C 1
ATOM 1541 O O . GLU A 1 193 ? 2.494 21.745 -10.576 1.00 93.88 193 GLU A O 1
ATOM 1546 N N . ARG A 1 194 ? 4.451 22.113 -9.555 1.00 95.06 194 ARG A N 1
ATOM 1547 C CA . ARG A 1 194 ? 5.238 21.380 -10.564 1.00 95.06 194 ARG A CA 1
ATOM 1548 C C . ARG A 1 194 ? 4.868 19.901 -10.651 1.00 95.06 194 ARG A C 1
ATOM 1550 O O . ARG A 1 194 ? 4.909 19.339 -11.742 1.00 95.06 194 ARG A O 1
ATOM 1557 N N . MET A 1 195 ? 4.523 19.257 -9.534 1.00 95.00 195 MET A N 1
ATOM 1558 C CA . MET A 1 195 ? 4.013 17.881 -9.559 1.00 95.00 195 MET A CA 1
ATOM 1559 C C . MET A 1 195 ? 2.688 17.812 -10.331 1.00 95.00 195 MET A C 1
ATOM 1561 O O . MET A 1 195 ? 2.518 16.953 -11.195 1.00 95.00 195 MET A O 1
ATOM 1565 N N . GLU A 1 196 ? 1.768 18.749 -10.088 1.00 92.94 196 GLU A N 1
ATOM 1566 C CA . GLU A 1 196 ? 0.496 18.814 -10.816 1.00 92.94 196 GLU A CA 1
ATOM 1567 C C . GLU A 1 196 ? 0.692 19.033 -12.324 1.00 92.94 196 GLU A C 1
ATOM 1569 O O . GLU A 1 196 ? 0.026 18.375 -13.128 1.00 92.94 196 GLU A O 1
ATOM 1574 N N . GLU A 1 197 ? 1.622 19.908 -12.719 1.00 94.50 197 GLU A N 1
ATOM 1575 C CA . GLU A 1 197 ? 1.981 20.154 -14.123 1.00 94.50 197 GLU A CA 1
ATOM 1576 C C . GLU A 1 197 ? 2.576 18.902 -14.794 1.00 94.50 197 GLU A C 1
ATOM 1578 O O . GLU A 1 197 ? 2.263 18.589 -15.950 1.00 94.50 197 GLU A O 1
ATOM 1583 N N . ASN A 1 198 ? 3.384 18.140 -14.052 1.00 95.56 198 ASN A N 1
ATOM 1584 C CA . ASN A 1 198 ? 4.112 16.978 -14.558 1.00 95.56 198 ASN A CA 1
ATOM 1585 C C . ASN A 1 198 ? 3.302 15.674 -14.598 1.00 95.56 198 ASN A C 1
ATOM 1587 O O . ASN A 1 198 ? 3.763 14.701 -15.200 1.00 95.56 198 ASN A O 1
ATOM 1591 N N . ARG A 1 199 ? 2.086 15.625 -14.036 1.00 92.88 199 ARG A N 1
ATOM 1592 C CA . ARG A 1 199 ? 1.270 14.391 -13.986 1.00 92.88 199 ARG A CA 1
ATOM 1593 C C . ARG A 1 199 ? 1.073 13.730 -15.355 1.00 92.88 199 ARG A C 1
ATOM 1595 O O . ARG A 1 199 ? 1.140 12.512 -15.492 1.00 92.88 199 ARG A O 1
ATOM 1602 N N . SER A 1 200 ? 0.853 14.544 -16.390 1.00 94.19 200 SER A N 1
ATOM 1603 C CA . SER A 1 200 ? 0.617 14.046 -17.750 1.00 94.19 200 SER A CA 1
ATOM 1604 C C . SER A 1 200 ? 1.884 13.461 -18.366 1.00 94.19 200 SER A C 1
ATOM 1606 O O . SER A 1 200 ? 1.812 12.450 -19.060 1.00 94.19 200 SER A O 1
ATOM 1608 N N . LEU A 1 201 ? 3.038 14.061 -18.067 1.00 96.12 201 LEU A N 1
ATOM 1609 C CA . LEU A 1 201 ? 4.335 13.583 -18.522 1.00 96.12 201 LEU A CA 1
ATOM 1610 C C . LEU A 1 201 ? 4.662 12.225 -17.898 1.00 96.12 201 LEU A C 1
ATOM 1612 O O . LEU A 1 201 ? 5.099 11.331 -18.617 1.00 96.12 201 LEU A O 1
ATOM 1616 N N . LEU A 1 202 ? 4.373 12.046 -16.604 1.00 96.06 202 LEU A N 1
ATOM 1617 C CA . LEU A 1 202 ? 4.555 10.766 -15.919 1.00 96.06 202 LEU A CA 1
ATOM 1618 C C . LEU A 1 202 ? 3.736 9.654 -16.582 1.00 96.06 202 LEU A C 1
ATOM 1620 O O . LEU A 1 202 ? 4.291 8.619 -16.942 1.00 96.06 202 LEU A O 1
ATOM 1624 N N . LYS A 1 203 ? 2.438 9.894 -16.808 1.00 94.69 203 LYS A N 1
ATOM 1625 C CA . LYS A 1 203 ? 1.551 8.918 -17.455 1.00 94.69 203 LYS A CA 1
ATOM 1626 C C . LYS A 1 203 ? 1.993 8.584 -18.879 1.00 94.69 203 LYS A C 1
ATOM 1628 O O . LYS A 1 203 ? 2.075 7.417 -19.235 1.00 94.69 203 LYS A O 1
ATOM 1633 N N . ILE A 1 204 ? 2.346 9.597 -19.677 1.00 95.69 204 ILE A N 1
ATOM 1634 C CA . ILE A 1 204 ? 2.892 9.390 -21.027 1.00 95.69 204 ILE A CA 1
ATOM 1635 C C . ILE A 1 204 ? 4.173 8.549 -20.969 1.00 95.69 204 ILE A C 1
ATOM 1637 O O . ILE A 1 204 ? 4.346 7.651 -21.790 1.00 95.69 204 ILE A O 1
ATOM 1641 N N . GLY A 1 205 ? 5.058 8.827 -20.010 1.00 96.62 205 GLY A N 1
ATOM 1642 C CA . GLY A 1 205 ? 6.300 8.086 -19.822 1.00 96.62 205 GLY A CA 1
ATOM 1643 C C . GLY A 1 205 ? 6.061 6.613 -19.487 1.00 96.62 205 GLY A C 1
ATOM 1644 O O . GLY A 1 205 ? 6.633 5.743 -20.145 1.00 96.62 205 GLY A O 1
ATOM 1645 N N . VAL A 1 206 ? 5.168 6.331 -18.532 1.00 95.81 206 VAL A N 1
ATOM 1646 C CA . VAL A 1 206 ? 4.779 4.960 -18.161 1.00 95.81 206 VAL A CA 1
ATOM 1647 C C . VAL A 1 206 ? 4.102 4.236 -19.325 1.00 95.81 206 VAL A C 1
ATOM 1649 O O . VAL A 1 206 ? 4.520 3.129 -19.648 1.00 95.81 206 VAL A O 1
ATOM 1652 N N . ASP A 1 207 ? 3.153 4.865 -20.024 1.00 95.19 207 ASP A N 1
ATOM 1653 C CA . ASP A 1 207 ? 2.467 4.267 -21.182 1.00 95.19 207 ASP A CA 1
ATOM 1654 C C . ASP A 1 207 ? 3.447 3.914 -22.317 1.00 95.19 207 ASP A C 1
ATOM 1656 O O . ASP A 1 207 ? 3.285 2.908 -23.014 1.00 95.19 207 ASP A O 1
ATOM 1660 N N . ARG A 1 208 ? 4.462 4.760 -22.549 1.00 95.75 208 ARG A N 1
ATOM 1661 C CA . ARG A 1 208 ? 5.534 4.493 -23.524 1.00 95.75 208 ARG A CA 1
ATOM 1662 C C . ARG A 1 208 ? 6.379 3.304 -23.101 1.00 95.75 208 ARG A C 1
ATOM 1664 O O . ARG A 1 208 ? 6.658 2.430 -23.921 1.00 95.75 208 ARG A O 1
ATOM 1671 N N . MET A 1 209 ? 6.767 3.274 -21.827 1.00 95.19 209 MET A N 1
ATOM 1672 C CA . MET A 1 209 ? 7.530 2.167 -21.269 1.00 95.19 209 MET A CA 1
ATOM 1673 C C . MET A 1 209 ? 6.751 0.854 -21.363 1.00 95.19 209 MET A C 1
ATOM 1675 O O . MET A 1 209 ? 7.312 -0.137 -21.818 1.00 95.19 209 MET A O 1
ATOM 1679 N N . GLU A 1 210 ? 5.464 0.854 -21.007 1.00 93.81 210 GLU A N 1
ATOM 1680 C CA . GLU A 1 210 ? 4.599 -0.329 -21.041 1.00 93.81 210 GLU A CA 1
ATOM 1681 C C . GLU A 1 210 ? 4.534 -0.950 -22.436 1.00 93.81 210 GLU A C 1
ATOM 1683 O O . GLU A 1 210 ? 4.740 -2.154 -22.596 1.00 93.81 210 GLU A O 1
ATOM 1688 N N . LYS A 1 211 ? 4.292 -0.112 -23.453 1.00 92.88 211 LYS A N 1
ATOM 1689 C CA . LYS A 1 211 ? 4.184 -0.550 -24.849 1.00 92.88 211 LYS A CA 1
ATOM 1690 C C . LYS A 1 211 ? 5.494 -1.143 -25.354 1.00 92.88 211 LYS A C 1
ATOM 1692 O O . LYS A 1 211 ? 5.485 -2.236 -25.904 1.00 92.88 211 LYS A O 1
ATOM 1697 N N . ALA A 1 212 ? 6.611 -0.451 -25.135 1.00 95.06 212 ALA A N 1
ATOM 1698 C CA . ALA A 1 212 ? 7.910 -0.869 -25.660 1.00 95.06 212 ALA A CA 1
ATOM 1699 C C . ALA A 1 212 ? 8.509 -2.078 -24.919 1.00 95.06 212 ALA A C 1
ATOM 1701 O O . ALA A 1 212 ? 9.248 -2.872 -25.497 1.00 95.06 212 ALA A O 1
ATOM 1702 N N . ARG A 1 213 ? 8.195 -2.245 -23.631 1.00 92.81 213 ARG A N 1
ATOM 1703 C CA . ARG A 1 213 ? 8.725 -3.310 -22.767 1.00 92.81 213 ARG A CA 1
ATOM 1704 C C . ARG A 1 213 ? 8.482 -4.712 -23.333 1.00 92.81 213 ARG A C 1
ATOM 1706 O O . ARG A 1 213 ? 9.416 -5.514 -23.393 1.00 92.81 213 ARG A O 1
ATOM 1713 N N . ALA A 1 214 ? 7.239 -5.022 -23.707 1.00 89.06 214 ALA A N 1
ATOM 1714 C CA . ALA A 1 214 ? 6.877 -6.354 -24.196 1.00 89.06 214 ALA A CA 1
ATOM 1715 C C . ALA A 1 214 ? 7.641 -6.700 -25.485 1.00 89.06 214 ALA A C 1
ATOM 1717 O O . ALA A 1 214 ? 8.185 -7.802 -25.613 1.00 89.06 214 ALA A O 1
ATOM 1718 N N . ASP A 1 215 ? 7.756 -5.722 -26.383 1.00 93.88 215 ASP A N 1
ATOM 1719 C CA . ASP A 1 215 ? 8.455 -5.860 -27.658 1.00 93.88 215 ASP A CA 1
ATOM 1720 C C . ASP A 1 215 ? 9.974 -6.015 -27.464 1.00 93.88 215 ASP A C 1
ATOM 1722 O O . ASP A 1 215 ? 10.593 -6.855 -28.118 1.00 93.88 215 ASP A O 1
ATOM 1726 N N . ILE A 1 216 ? 10.580 -5.322 -26.490 1.00 94.12 216 ILE A N 1
ATOM 1727 C CA . ILE A 1 216 ? 12.002 -5.497 -26.139 1.00 94.12 216 ILE A CA 1
ATOM 1728 C C . ILE A 1 216 ? 12.280 -6.911 -25.633 1.00 94.12 216 ILE A C 1
ATOM 1730 O O . ILE A 1 216 ? 13.242 -7.540 -26.076 1.00 94.12 216 ILE A O 1
ATOM 1734 N N . LEU A 1 217 ? 11.472 -7.429 -24.703 1.00 91.94 217 LEU A N 1
ATOM 1735 C CA . LEU A 1 217 ? 11.687 -8.767 -24.141 1.00 91.94 217 LEU A CA 1
ATOM 1736 C C . LEU A 1 217 ? 11.544 -9.854 -25.215 1.00 91.94 217 LEU A C 1
ATOM 1738 O O . LEU A 1 217 ? 12.369 -10.772 -25.276 1.00 91.94 217 LEU A O 1
ATOM 1742 N N . ALA A 1 218 ? 10.552 -9.720 -26.099 1.00 92.19 218 ALA A N 1
ATOM 1743 C CA . ALA A 1 218 ? 10.390 -10.595 -27.256 1.00 92.19 218 ALA A CA 1
ATOM 1744 C C . ALA A 1 218 ? 11.576 -10.469 -28.233 1.00 92.19 218 ALA A C 1
ATOM 1746 O O . ALA A 1 218 ? 12.183 -11.472 -28.613 1.00 92.19 218 ALA A O 1
ATOM 1747 N N . GLY A 1 219 ? 11.982 -9.241 -28.567 1.00 92.75 219 GLY A N 1
ATOM 1748 C CA . GLY A 1 219 ? 13.109 -8.963 -29.456 1.00 92.75 219 GLY A CA 1
ATOM 1749 C C . GLY A 1 219 ? 14.445 -9.488 -28.921 1.00 92.75 219 GLY A C 1
ATOM 1750 O O . GLY A 1 219 ? 15.257 -10.020 -29.682 1.00 92.75 219 GLY A O 1
ATOM 1751 N N . LEU A 1 220 ? 14.676 -9.422 -27.607 1.00 92.75 220 LEU A N 1
ATOM 1752 C CA . LEU A 1 220 ? 15.849 -10.011 -26.954 1.00 92.75 220 LEU A CA 1
ATOM 1753 C C . LEU A 1 220 ? 15.823 -11.543 -26.976 1.00 92.75 220 LEU A C 1
ATOM 1755 O O . LEU A 1 220 ? 16.884 -12.161 -27.050 1.00 92.75 220 LEU A O 1
ATOM 1759 N N . ALA A 1 221 ? 14.645 -12.172 -26.935 1.00 91.88 221 ALA A N 1
ATOM 1760 C CA . ALA A 1 221 ? 14.516 -13.625 -27.053 1.00 91.88 221 ALA A CA 1
ATOM 1761 C C . ALA A 1 221 ? 14.875 -14.148 -28.449 1.00 91.88 221 ALA A C 1
ATOM 1763 O O . ALA A 1 221 ? 15.427 -15.242 -28.567 1.00 91.88 221 ALA A O 1
ATOM 1764 N N . GLU A 1 222 ? 14.613 -13.353 -29.483 1.00 89.81 222 GLU A N 1
ATOM 1765 C CA . GLU A 1 222 ? 14.941 -13.678 -30.875 1.00 89.81 222 GLU A CA 1
ATOM 1766 C C . GLU A 1 222 ? 16.347 -13.213 -31.298 1.00 89.81 222 GLU A C 1
ATOM 1768 O O . GLU A 1 222 ? 16.860 -13.622 -32.342 1.00 89.81 222 GLU A O 1
ATOM 1773 N N . SER A 1 223 ? 16.993 -12.373 -30.485 1.00 87.31 223 SER A N 1
ATOM 1774 C CA . SER A 1 223 ? 18.317 -11.814 -30.759 1.00 87.31 223 SER A CA 1
ATOM 1775 C C . SER A 1 223 ? 19.457 -12.832 -30.593 1.00 87.31 223 SER A C 1
ATOM 1777 O O . SER A 1 223 ? 19.327 -13.827 -29.877 1.00 87.31 223 SER A O 1
ATOM 1779 N N . PRO A 1 224 ? 20.636 -12.591 -31.204 1.00 83.81 224 PRO A N 1
ATOM 1780 C CA . PRO A 1 224 ? 21.823 -13.409 -30.964 1.00 83.81 224 PRO A CA 1
ATOM 1781 C C . PRO A 1 224 ? 22.165 -13.517 -29.469 1.00 83.81 224 PRO A C 1
ATOM 1783 O O . PRO A 1 224 ? 22.135 -12.511 -28.761 1.00 83.81 224 PRO A O 1
ATOM 1786 N N . ALA A 1 225 ? 22.576 -14.710 -29.016 1.00 86.69 225 ALA A N 1
ATOM 1787 C CA . ALA A 1 225 ? 22.824 -15.007 -27.597 1.00 86.69 225 ALA A CA 1
ATOM 1788 C C . ALA A 1 225 ? 23.719 -13.968 -26.903 1.00 86.69 225 ALA A C 1
ATOM 1790 O O . ALA A 1 225 ? 23.364 -13.465 -25.851 1.00 86.69 225 ALA A O 1
ATOM 1791 N N . TRP A 1 226 ? 24.812 -13.545 -27.546 1.00 83.38 226 TRP A N 1
ATOM 1792 C CA . TRP A 1 226 ? 25.725 -12.549 -26.973 1.00 83.38 226 TRP A CA 1
ATOM 1793 C C . TRP A 1 226 ? 25.062 -11.192 -26.667 1.00 83.38 226 TRP A C 1
ATOM 1795 O O . TRP A 1 226 ? 25.512 -10.503 -25.758 1.00 83.38 226 TRP A O 1
ATOM 1805 N N . LEU A 1 227 ? 24.039 -10.789 -27.433 1.00 83.69 227 LEU A N 1
ATOM 1806 C CA . LEU A 1 227 ? 23.301 -9.540 -27.225 1.00 83.69 227 LEU A CA 1
ATOM 1807 C C . LEU A 1 227 ? 22.224 -9.731 -26.155 1.00 83.69 227 LEU A C 1
ATOM 1809 O O . LEU A 1 227 ? 22.093 -8.896 -25.265 1.00 83.69 227 LEU A O 1
ATOM 1813 N N . SER A 1 228 ? 21.504 -10.856 -26.225 1.00 89.50 228 SER A N 1
ATOM 1814 C CA . SER A 1 228 ? 20.532 -11.252 -25.204 1.00 89.50 228 SER A CA 1
ATOM 1815 C C . SER A 1 228 ? 21.188 -11.321 -23.823 1.00 89.50 228 SER A C 1
ATOM 1817 O O . SER A 1 228 ? 20.728 -10.654 -22.905 1.00 89.50 228 SER A O 1
ATOM 1819 N N . ASP A 1 229 ? 22.294 -12.053 -23.684 1.00 89.50 229 ASP A N 1
ATOM 1820 C CA . ASP A 1 229 ? 23.011 -12.245 -22.415 1.00 89.50 229 ASP A CA 1
ATOM 1821 C C . ASP A 1 229 ? 23.549 -10.924 -21.839 1.00 89.50 229 ASP A C 1
ATOM 1823 O O . ASP A 1 229 ? 23.708 -10.781 -20.632 1.00 89.50 229 ASP A O 1
ATOM 1827 N N . LEU A 1 230 ? 23.821 -9.938 -22.698 1.00 88.62 230 LEU A N 1
ATOM 1828 C CA . LEU A 1 230 ? 24.368 -8.640 -22.312 1.00 88.62 230 LEU A CA 1
ATOM 1829 C C . LEU A 1 230 ? 23.294 -7.653 -21.823 1.00 88.62 230 LEU A C 1
ATOM 1831 O O . LEU A 1 230 ? 23.622 -6.726 -21.090 1.00 88.62 230 LEU A O 1
ATOM 1835 N N . MET A 1 231 ? 22.026 -7.814 -22.209 1.00 91.75 231 MET A N 1
ATOM 1836 C CA . MET A 1 231 ? 20.960 -6.858 -21.858 1.00 91.75 231 MET A CA 1
ATOM 1837 C C . MET A 1 231 ? 19.846 -7.455 -20.999 1.00 91.75 231 MET A C 1
ATOM 1839 O O . MET A 1 231 ? 19.211 -6.725 -20.241 1.00 91.75 231 MET A O 1
ATOM 1843 N N . ARG A 1 232 ? 19.583 -8.760 -21.121 1.00 91.94 232 ARG A N 1
ATOM 1844 C CA . ARG A 1 232 ? 18.385 -9.400 -20.566 1.00 91.94 232 ARG A CA 1
ATOM 1845 C C . ARG A 1 232 ? 18.284 -9.250 -19.056 1.00 91.94 232 ARG A C 1
ATOM 1847 O O . ARG A 1 232 ? 17.204 -8.908 -18.585 1.00 91.94 232 ARG A O 1
ATOM 1854 N N . ASP A 1 233 ? 19.365 -9.483 -18.319 1.00 92.06 233 ASP A N 1
ATOM 1855 C CA . ASP A 1 233 ? 19.329 -9.452 -16.853 1.00 92.06 233 ASP A CA 1
ATOM 1856 C C . ASP A 1 233 ? 18.987 -8.054 -16.327 1.00 92.06 233 ASP A C 1
ATOM 1858 O O . ASP A 1 233 ? 18.133 -7.917 -15.455 1.00 92.06 233 ASP A O 1
ATOM 1862 N N . ASP A 1 234 ? 19.573 -7.003 -16.908 1.00 93.12 234 ASP A N 1
ATOM 1863 C CA . ASP A 1 234 ? 19.287 -5.628 -16.496 1.00 93.12 234 ASP A CA 1
ATOM 1864 C C . ASP A 1 234 ? 17.893 -5.163 -16.940 1.00 93.12 234 ASP A C 1
ATOM 1866 O O . ASP A 1 234 ? 17.205 -4.506 -16.162 1.00 93.12 234 ASP A O 1
ATOM 1870 N N . ILE A 1 235 ? 17.441 -5.525 -18.151 1.00 92.44 235 ILE A N 1
ATOM 1871 C CA . ILE A 1 235 ? 16.064 -5.232 -18.590 1.00 92.44 235 ILE A CA 1
ATOM 1872 C C . ILE A 1 235 ? 15.059 -5.953 -17.696 1.00 92.44 235 ILE A C 1
ATOM 1874 O O . ILE A 1 235 ? 14.089 -5.338 -17.279 1.00 92.44 235 ILE A O 1
ATOM 1878 N N . THR A 1 236 ? 15.305 -7.219 -17.355 1.00 91.12 236 THR A N 1
ATOM 1879 C CA . THR A 1 236 ? 14.438 -7.987 -16.450 1.00 91.12 236 THR A CA 1
ATOM 1880 C C . THR A 1 236 ? 14.463 -7.391 -15.043 1.00 91.12 236 THR A C 1
ATOM 1882 O O . THR A 1 236 ? 13.419 -7.270 -14.414 1.00 91.12 236 THR A O 1
ATOM 1885 N N . GLY A 1 237 ? 15.629 -6.957 -14.554 1.00 91.00 237 GLY A N 1
ATOM 1886 C CA . GLY A 1 237 ? 15.755 -6.252 -13.278 1.00 91.00 237 GLY A CA 1
ATOM 1887 C C . GLY A 1 237 ? 14.915 -4.977 -13.242 1.00 91.00 237 GLY A C 1
ATOM 1888 O O . GLY A 1 237 ? 14.128 -4.787 -12.319 1.00 91.00 237 GLY A O 1
ATOM 1889 N N . ILE A 1 238 ? 15.002 -4.158 -14.290 1.00 91.00 238 ILE A N 1
ATOM 1890 C CA . ILE A 1 238 ? 14.158 -2.972 -14.465 1.00 91.00 238 ILE A CA 1
ATOM 1891 C C . ILE A 1 238 ? 12.672 -3.357 -14.562 1.00 91.00 238 ILE A C 1
ATOM 1893 O O . ILE A 1 238 ? 11.824 -2.694 -13.967 1.00 91.00 238 ILE A O 1
ATOM 1897 N N . ASP A 1 239 ? 12.358 -4.443 -15.268 1.00 89.50 239 ASP A N 1
ATOM 1898 C CA . ASP A 1 239 ? 10.999 -4.940 -15.473 1.00 89.50 239 ASP A CA 1
ATOM 1899 C C . ASP A 1 239 ? 10.280 -5.251 -14.162 1.00 89.50 239 ASP A C 1
ATOM 1901 O O . ASP A 1 239 ? 9.111 -4.910 -13.987 1.00 89.50 239 ASP A O 1
ATOM 1905 N N . THR A 1 240 ? 11.007 -5.825 -13.198 1.00 88.44 240 THR A N 1
ATOM 1906 C CA . THR A 1 240 ? 10.456 -6.110 -11.865 1.00 88.44 240 THR A CA 1
ATOM 1907 C C . THR A 1 240 ? 9.991 -4.857 -11.122 1.00 88.44 240 THR A C 1
ATOM 1909 O O . THR A 1 240 ? 9.152 -4.955 -10.232 1.00 88.44 240 THR A O 1
ATOM 1912 N N . GLN A 1 241 ? 10.510 -3.681 -11.487 1.00 87.81 241 GLN A N 1
ATOM 1913 C CA . GLN A 1 241 ? 10.169 -2.395 -10.874 1.00 87.81 241 GLN A CA 1
ATOM 1914 C C . GLN A 1 241 ? 9.058 -1.663 -11.639 1.00 87.81 241 GLN A C 1
ATOM 1916 O O . GLN A 1 241 ? 8.518 -0.673 -11.148 1.00 87.81 241 GLN A O 1
ATOM 1921 N N . PHE A 1 242 ? 8.680 -2.142 -12.829 1.00 87.75 242 PHE A N 1
ATOM 1922 C CA . PHE A 1 242 ? 7.655 -1.512 -13.658 1.00 87.75 242 PHE A CA 1
ATOM 1923 C C . PHE A 1 242 ? 6.297 -1.357 -12.946 1.00 87.75 242 PHE A C 1
ATOM 1925 O O . PHE A 1 242 ? 5.759 -0.248 -12.975 1.00 87.75 242 PHE A O 1
ATOM 1932 N N . PRO A 1 243 ? 5.773 -2.370 -12.216 1.00 86.12 243 PRO A N 1
ATOM 1933 C CA . PRO A 1 243 ? 4.524 -2.215 -11.467 1.00 86.12 243 PRO A CA 1
ATOM 1934 C C . PRO A 1 243 ? 4.555 -1.069 -10.446 1.00 86.12 243 PRO A C 1
ATOM 1936 O O . PRO A 1 243 ? 3.533 -0.424 -10.220 1.00 86.12 243 PRO A O 1
ATOM 1939 N N . ALA A 1 244 ? 5.722 -0.774 -9.859 1.00 83.88 244 ALA A N 1
ATOM 1940 C CA . ALA A 1 244 ? 5.875 0.342 -8.929 1.00 83.88 244 ALA A CA 1
ATOM 1941 C C . ALA A 1 244 ? 5.750 1.698 -9.641 1.00 83.88 244 ALA A C 1
ATOM 1943 O O . ALA A 1 244 ? 5.116 2.604 -9.107 1.00 83.88 244 ALA A O 1
ATOM 1944 N N . PHE A 1 245 ? 6.287 1.840 -10.859 1.00 86.88 245 PHE A N 1
ATOM 1945 C CA . PHE A 1 245 ? 6.103 3.056 -11.659 1.00 86.88 245 PHE A CA 1
ATOM 1946 C C . PHE A 1 245 ? 4.658 3.244 -12.115 1.00 86.88 245 PHE A C 1
ATOM 1948 O O . PHE A 1 245 ? 4.173 4.371 -12.075 1.00 86.88 245 PHE A O 1
ATOM 1955 N N . THR A 1 246 ? 3.966 2.171 -12.509 1.00 87.88 246 THR A N 1
ATOM 1956 C CA . THR A 1 246 ? 2.537 2.228 -12.856 1.00 87.88 246 THR A CA 1
ATOM 1957 C C . THR A 1 246 ? 1.702 2.654 -11.652 1.00 87.88 246 THR A C 1
ATOM 1959 O O . THR A 1 246 ? 0.997 3.654 -11.725 1.00 87.88 246 THR A O 1
ATOM 1962 N N . SER A 1 247 ? 1.879 1.982 -10.510 1.00 84.75 247 SER A N 1
ATOM 1963 C CA . SER A 1 247 ? 1.200 2.331 -9.256 1.00 84.75 247 SER A CA 1
ATOM 1964 C C . SER A 1 247 ? 1.493 3.773 -8.822 1.00 84.75 247 SER A C 1
ATOM 1966 O O . SER A 1 247 ? 0.590 4.520 -8.434 1.00 84.75 247 SER A O 1
ATOM 1968 N N . LEU A 1 248 ? 2.748 4.217 -8.951 1.00 86.44 248 LEU A N 1
ATOM 1969 C CA . LEU A 1 248 ? 3.112 5.601 -8.679 1.00 86.44 248 LEU A CA 1
ATOM 1970 C C . LEU A 1 248 ? 2.432 6.558 -9.660 1.00 86.44 248 LEU A C 1
ATOM 1972 O O . LEU A 1 248 ? 1.894 7.557 -9.214 1.00 86.44 248 LEU A O 1
ATOM 1976 N N . ALA A 1 249 ? 2.405 6.274 -10.963 1.00 89.44 249 ALA A N 1
ATOM 1977 C CA . ALA A 1 249 ? 1.748 7.127 -11.954 1.00 89.44 249 ALA A CA 1
ATOM 1978 C C . ALA A 1 249 ? 0.241 7.261 -11.720 1.00 89.44 249 ALA A C 1
ATOM 1980 O O . ALA A 1 249 ? -0.289 8.367 -11.834 1.00 89.44 249 ALA A O 1
ATOM 1981 N N . ASP A 1 250 ? -0.419 6.168 -11.337 1.00 86.31 250 ASP A N 1
ATOM 1982 C CA . ASP A 1 250 ? -1.847 6.155 -11.022 1.00 86.31 250 ASP A CA 1
ATOM 1983 C C . ASP A 1 250 ? -2.163 6.931 -9.736 1.00 86.31 250 ASP A C 1
ATOM 1985 O O . ASP A 1 250 ? -3.252 7.480 -9.589 1.00 86.31 250 ASP A O 1
ATOM 1989 N N . THR A 1 251 ? -1.207 7.025 -8.808 1.00 87.44 251 THR A N 1
ATOM 1990 C CA . THR A 1 251 ? -1.388 7.737 -7.534 1.00 87.44 251 THR A CA 1
ATOM 1991 C C . THR A 1 251 ? -0.827 9.161 -7.526 1.00 87.44 251 THR A C 1
ATOM 1993 O O . THR A 1 251 ? -1.251 9.989 -6.716 1.00 87.44 251 THR A O 1
ATOM 1996 N N . TYR A 1 252 ? 0.095 9.482 -8.437 1.00 90.56 252 TYR A N 1
ATOM 1997 C CA . TYR A 1 252 ? 0.865 10.728 -8.448 1.00 90.56 252 TYR A CA 1
ATOM 1998 C C . TYR A 1 252 ? -0.011 11.973 -8.561 1.00 90.56 252 TYR A C 1
ATOM 2000 O O . TYR A 1 252 ? 0.288 12.998 -7.950 1.00 90.56 252 TYR A O 1
ATOM 2008 N N . GLU A 1 253 ? -1.114 11.882 -9.308 1.00 88.31 253 GLU A N 1
ATOM 2009 C CA . GLU A 1 253 ? -2.050 12.995 -9.481 1.00 88.31 253 GLU A CA 1
ATOM 2010 C C . GLU A 1 253 ? -2.734 13.421 -8.175 1.00 88.31 253 GLU A C 1
ATOM 2012 O O . GLU A 1 253 ? -3.139 14.577 -8.048 1.00 88.31 253 GLU A O 1
ATOM 2017 N N . TYR A 1 254 ? -2.817 12.523 -7.191 1.00 90.94 254 TYR A N 1
ATOM 2018 C CA . TYR A 1 254 ? -3.457 12.792 -5.907 1.00 90.94 254 TYR A CA 1
ATOM 2019 C C . TYR A 1 254 ? -2.487 13.370 -4.876 1.00 90.94 254 TYR A C 1
ATOM 2021 O O . TYR A 1 254 ? -2.929 14.067 -3.966 1.00 90.94 254 TYR A O 1
ATOM 2029 N N . ILE A 1 255 ? -1.174 13.134 -5.008 1.00 92.44 255 ILE A N 1
ATOM 2030 C CA . ILE A 1 255 ? -0.187 13.526 -3.988 1.00 92.44 255 ILE A CA 1
ATOM 2031 C C . ILE A 1 255 ? -0.251 15.033 -3.662 1.00 92.44 255 ILE A C 1
ATOM 2033 O O . ILE A 1 255 ? -0.351 15.359 -2.478 1.00 92.44 255 ILE A O 1
ATOM 2037 N N . PRO A 1 256 ? -0.261 15.969 -4.636 1.00 93.69 256 PRO A N 1
ATOM 2038 C CA . PRO A 1 256 ? -0.339 17.401 -4.332 1.00 93.69 256 PRO A CA 1
ATOM 2039 C C . PRO A 1 256 ? -1.600 17.784 -3.552 1.00 93.69 256 PRO A C 1
ATOM 2041 O O . PRO A 1 256 ? -1.529 18.531 -2.575 1.00 93.69 256 PRO A O 1
ATOM 2044 N N . VAL A 1 257 ? -2.749 17.224 -3.941 1.00 92.62 257 VAL A N 1
ATOM 2045 C CA . VAL A 1 257 ? -4.040 17.472 -3.286 1.00 92.62 257 VAL A CA 1
ATOM 2046 C C . VAL A 1 257 ? -4.035 16.924 -1.862 1.00 92.62 257 VAL A C 1
ATOM 2048 O O . VAL A 1 257 ? -4.428 17.634 -0.937 1.00 92.62 257 VAL A O 1
ATOM 2051 N N . LEU A 1 258 ? -3.528 15.700 -1.673 1.00 92.56 258 LEU A N 1
ATOM 2052 C CA . LEU A 1 258 ? -3.397 15.064 -0.361 1.00 92.56 258 LEU A CA 1
ATOM 2053 C C . LEU A 1 258 ? -2.502 15.879 0.581 1.00 92.56 258 LEU A C 1
ATOM 2055 O O . LEU A 1 258 ? -2.761 15.965 1.781 1.00 92.56 258 LEU A O 1
ATOM 2059 N N . LEU A 1 259 ? -1.478 16.523 0.030 1.00 93.75 259 LEU A N 1
ATOM 2060 C CA . LEU A 1 259 ? -0.553 17.393 0.747 1.00 93.75 259 LEU A CA 1
ATOM 2061 C C . LEU A 1 259 ? -1.089 18.820 0.967 1.00 93.75 259 LEU A C 1
ATOM 2063 O O . LEU A 1 259 ? -0.418 19.643 1.589 1.00 93.75 259 LEU A O 1
ATOM 2067 N N . GLY A 1 260 ? -2.306 19.119 0.513 1.00 93.44 260 GLY A N 1
ATOM 2068 C CA . GLY A 1 260 ? -2.956 20.410 0.712 1.00 93.44 260 GLY A CA 1
ATOM 2069 C C . GLY A 1 260 ? -2.440 21.522 -0.193 1.00 93.44 260 GLY A C 1
ATOM 2070 O O . GLY A 1 260 ? -2.374 22.673 0.240 1.00 93.44 260 GLY A O 1
ATOM 2071 N N . SER A 1 261 ? -2.076 21.179 -1.434 1.00 93.00 261 SER A N 1
ATOM 2072 C CA . SER A 1 261 ? -1.855 22.144 -2.518 1.00 93.00 261 SER A CA 1
ATOM 2073 C C . SER A 1 261 ? -3.113 23.000 -2.704 1.00 93.00 261 SER A C 1
ATOM 2075 O O . SER A 1 261 ? -4.205 22.487 -2.961 1.00 93.00 261 SER A O 1
ATOM 2077 N N . GLY A 1 262 ? -2.990 24.313 -2.493 1.00 88.06 262 GLY A N 1
ATOM 2078 C CA . GLY A 1 262 ? -4.062 25.295 -2.690 1.00 88.06 262 GLY A CA 1
ATOM 2079 C C . GLY A 1 262 ? -5.168 25.321 -1.622 1.00 88.06 262 GLY A C 1
ATOM 2080 O O . GLY A 1 262 ? -5.731 26.389 -1.380 1.00 88.06 262 GLY A O 1
ATOM 2081 N N . ASN A 1 263 ? -5.466 24.201 -0.955 1.00 90.75 263 ASN A N 1
ATOM 2082 C CA . ASN A 1 263 ? -6.437 24.121 0.139 1.00 90.75 263 ASN A CA 1
ATOM 2083 C C . ASN A 1 263 ? -5.882 23.289 1.305 1.00 90.75 263 ASN A C 1
ATOM 2085 O O . ASN A 1 263 ? -5.482 22.146 1.079 1.00 90.75 263 ASN A O 1
ATOM 2089 N N . PRO A 1 264 ? -5.908 23.801 2.551 1.00 93.25 264 PRO A N 1
ATOM 2090 C CA . PRO A 1 264 ? -5.506 23.017 3.710 1.00 93.25 264 PRO A CA 1
ATOM 2091 C C . PRO A 1 264 ? -6.356 21.753 3.869 1.00 93.25 264 PRO A C 1
ATOM 2093 O O . PRO A 1 264 ? -7.582 21.813 3.774 1.00 93.25 264 PRO A O 1
ATOM 2096 N N . GLN A 1 265 ? -5.701 20.636 4.170 1.00 95.62 265 GLN A N 1
ATOM 2097 C CA . GLN A 1 265 ? -6.332 19.345 4.435 1.00 95.62 265 GLN A CA 1
ATOM 2098 C C . GLN A 1 265 ? -6.212 19.015 5.920 1.00 95.62 265 GLN A C 1
ATOM 2100 O O . GLN A 1 265 ? -5.152 19.203 6.515 1.00 95.62 265 GLN A O 1
ATOM 2105 N N . GLU A 1 266 ? -7.280 18.515 6.534 1.00 96.50 266 GLU A N 1
ATOM 2106 C CA . GLU A 1 266 ? -7.252 18.014 7.913 1.00 96.50 266 GLU A CA 1
ATOM 2107 C C . GLU A 1 266 ? -7.441 16.496 7.887 1.00 96.50 266 GLU A C 1
ATOM 2109 O O . GLU A 1 266 ? -8.450 15.998 7.394 1.00 96.50 266 GLU A O 1
ATOM 2114 N N . TYR A 1 267 ? -6.478 15.761 8.427 1.00 97.38 267 TYR A N 1
ATOM 2115 C CA . TYR A 1 267 ? -6.546 14.313 8.575 1.00 97.38 267 TYR A CA 1
ATOM 2116 C C . TYR A 1 267 ? -6.725 13.945 10.038 1.00 97.38 267 TYR A C 1
ATOM 2118 O O . TYR A 1 267 ? -6.135 14.574 10.919 1.00 97.38 267 TYR A O 1
ATOM 2126 N N . LEU A 1 268 ? -7.501 12.896 10.289 1.00 97.94 268 LEU A N 1
ATOM 2127 C CA . LEU A 1 268 ? -7.650 12.306 11.612 1.00 97.94 268 LEU A CA 1
ATOM 2128 C C . LEU A 1 268 ? -6.956 10.950 11.645 1.00 97.94 268 LEU A C 1
ATOM 2130 O O . LEU A 1 268 ? -7.345 10.046 10.917 1.00 97.94 268 LEU A O 1
ATOM 2134 N N . ILE A 1 269 ? -5.965 10.795 12.513 1.00 97.94 269 ILE A N 1
ATOM 2135 C CA . ILE A 1 269 ? -5.344 9.508 12.816 1.00 97.94 269 ILE A CA 1
ATOM 2136 C C . ILE A 1 269 ? -5.976 8.974 14.101 1.00 97.94 269 ILE A C 1
ATOM 2138 O O . ILE A 1 269 ? -5.864 9.594 15.157 1.00 97.94 269 ILE A O 1
ATOM 2142 N N . VAL A 1 270 ? -6.636 7.829 14.018 1.00 97.69 270 VAL A N 1
ATOM 2143 C CA . VAL A 1 270 ? -7.216 7.087 15.134 1.00 97.69 270 VAL A CA 1
ATOM 2144 C C . VAL A 1 270 ? -6.211 6.027 15.555 1.00 97.69 270 VAL A C 1
ATOM 2146 O O . VAL A 1 270 ? -5.820 5.178 14.757 1.00 97.69 270 VAL A O 1
ATOM 2149 N N . VAL A 1 271 ? -5.778 6.081 16.806 1.00 97.88 271 VAL A N 1
ATOM 2150 C CA . VAL A 1 271 ? -4.824 5.121 17.355 1.00 97.88 271 VAL A CA 1
ATOM 2151 C C . VAL A 1 271 ? -5.580 4.066 18.147 1.00 97.88 271 VAL A C 1
ATOM 2153 O O . VAL A 1 271 ? -6.361 4.402 19.039 1.00 97.88 271 VAL A O 1
ATOM 2156 N N . GLN A 1 272 ? -5.317 2.799 17.846 1.00 97.06 272 GLN A N 1
ATOM 2157 C CA . GLN A 1 272 ? -5.932 1.649 18.497 1.00 97.06 272 GLN A CA 1
ATOM 2158 C C . GLN A 1 272 ? -4.929 0.833 19.307 1.00 97.06 272 GLN A C 1
ATOM 2160 O O . GLN A 1 272 ? -3.772 0.648 18.928 1.00 97.06 272 GLN A O 1
ATOM 2165 N N . ASP A 1 273 ? -5.417 0.297 20.416 1.00 96.56 273 ASP A N 1
ATOM 2166 C CA . ASP A 1 273 ? -4.743 -0.675 21.259 1.00 96.56 273 ASP A CA 1
ATOM 2167 C C . ASP A 1 273 ? -5.274 -2.075 20.942 1.00 96.56 273 ASP A C 1
ATOM 2169 O O . ASP A 1 273 ? -6.174 -2.585 21.604 1.00 96.56 273 ASP A O 1
ATOM 2173 N N . ASN A 1 274 ? -4.713 -2.710 19.914 1.00 95.31 274 ASN A N 1
ATOM 2174 C CA . ASN A 1 274 ? -5.093 -4.062 19.497 1.00 95.31 274 ASN A CA 1
ATOM 2175 C C . ASN A 1 274 ? -4.668 -5.158 20.492 1.00 95.31 274 ASN A C 1
ATOM 2177 O O . ASN A 1 274 ? -4.989 -6.325 20.285 1.00 95.31 274 ASN A O 1
ATOM 2181 N N . ALA A 1 275 ? -3.980 -4.815 21.588 1.00 94.81 275 ALA A N 1
ATOM 2182 C CA . ALA A 1 275 ? -3.808 -5.732 22.712 1.00 94.81 275 ALA A CA 1
ATOM 2183 C C . ALA A 1 275 ? -5.113 -5.860 23.528 1.00 94.81 275 ALA A C 1
ATOM 2185 O O . ALA A 1 275 ? -5.419 -6.939 24.027 1.00 94.81 275 ALA A O 1
ATOM 2186 N N . ARG A 1 276 ? -5.914 -4.785 23.598 1.00 94.00 276 ARG A N 1
ATOM 2187 C CA . ARG A 1 276 ? -7.315 -4.791 24.059 1.00 94.00 276 ARG A CA 1
ATOM 2188 C C . ARG A 1 276 ? -8.230 -4.882 22.845 1.00 94.00 276 ARG A C 1
ATOM 2190 O O . ARG A 1 276 ? -8.883 -3.922 22.438 1.00 94.00 276 ARG A O 1
ATOM 2197 N N . TYR A 1 277 ? -8.160 -6.036 22.198 1.00 94.06 277 TYR A N 1
ATOM 2198 C CA . TYR A 1 277 ? -8.789 -6.255 20.908 1.00 94.06 277 TYR A CA 1
ATOM 2199 C C . TYR A 1 277 ? -10.318 -6.190 20.970 1.00 94.06 277 TYR A C 1
ATOM 2201 O O . TYR A 1 277 ? -10.945 -6.649 21.919 1.00 94.06 277 TYR A O 1
ATOM 2209 N N . THR A 1 278 ? -10.914 -5.658 19.914 1.00 94.06 278 THR A N 1
ATOM 2210 C CA . THR A 1 278 ? -12.357 -5.638 19.677 1.00 94.06 278 THR A CA 1
ATOM 2211 C C . THR A 1 278 ? -12.606 -5.975 18.215 1.00 94.06 278 THR A C 1
ATOM 2213 O O . THR A 1 278 ? -11.676 -5.937 17.409 1.00 94.06 278 THR A O 1
ATOM 2216 N N . ALA A 1 279 ? -13.857 -6.220 17.832 1.00 92.00 279 ALA A N 1
ATOM 2217 C CA . ALA A 1 279 ? -14.219 -6.413 16.429 1.00 92.00 279 ALA A CA 1
ATOM 2218 C C . ALA A 1 279 ? -13.722 -5.299 15.497 1.00 92.00 279 ALA A C 1
ATOM 2220 O O . ALA A 1 279 ? -13.318 -5.555 14.367 1.00 92.00 279 ALA A O 1
ATOM 2221 N N . GLY A 1 280 ? -13.653 -4.069 16.007 1.00 91.81 280 GLY A N 1
ATOM 2222 C CA . GLY A 1 280 ? -13.095 -2.937 15.291 1.00 91.81 280 GLY A CA 1
ATOM 2223 C C . GLY A 1 280 ? -11.563 -2.891 15.216 1.00 91.81 280 GLY A C 1
ATOM 2224 O O . GLY A 1 280 ? -11.006 -1.884 14.792 1.00 91.81 280 GLY A O 1
ATOM 2225 N N . GLY A 1 281 ? -10.861 -3.933 15.652 1.00 91.75 281 GLY A N 1
ATOM 2226 C CA . GLY A 1 281 ? -9.405 -4.050 15.617 1.00 91.75 281 GLY A CA 1
ATOM 2227 C C . GLY A 1 281 ? -8.663 -3.572 16.864 1.00 91.75 281 GLY A C 1
ATOM 2228 O O . GLY A 1 281 ? -7.436 -3.649 16.908 1.00 91.75 281 GLY A O 1
ATOM 2229 N N . GLY A 1 282 ? -9.379 -3.107 17.892 1.00 94.50 282 GLY A N 1
ATOM 2230 C CA . GLY A 1 282 ? -8.802 -2.663 19.160 1.00 94.50 282 GLY A CA 1
ATOM 2231 C C . GLY A 1 282 ? -9.507 -1.456 19.766 1.00 94.50 282 GLY A C 1
ATOM 2232 O O . GLY A 1 282 ? -10.116 -0.643 19.063 1.00 94.50 282 GLY A O 1
ATOM 2233 N N . GLU A 1 283 ? -9.373 -1.315 21.084 1.00 94.81 283 GLU A N 1
ATOM 2234 C CA . GLU A 1 283 ? -9.883 -0.162 21.824 1.00 94.81 283 GLU A CA 1
ATOM 2235 C C . GLU A 1 283 ? -9.209 1.135 21.347 1.00 94.81 283 GLU A C 1
ATOM 2237 O O . GLU A 1 283 ? -7.999 1.181 21.109 1.00 94.81 283 GLU A O 1
ATOM 2242 N N . ILE A 1 284 ? -9.985 2.211 21.201 1.00 95.75 284 ILE A N 1
ATOM 2243 C CA . ILE A 1 284 ? -9.460 3.503 20.751 1.00 95.75 284 ILE A CA 1
ATOM 2244 C C . ILE A 1 284 ? -8.622 4.125 21.876 1.00 95.75 284 ILE A C 1
ATOM 2246 O O . ILE A 1 284 ? -9.154 4.583 22.885 1.00 95.75 284 ILE A O 1
ATOM 2250 N N . ALA A 1 285 ? -7.306 4.187 21.680 1.00 96.44 285 ALA A N 1
ATOM 2251 C CA . ALA A 1 285 ? -6.375 4.812 22.616 1.00 96.44 285 ALA A CA 1
ATOM 2252 C C . ALA A 1 285 ? -6.367 6.345 22.496 1.00 96.44 285 ALA A C 1
ATOM 2254 O O . ALA A 1 285 ? -6.042 7.050 23.451 1.00 96.44 285 ALA A O 1
ATOM 2255 N N . GLY A 1 286 ? -6.731 6.890 21.337 1.00 96.19 286 GLY A N 1
ATOM 2256 C CA . GLY A 1 286 ? -6.853 8.330 21.149 1.00 96.19 286 GLY A CA 1
ATOM 2257 C C . GLY A 1 286 ? -6.768 8.747 19.693 1.00 96.19 286 GLY A C 1
ATOM 2258 O O . GLY A 1 286 ? -6.863 7.930 18.776 1.00 96.19 286 GLY A O 1
ATOM 2259 N N . PHE A 1 287 ? -6.604 10.050 19.492 1.00 96.50 287 PHE A N 1
ATOM 2260 C CA . PHE A 1 287 ? -6.689 10.669 18.178 1.00 96.50 287 PHE A CA 1
ATOM 2261 C C . PHE A 1 287 ? -5.543 11.647 17.966 1.00 96.50 287 PHE A C 1
ATOM 2263 O O . PHE A 1 287 ? -5.109 12.330 18.894 1.00 96.50 287 PHE A O 1
ATOM 2270 N N . ILE A 1 288 ? -5.069 11.747 16.732 1.00 96.38 288 ILE A N 1
ATOM 2271 C CA . ILE A 1 288 ? -4.079 12.731 16.308 1.00 96.38 288 ILE A CA 1
ATOM 2272 C C . ILE A 1 288 ? -4.633 13.412 15.069 1.00 96.38 288 ILE A C 1
ATOM 2274 O O . ILE A 1 288 ? -4.753 12.784 14.022 1.00 96.38 288 ILE A O 1
ATOM 2278 N N . SER A 1 289 ? -4.991 14.687 15.176 1.00 95.50 289 SER A N 1
ATOM 2279 C CA . SER A 1 289 ? -5.364 15.473 14.007 1.00 95.50 289 SER A CA 1
ATOM 2280 C C . SER A 1 289 ? -4.138 16.161 13.427 1.00 95.50 289 SER A C 1
ATOM 2282 O O . SER A 1 289 ? -3.302 16.697 14.162 1.00 95.50 289 SER A O 1
ATOM 2284 N N . VAL A 1 290 ? -4.015 16.114 12.106 1.00 95.25 290 VAL A N 1
ATOM 2285 C CA . VAL A 1 290 ? -2.910 16.707 11.356 1.00 95.25 290 VAL A CA 1
ATOM 2286 C C . VAL A 1 290 ? -3.501 17.615 10.291 1.00 95.25 290 VAL A C 1
ATOM 2288 O O . VAL A 1 290 ? -4.184 17.157 9.379 1.00 95.25 290 VAL A O 1
ATOM 2291 N N . SER A 1 291 ? -3.220 18.908 10.402 1.00 94.56 291 SER A N 1
ATOM 2292 C CA . SER A 1 291 ? -3.555 19.897 9.385 1.00 94.56 291 SER A CA 1
ATOM 2293 C C . SER A 1 291 ? -2.349 20.097 8.475 1.00 94.56 291 SER A C 1
ATOM 2295 O O . SER A 1 291 ? -1.285 20.495 8.955 1.00 94.56 291 SER A O 1
ATOM 2297 N N . LEU A 1 292 ? -2.499 19.819 7.184 1.00 93.88 292 LEU A N 1
ATOM 2298 C CA . LEU A 1 292 ? -1.485 20.021 6.151 1.00 93.88 292 LEU A CA 1
ATOM 2299 C C . LEU A 1 292 ? -1.886 21.199 5.265 1.00 93.88 292 LEU A C 1
ATOM 2301 O O . LEU A 1 292 ? -3.044 21.315 4.873 1.00 93.88 292 LEU A O 1
ATOM 2305 N N . ALA A 1 293 ? -0.931 22.054 4.916 1.00 93.56 293 ALA A N 1
ATOM 2306 C CA . ALA A 1 293 ? -1.110 23.037 3.852 1.00 93.56 293 ALA A CA 1
ATOM 2307 C C . ALA A 1 293 ? 0.202 23.197 3.094 1.00 93.56 293 ALA A C 1
ATOM 2309 O O . ALA A 1 293 ? 1.258 23.307 3.723 1.00 93.56 293 ALA A O 1
ATOM 2310 N N . ASP A 1 294 ? 0.120 23.196 1.763 1.00 92.50 294 ASP A N 1
ATOM 2311 C CA . ASP A 1 294 ? 1.266 23.277 0.856 1.00 92.50 294 ASP A CA 1
ATOM 2312 C C . ASP A 1 294 ? 2.383 22.278 1.210 1.00 92.50 294 ASP A C 1
ATOM 2314 O O . ASP A 1 294 ? 3.570 22.604 1.197 1.00 92.50 294 ASP A O 1
ATOM 2318 N N . GLY A 1 295 ? 2.004 21.051 1.574 1.00 90.75 295 GLY A N 1
ATOM 2319 C CA . GLY A 1 295 ? 2.924 19.952 1.858 1.00 90.75 295 GLY A CA 1
ATOM 2320 C C . GLY A 1 295 ? 3.645 20.034 3.190 1.00 90.75 295 GLY A C 1
ATOM 2321 O O . GLY A 1 295 ? 4.566 19.260 3.413 1.00 90.75 295 GLY A O 1
ATOM 2322 N N . VAL A 1 296 ? 3.249 20.926 4.099 1.00 90.88 296 VAL A N 1
ATOM 2323 C CA . VAL A 1 296 ? 3.839 20.985 5.441 1.00 90.88 296 VAL A CA 1
ATOM 2324 C C . VAL A 1 296 ? 2.766 20.928 6.534 1.00 90.88 296 VAL A C 1
ATOM 2326 O O . VAL A 1 296 ? 1.699 21.539 6.386 1.00 90.88 296 VAL A O 1
ATOM 2329 N N . PRO A 1 297 ? 3.023 20.220 7.653 1.00 91.81 297 PRO A N 1
ATOM 2330 C CA . PRO A 1 297 ? 2.150 20.262 8.818 1.00 91.81 297 PRO A CA 1
ATOM 2331 C C . PRO A 1 297 ? 2.047 21.677 9.393 1.00 91.81 297 PRO A C 1
ATOM 2333 O O . PRO A 1 297 ? 3.037 22.270 9.813 1.00 91.81 297 PRO A O 1
ATOM 2336 N N . GLN A 1 298 ? 0.830 22.210 9.430 1.00 90.94 298 GLN A N 1
ATOM 2337 C CA . GLN A 1 298 ? 0.499 23.508 10.022 1.00 90.94 298 GLN A CA 1
ATOM 2338 C C . GLN A 1 298 ? 0.130 23.372 11.497 1.00 90.94 298 GLN A C 1
ATOM 2340 O O . GLN A 1 298 ? 0.476 24.213 12.325 1.00 90.94 298 GLN A O 1
ATOM 2345 N N . ALA A 1 299 ? -0.587 22.300 11.831 1.00 90.06 299 ALA A N 1
ATOM 2346 C CA . ALA A 1 299 ? -0.996 21.991 13.188 1.00 90.06 299 ALA A CA 1
ATOM 2347 C C . ALA A 1 299 ? -1.039 20.478 13.381 1.00 90.06 299 ALA A C 1
ATOM 2349 O O . ALA A 1 299 ? -1.486 19.748 12.499 1.00 90.06 299 ALA A O 1
ATOM 2350 N N . VAL A 1 300 ? -0.605 20.024 14.554 1.00 92.31 300 VAL A N 1
ATOM 2351 C CA . VAL A 1 300 ? -0.774 18.642 14.999 1.00 92.31 300 VAL A CA 1
ATOM 2352 C C . VAL A 1 300 ? -1.370 18.692 16.393 1.00 92.31 300 VAL A C 1
ATOM 2354 O O . VAL A 1 300 ? -0.825 19.370 17.261 1.00 92.31 300 VAL A O 1
ATOM 2357 N N . THR A 1 301 ? -2.507 18.038 16.596 1.00 91.38 301 THR A N 1
ATOM 2358 C CA . THR A 1 301 ? -3.216 18.020 17.880 1.00 91.38 301 THR A CA 1
ATOM 2359 C C . THR A 1 301 ? -3.434 16.583 18.307 1.00 91.38 301 THR A C 1
ATOM 2361 O O . THR A 1 301 ? -3.958 15.787 17.538 1.00 91.38 301 THR A O 1
ATOM 2364 N N . VAL A 1 302 ? -3.030 16.250 19.529 1.00 92.88 302 VAL A N 1
ATOM 2365 C CA . VAL A 1 302 ? -3.267 14.934 20.129 1.00 92.88 302 VAL A CA 1
ATOM 2366 C C . VAL A 1 302 ? -4.437 15.072 21.091 1.00 92.88 302 VAL A C 1
ATOM 2368 O O . VAL A 1 302 ? -4.404 15.952 21.944 1.00 92.88 302 VAL A O 1
ATOM 2371 N N . LEU A 1 303 ? -5.451 14.225 20.941 1.00 91.94 303 LEU A N 1
ATOM 2372 C CA . LEU A 1 303 ? -6.645 14.206 21.780 1.00 91.94 303 LEU A CA 1
ATOM 2373 C C . LEU A 1 303 ? -6.771 12.853 22.473 1.00 91.94 303 LEU A C 1
ATOM 2375 O O . LEU A 1 303 ? -6.611 11.796 21.851 1.00 91.94 303 LEU A O 1
ATOM 2379 N N . LYS A 1 304 ? -7.106 12.891 23.757 1.00 91.38 304 LYS A N 1
ATOM 2380 C CA . LYS A 1 304 ? -7.493 11.714 24.529 1.00 91.38 304 LYS A CA 1
ATOM 2381 C C . LYS A 1 304 ? -8.933 11.310 24.188 1.00 91.38 304 LYS A C 1
ATOM 2383 O O . LYS A 1 304 ? -9.746 12.174 23.853 1.00 91.38 304 LYS A O 1
ATOM 2388 N N . PRO A 1 305 ? -9.294 10.025 24.353 1.00 90.25 305 PRO A N 1
ATOM 2389 C CA . PRO A 1 305 ? -10.675 9.566 24.207 1.00 90.25 305 PRO A CA 1
ATOM 2390 C C . PRO A 1 305 ? -11.671 10.381 25.046 1.00 90.25 305 PRO A C 1
ATOM 2392 O O . PRO A 1 305 ? -12.729 10.757 24.555 1.00 90.25 305 PRO A O 1
ATOM 2395 N N . SER A 1 306 ? -11.293 10.749 26.276 1.00 88.44 306 SER A N 1
ATOM 2396 C CA . SER A 1 306 ? -12.120 11.543 27.195 1.00 88.44 306 SER A CA 1
ATOM 2397 C C . SER A 1 306 ? -12.377 12.991 26.742 1.00 88.44 306 SER A C 1
ATOM 2399 O O . SER A 1 306 ? -13.277 13.643 27.270 1.00 88.44 306 SER A O 1
ATOM 2401 N N . GLU A 1 307 ? -11.634 13.508 25.758 1.00 88.69 307 GLU A N 1
ATOM 2402 C CA . GLU A 1 307 ? -11.805 14.868 25.223 1.00 88.69 307 GLU A CA 1
ATOM 2403 C C . GLU A 1 307 ? -12.812 14.940 24.058 1.00 88.69 307 GLU A C 1
ATOM 2405 O O . GLU A 1 307 ? -13.272 16.031 23.687 1.00 88.69 307 GLU A O 1
ATOM 2410 N N . LEU A 1 308 ? -13.192 13.784 23.501 1.00 88.00 308 LEU A N 1
ATOM 2411 C CA . LEU A 1 308 ? -14.245 13.643 22.499 1.00 88.00 308 LEU A CA 1
ATOM 2412 C C . LEU A 1 308 ? -15.565 13.282 23.182 1.00 88.00 308 LEU A C 1
ATOM 2414 O O . LEU A 1 308 ? -15.818 12.138 23.544 1.00 88.00 308 LEU A O 1
ATOM 2418 N N . SER A 1 309 ? -16.419 14.293 23.351 1.00 83.50 309 SER A N 1
ATOM 2419 C CA . SER A 1 309 ? -17.800 14.083 23.784 1.00 83.50 309 SER A CA 1
ATOM 2420 C C . SER A 1 309 ? -18.659 13.620 22.609 1.00 83.50 309 SER A C 1
ATOM 2422 O O . SER A 1 309 ? -18.532 14.149 21.505 1.00 83.50 309 SER A O 1
ATOM 2424 N N . LEU A 1 310 ? -19.578 12.691 22.876 1.00 86.75 310 LEU A N 1
ATOM 2425 C CA . LEU A 1 310 ? -20.648 12.303 21.952 1.00 86.75 310 LEU A CA 1
ATOM 2426 C C . LEU A 1 310 ? -21.773 13.355 21.882 1.00 86.75 310 LEU A C 1
ATOM 2428 O O . LEU A 1 310 ? -22.743 13.177 21.147 1.00 86.75 310 LEU A O 1
ATOM 2432 N N . ASP A 1 311 ? -21.667 14.462 22.626 1.00 83.75 311 ASP A N 1
ATOM 2433 C CA . ASP A 1 311 ? -22.641 15.552 22.590 1.00 83.75 311 ASP A CA 1
ATOM 2434 C C . ASP A 1 311 ? -22.832 16.088 21.163 1.00 83.75 311 ASP A C 1
ATOM 2436 O O . ASP A 1 311 ? -21.922 16.643 20.548 1.00 83.75 311 ASP A O 1
ATOM 2440 N N . GLY A 1 312 ? -24.054 15.959 20.643 1.00 78.69 312 GLY A N 1
ATOM 2441 C CA . GLY A 1 312 ? -24.411 16.409 19.294 1.00 78.69 312 GLY A CA 1
ATOM 2442 C C . GLY A 1 312 ? -24.156 15.382 18.188 1.00 78.69 312 GLY A C 1
ATOM 2443 O O . GLY A 1 312 ? -24.654 15.580 17.080 1.00 78.69 312 GLY A O 1
ATOM 2444 N N . PHE A 1 313 ? -23.477 14.273 18.486 1.00 87.44 313 PHE A N 1
ATOM 2445 C CA . PHE A 1 313 ? -23.405 13.109 17.609 1.00 87.44 313 PHE A CA 1
ATOM 2446 C C . PHE A 1 313 ? -24.643 12.221 17.808 1.00 87.44 313 PHE A C 1
ATOM 2448 O O . PHE A 1 313 ? -25.160 12.072 18.916 1.00 87.44 313 PHE A O 1
ATOM 2455 N N . ARG A 1 314 ? -25.156 11.646 16.718 1.00 88.38 314 ARG A N 1
ATOM 2456 C CA . ARG A 1 314 ? -26.251 10.671 16.750 1.00 88.38 314 ARG A CA 1
ATOM 2457 C C . ARG A 1 314 ? -25.897 9.529 15.818 1.00 88.38 314 ARG A C 1
ATOM 2459 O O . ARG A 1 314 ? -25.921 9.724 14.607 1.00 88.38 314 ARG A O 1
ATOM 2466 N N . ALA A 1 315 ? -25.603 8.367 16.394 1.00 91.44 315 ALA A N 1
ATOM 2467 C CA . ALA A 1 315 ? -25.413 7.150 15.622 1.00 91.44 315 ALA A CA 1
ATOM 2468 C C . ALA A 1 315 ? -26.685 6.848 14.822 1.00 91.44 315 ALA A C 1
ATOM 2470 O O . ALA A 1 315 ? -27.798 6.910 15.358 1.00 91.44 315 ALA A O 1
ATOM 2471 N N . ASP A 1 316 ? -26.518 6.556 13.537 1.00 93.88 316 ASP A N 1
ATOM 2472 C CA . ASP A 1 316 ? -27.622 6.100 12.709 1.00 93.88 316 ASP A CA 1
ATOM 2473 C C . ASP A 1 316 ? -27.981 4.635 13.024 1.00 93.88 316 ASP A C 1
ATOM 2475 O O . ASP A 1 316 ? -27.332 3.949 13.819 1.00 93.88 316 ASP A O 1
ATOM 2479 N N . GLN A 1 317 ? -29.064 4.149 12.418 1.00 93.69 317 GLN A N 1
ATOM 2480 C CA . GLN A 1 317 ? -29.532 2.787 12.659 1.00 93.69 317 GLN A CA 1
ATOM 2481 C C . GLN A 1 317 ? -28.548 1.725 12.149 1.00 93.69 317 GLN A C 1
ATOM 2483 O O . GLN A 1 317 ? -28.529 0.630 12.703 1.00 93.69 317 GLN A O 1
ATOM 2488 N N . LEU A 1 318 ? -27.750 2.027 11.121 1.00 93.56 318 LEU A N 1
ATOM 2489 C CA . LEU A 1 318 ? -26.776 1.091 10.570 1.00 93.56 318 LEU A CA 1
ATOM 2490 C C . LEU A 1 318 ? -25.605 0.909 11.543 1.00 93.56 318 LEU A C 1
ATOM 2492 O O . LEU A 1 318 ? -25.264 -0.222 11.868 1.00 93.56 318 LEU A O 1
ATOM 2496 N N . VAL A 1 319 ? -25.072 2.008 12.085 1.00 95.25 319 VAL A N 1
ATOM 2497 C CA . VAL A 1 319 ? -24.037 2.004 13.130 1.00 95.25 319 VAL A CA 1
ATOM 2498 C C . VAL A 1 319 ? -24.515 1.248 14.364 1.00 95.25 319 VAL A C 1
ATOM 2500 O O . VAL A 1 319 ? -23.813 0.380 14.873 1.00 95.25 319 VAL A O 1
ATOM 2503 N N . LEU A 1 320 ? -25.726 1.544 14.846 1.00 95.38 320 LEU A N 1
ATOM 2504 C CA . LEU A 1 320 ? -26.280 0.850 16.009 1.00 95.38 320 LEU A CA 1
ATOM 2505 C C . LEU A 1 320 ? -26.519 -0.638 15.730 1.00 95.38 320 LEU A C 1
ATOM 2507 O O . LEU A 1 320 ? -26.317 -1.452 16.626 1.00 95.38 320 LEU A O 1
ATOM 2511 N N . ALA A 1 321 ? -26.955 -1.004 14.522 1.00 92.31 321 ALA A N 1
ATOM 2512 C CA . ALA A 1 321 ? -27.137 -2.402 14.148 1.00 92.31 321 ALA A CA 1
ATOM 2513 C C . ALA A 1 321 ? -25.804 -3.160 14.132 1.00 92.31 321 ALA A C 1
ATOM 2515 O O . ALA A 1 321 ? -25.752 -4.265 14.661 1.00 92.31 321 ALA A O 1
ATOM 2516 N N . ASP A 1 322 ? -24.739 -2.557 13.597 1.00 93.50 322 ASP A N 1
ATOM 2517 C CA . ASP A 1 322 ? -23.413 -3.181 13.549 1.00 93.50 322 ASP A CA 1
ATOM 2518 C C . ASP A 1 322 ? -22.785 -3.317 14.945 1.00 93.50 322 ASP A C 1
ATOM 2520 O O . ASP A 1 322 ? -22.289 -4.379 15.303 1.00 93.50 322 ASP A O 1
ATOM 2524 N N . ILE A 1 323 ? -22.910 -2.300 15.807 1.00 94.62 323 ILE A N 1
ATOM 2525 C CA . ILE A 1 323 ? -22.466 -2.398 17.210 1.00 94.62 323 ILE A CA 1
ATOM 2526 C C . ILE A 1 323 ? -23.217 -3.519 17.940 1.00 94.62 323 ILE A C 1
ATOM 2528 O O . ILE A 1 323 ? -22.604 -4.365 18.591 1.00 94.62 323 ILE A O 1
ATOM 2532 N N . ASN A 1 324 ? -24.549 -3.550 17.830 1.00 92.62 324 ASN A N 1
ATOM 2533 C CA . ASN A 1 324 ? -25.377 -4.568 18.484 1.00 92.62 324 ASN A CA 1
ATOM 2534 C C . ASN A 1 324 ? -25.209 -5.969 17.882 1.00 92.62 324 ASN A C 1
ATOM 2536 O O . ASN A 1 324 ? -25.657 -6.945 18.482 1.00 92.62 324 ASN A O 1
ATOM 2540 N N . LEU A 1 325 ? -24.563 -6.089 16.721 1.00 89.44 325 LEU A N 1
ATOM 2541 C CA . LEU A 1 325 ? -24.201 -7.379 16.150 1.00 89.44 325 LEU A CA 1
ATOM 2542 C C . LEU A 1 325 ? -23.146 -8.100 17.001 1.00 89.44 325 LEU A C 1
ATOM 2544 O O . LEU A 1 325 ? -23.072 -9.322 16.959 1.00 89.44 325 LEU A O 1
ATOM 2548 N N . LEU A 1 326 ? -22.328 -7.363 17.760 1.00 91.12 326 LEU A N 1
ATOM 2549 C CA . LEU A 1 326 ? -21.169 -7.913 18.478 1.00 91.12 326 LEU A CA 1
ATOM 2550 C C . LEU A 1 326 ? -21.096 -7.481 19.954 1.00 91.12 326 LEU A C 1
ATOM 2552 O O . LEU A 1 326 ? -20.262 -7.980 20.716 1.00 91.12 326 LEU A O 1
ATOM 2556 N N . ALA A 1 327 ? -21.974 -6.575 20.386 1.00 89.94 327 ALA A N 1
ATOM 2557 C CA . ALA A 1 327 ? -22.087 -6.156 21.777 1.00 89.94 327 ALA A CA 1
ATOM 2558 C C . ALA A 1 327 ? -22.728 -7.241 22.661 1.00 89.94 327 ALA A C 1
ATOM 2560 O O . ALA A 1 327 ? -23.626 -7.971 22.252 1.00 89.94 327 ALA A O 1
ATOM 2561 N N . ASN A 1 328 ? -22.315 -7.298 23.931 1.00 83.81 328 ASN A N 1
ATOM 2562 C CA . ASN A 1 328 ? -22.957 -8.137 24.953 1.00 83.81 328 ASN A CA 1
ATOM 2563 C C . ASN A 1 328 ? -24.120 -7.431 25.687 1.00 83.81 328 ASN A C 1
ATOM 2565 O O . ASN A 1 328 ? -24.693 -7.986 26.624 1.00 83.81 328 ASN A O 1
ATOM 2569 N N . LYS A 1 329 ? -24.419 -6.185 25.307 1.00 87.69 329 LYS A N 1
ATOM 2570 C CA . LYS A 1 329 ? -25.455 -5.319 25.876 1.00 87.69 329 LYS A CA 1
ATOM 2571 C C . LYS A 1 329 ? -26.149 -4.577 24.736 1.00 87.69 329 LYS A C 1
ATOM 2573 O O . LYS A 1 329 ? -25.503 -4.257 23.743 1.00 87.69 329 LYS A O 1
ATOM 2578 N N . ASP A 1 330 ? -27.414 -4.220 24.929 1.00 90.56 330 ASP A N 1
ATOM 2579 C CA . ASP A 1 330 ? -28.131 -3.376 23.973 1.00 90.56 330 ASP A CA 1
ATOM 2580 C C . ASP A 1 330 ? -27.575 -1.940 23.988 1.00 90.56 330 ASP A C 1
ATOM 2582 O O . ASP A 1 330 ? -27.630 -1.228 25.002 1.00 90.56 330 ASP A O 1
ATOM 2586 N N . VAL A 1 331 ? -27.066 -1.502 22.840 1.00 94.19 331 VAL A N 1
ATOM 2587 C CA . VAL A 1 331 ? -26.580 -0.147 22.578 1.00 94.19 331 VAL A CA 1
ATOM 2588 C C . VAL A 1 331 ? -27.631 0.629 21.787 1.00 94.19 331 VAL A C 1
ATOM 2590 O O . VAL A 1 331 ? -28.054 0.241 20.699 1.00 94.19 331 VAL A O 1
ATOM 2593 N N . THR A 1 332 ? -28.059 1.759 22.335 1.00 95.25 332 THR A N 1
ATOM 2594 C CA . THR A 1 332 ? -29.026 2.687 21.752 1.00 95.25 332 THR A CA 1
ATOM 2595 C C . THR A 1 332 ? -28.381 4.051 21.525 1.00 95.25 332 THR A C 1
ATOM 2597 O O . THR A 1 332 ? -27.300 4.354 22.033 1.00 95.25 332 THR A O 1
ATOM 2600 N N . ALA A 1 333 ? -29.071 4.926 20.791 1.00 92.56 333 ALA A N 1
ATOM 2601 C CA . ALA A 1 333 ? -28.610 6.294 20.563 1.00 92.56 333 ALA A CA 1
ATOM 2602 C C . ALA A 1 333 ? -28.432 7.102 21.866 1.00 92.56 333 ALA A C 1
ATOM 2604 O O . ALA A 1 333 ? -27.716 8.100 21.872 1.00 92.56 333 ALA A O 1
ATOM 2605 N N . GLU A 1 334 ? -29.090 6.704 22.959 1.00 91.38 334 GLU A N 1
ATOM 2606 C CA . GLU A 1 334 ? -29.043 7.389 24.252 1.00 91.38 334 GLU A CA 1
ATOM 2607 C C . GLU A 1 334 ? -27.940 6.885 25.191 1.00 91.38 334 GLU A C 1
ATOM 2609 O O . GLU A 1 334 ? -27.579 7.612 26.117 1.00 91.38 334 GLU A O 1
ATOM 2614 N N . ASN A 1 335 ? -27.441 5.656 25.008 1.00 94.06 335 ASN A N 1
ATOM 2615 C CA . ASN A 1 335 ? -26.471 5.035 25.921 1.00 94.06 335 ASN A CA 1
ATOM 2616 C C . ASN A 1 335 ? -25.121 4.687 25.269 1.00 94.06 335 ASN A C 1
ATOM 2618 O O . ASN A 1 335 ? -24.237 4.193 25.969 1.00 94.06 335 ASN A O 1
ATOM 2622 N N . ILE A 1 336 ? -24.974 4.933 23.964 1.00 94.62 336 ILE A N 1
ATOM 2623 C CA . ILE A 1 336 ? -23.735 4.709 23.224 1.00 94.62 336 ILE A CA 1
ATOM 2624 C C . ILE A 1 336 ? -22.567 5.471 23.857 1.00 94.62 336 ILE A C 1
ATOM 2626 O O . ILE A 1 336 ? -22.690 6.625 24.270 1.00 94.62 336 ILE A O 1
ATOM 2630 N N . THR A 1 337 ? -21.421 4.806 23.926 1.00 93.25 337 THR A N 1
ATOM 2631 C CA . THR A 1 337 ? -20.152 5.334 24.425 1.00 93.25 337 THR A CA 1
ATOM 2632 C C . THR A 1 337 ? -19.084 5.281 23.336 1.00 93.25 337 THR A C 1
ATOM 2634 O O . THR A 1 337 ? -19.234 4.599 22.323 1.00 93.25 337 THR A O 1
ATOM 2637 N N . LEU A 1 338 ? -17.974 5.995 23.539 1.00 92.19 338 LEU A N 1
ATOM 2638 C CA . LEU A 1 338 ? -16.867 5.983 22.584 1.00 92.19 338 LEU A CA 1
ATOM 2639 C C . LEU A 1 338 ? -16.261 4.578 22.424 1.00 92.19 338 LEU A C 1
ATOM 2641 O O . LEU A 1 338 ? -15.885 4.198 21.319 1.00 92.19 338 LEU A O 1
ATOM 2645 N N . SER A 1 339 ? -16.221 3.794 23.506 1.00 91.88 339 SER A N 1
ATOM 2646 C CA . SER A 1 339 ? -15.737 2.412 23.483 1.00 91.88 339 SER A CA 1
ATOM 2647 C C . SER A 1 339 ? -16.640 1.488 22.665 1.00 91.88 339 SER A C 1
ATOM 2649 O O . SER A 1 339 ? -16.141 0.544 22.062 1.00 91.88 339 SER A O 1
ATOM 2651 N N . ASP A 1 340 ? -17.945 1.772 22.580 1.00 94.69 340 ASP A N 1
ATOM 2652 C CA . ASP A 1 340 ? -18.861 0.980 21.751 1.00 94.69 340 ASP A CA 1
ATOM 2653 C C . ASP A 1 340 ? -18.566 1.171 20.247 1.00 94.69 340 ASP A C 1
ATOM 2655 O O . ASP A 1 340 ? -18.790 0.254 19.463 1.00 94.69 340 ASP A O 1
ATOM 2659 N N . LEU A 1 341 ? -17.971 2.301 19.825 1.00 95.00 341 LEU A N 1
ATOM 2660 C CA . LEU A 1 341 ? -17.539 2.493 18.428 1.00 95.00 341 LEU A CA 1
ATOM 2661 C C . LEU A 1 341 ? -16.418 1.529 18.015 1.00 95.00 341 LEU A C 1
ATOM 2663 O O . LEU A 1 341 ? -16.231 1.271 16.827 1.00 95.00 341 LEU A O 1
ATOM 2667 N N . ALA A 1 342 ? -15.676 0.980 18.982 1.00 93.81 342 ALA A N 1
ATOM 2668 C CA . ALA A 1 342 ? -14.670 -0.043 18.724 1.00 93.81 342 ALA A CA 1
ATOM 2669 C C . ALA A 1 342 ? -15.293 -1.413 18.394 1.00 93.81 342 ALA A C 1
ATOM 2671 O O . ALA A 1 342 ? -14.558 -2.322 18.021 1.00 93.81 342 ALA A O 1
ATOM 2672 N N . LEU A 1 343 ? -16.615 -1.580 18.517 1.00 94.19 343 LEU A N 1
ATOM 2673 C CA . LEU A 1 343 ? -17.333 -2.801 18.133 1.00 94.19 343 LEU A CA 1
ATOM 2674 C C . LEU A 1 343 ? -17.830 -2.777 16.682 1.00 94.19 343 LEU A C 1
ATOM 2676 O O . LEU A 1 343 ? -18.296 -3.805 16.206 1.00 94.19 343 LEU A O 1
ATOM 2680 N N . ILE A 1 344 ? -17.713 -1.642 15.979 1.00 94.50 344 ILE A N 1
ATOM 2681 C CA . ILE A 1 344 ? -18.084 -1.544 14.563 1.00 94.50 344 ILE A CA 1
ATOM 2682 C C . ILE A 1 344 ? -17.089 -2.378 13.743 1.00 94.50 344 ILE A C 1
ATOM 2684 O O . ILE A 1 344 ? -15.898 -2.043 13.659 1.00 94.50 344 ILE A O 1
ATOM 2688 N N . SER A 1 345 ? -17.582 -3.476 13.181 1.00 91.25 345 SER A N 1
ATOM 2689 C CA . SER A 1 345 ? -16.800 -4.473 12.452 1.00 91.25 345 SER A CA 1
ATOM 2690 C C . SER A 1 345 ? -16.421 -3.979 11.060 1.00 91.25 345 SER A C 1
ATOM 2692 O O . SER A 1 345 ? -15.259 -4.095 10.667 1.00 91.25 345 SER A O 1
ATOM 2694 N N . ASP A 1 346 ? -17.359 -3.323 10.372 1.00 90.62 346 ASP A N 1
ATOM 2695 C CA . ASP A 1 346 ? -17.135 -2.715 9.063 1.00 90.62 346 ASP A CA 1
ATOM 2696 C C . ASP A 1 346 ? -16.123 -1.550 9.184 1.00 90.62 346 ASP A C 1
ATOM 2698 O O . ASP A 1 346 ? -16.398 -0.547 9.862 1.00 90.62 346 ASP A O 1
ATOM 2702 N N . PRO A 1 347 ? -14.933 -1.649 8.555 1.00 90.12 347 PRO A N 1
ATOM 2703 C CA . PRO A 1 347 ? -13.895 -0.628 8.681 1.00 90.12 347 PRO A CA 1
ATOM 2704 C C . PRO A 1 347 ? -14.306 0.742 8.131 1.00 90.12 347 PRO A C 1
ATOM 2706 O O . PRO A 1 347 ? -13.966 1.764 8.734 1.00 90.12 347 PRO A O 1
ATOM 2709 N N . ASP A 1 348 ? -15.046 0.780 7.021 1.00 92.44 348 ASP A N 1
ATOM 2710 C CA . ASP A 1 348 ? -15.467 2.021 6.371 1.00 92.44 348 ASP A CA 1
ATOM 2711 C C . ASP A 1 348 ? -16.538 2.718 7.210 1.00 92.44 348 ASP A C 1
ATOM 2713 O O . ASP A 1 348 ? -16.429 3.914 7.495 1.00 92.44 348 ASP A O 1
ATOM 2717 N N . LEU A 1 349 ? -17.539 1.965 7.680 1.00 94.62 349 LEU A N 1
ATOM 2718 C CA . LEU A 1 349 ? -18.572 2.466 8.583 1.00 94.62 349 LEU A CA 1
ATOM 2719 C C . LEU A 1 349 ? -17.950 2.992 9.877 1.00 94.62 349 LEU A C 1
ATOM 2721 O O . LEU A 1 349 ? -18.317 4.078 10.335 1.00 94.62 349 LEU A O 1
ATOM 2725 N N . ARG A 1 350 ? -16.977 2.271 10.448 1.00 95.19 350 ARG A N 1
ATOM 2726 C CA . ARG A 1 350 ? -16.280 2.681 11.673 1.00 95.19 350 ARG A CA 1
ATOM 2727 C C . ARG A 1 350 ? -15.541 3.995 11.477 1.00 95.19 350 ARG A C 1
ATOM 2729 O O . ARG A 1 350 ? -15.741 4.935 12.248 1.00 95.19 350 ARG A O 1
ATOM 2736 N N . LEU A 1 351 ? -14.691 4.077 10.454 1.00 95.81 351 LEU A N 1
ATOM 2737 C CA . LEU A 1 351 ? -13.882 5.266 10.201 1.00 95.81 351 LEU A CA 1
ATOM 2738 C C . LEU A 1 351 ? -14.737 6.479 9.849 1.00 95.81 351 LEU A C 1
ATOM 2740 O O . LEU A 1 351 ? -14.470 7.571 10.355 1.00 95.81 351 LEU A O 1
ATOM 2744 N N . LYS A 1 352 ? -15.792 6.282 9.054 1.00 96.38 352 LYS A N 1
ATOM 2745 C CA . LYS A 1 352 ? -16.790 7.312 8.769 1.00 96.38 352 LYS A CA 1
ATOM 2746 C C . LYS A 1 352 ? -17.427 7.834 10.053 1.00 96.38 352 LYS A C 1
ATOM 2748 O O . LYS A 1 352 ? -17.417 9.036 10.297 1.00 96.38 352 LYS A O 1
ATOM 2753 N N . THR A 1 353 ? -17.918 6.931 10.900 1.00 96.31 353 THR A N 1
ATOM 2754 C CA . THR A 1 353 ? -18.588 7.268 12.165 1.00 96.31 353 THR A CA 1
ATOM 2755 C C . THR A 1 353 ? -17.671 8.062 13.096 1.00 96.31 353 THR A C 1
ATOM 2757 O O . THR A 1 353 ? -18.059 9.091 13.651 1.00 96.31 353 THR A O 1
ATOM 2760 N N . VAL A 1 354 ? -16.420 7.617 13.237 1.00 95.81 354 VAL A N 1
ATOM 2761 C CA . VAL A 1 354 ? -15.406 8.312 14.039 1.00 95.81 354 VAL A CA 1
ATOM 2762 C C . VAL A 1 354 ? -15.060 9.683 13.442 1.00 95.81 354 VAL A C 1
ATOM 2764 O O . VAL A 1 354 ? -14.908 10.658 14.182 1.00 95.81 354 VAL A O 1
ATOM 2767 N N . GLY A 1 355 ? -14.974 9.784 12.114 1.00 95.75 355 GLY A N 1
ATOM 2768 C CA . GLY A 1 355 ? -14.761 11.044 11.405 1.00 95.75 355 GLY A CA 1
ATOM 2769 C C . GLY A 1 355 ? -15.894 12.045 11.632 1.00 95.75 355 GLY A C 1
ATOM 2770 O O . GLY A 1 355 ? -15.634 13.195 11.983 1.00 95.75 355 GLY A O 1
ATOM 2771 N N . GLU A 1 356 ? -17.149 11.607 11.514 1.00 95.06 356 GLU A N 1
ATOM 2772 C CA . GLU A 1 356 ? -18.337 12.429 11.769 1.00 95.06 356 GLU A CA 1
ATOM 2773 C C . GLU A 1 356 ? -18.377 12.942 13.212 1.00 95.06 356 GLU A C 1
ATOM 2775 O O . GLU A 1 356 ? -18.620 14.131 13.438 1.00 95.06 356 GLU A O 1
ATOM 2780 N N . LEU A 1 357 ? -18.070 12.077 14.186 1.00 94.69 357 LEU A N 1
ATOM 2781 C CA . LEU A 1 357 ? -17.945 12.462 15.591 1.00 94.69 357 LEU A CA 1
ATOM 2782 C C . LEU A 1 357 ? -16.885 13.561 15.777 1.00 94.69 357 LEU A C 1
ATOM 2784 O O . LEU A 1 357 ? -17.144 14.590 16.412 1.00 94.69 357 LEU A O 1
ATOM 2788 N N . TYR A 1 358 ? -15.698 13.378 15.196 1.00 95.00 358 TYR A N 1
ATOM 2789 C CA . TYR A 1 358 ? -14.630 14.370 15.278 1.00 95.00 358 TYR A CA 1
ATOM 2790 C C . TYR A 1 358 ? -15.012 15.691 14.596 1.00 95.00 358 TYR A C 1
ATOM 2792 O O . TYR A 1 358 ? -14.777 16.765 15.157 1.00 95.00 358 TYR A O 1
ATOM 2800 N N . THR A 1 359 ? -15.609 15.650 13.403 1.00 94.00 359 THR A N 1
ATOM 2801 C CA . THR A 1 359 ? -16.043 16.849 12.672 1.00 94.00 359 THR A CA 1
ATOM 2802 C C . THR A 1 359 ? -17.140 17.597 13.427 1.00 94.00 359 THR A C 1
ATOM 2804 O O . THR A 1 359 ? -17.070 18.823 13.525 1.00 94.00 359 THR A O 1
ATOM 2807 N N . ALA A 1 360 ? -18.096 16.893 14.041 1.00 92.12 360 ALA A N 1
ATOM 2808 C CA . ALA A 1 360 ? -19.124 17.505 14.883 1.00 92.12 360 ALA A CA 1
ATOM 2809 C C . ALA A 1 360 ? -18.513 18.257 16.078 1.00 92.12 360 ALA A C 1
ATOM 2811 O O . ALA A 1 360 ? -18.947 19.361 16.415 1.00 92.12 360 ALA A O 1
ATOM 2812 N N . ARG A 1 361 ? -17.460 17.697 16.687 1.00 91.25 361 ARG A N 1
ATOM 2813 C CA . ARG A 1 361 ? -16.773 18.284 17.844 1.00 91.25 361 ARG A CA 1
ATOM 2814 C C . ARG A 1 361 ? -15.827 19.433 17.491 1.00 91.25 361 ARG A C 1
ATOM 2816 O O . ARG A 1 361 ? -15.730 20.400 18.256 1.00 91.25 361 ARG A O 1
ATOM 2823 N N . SER A 1 362 ? -15.072 19.295 16.403 1.00 91.19 362 SER A N 1
ATOM 2824 C CA . SER A 1 362 ? -14.017 20.232 15.990 1.00 91.19 362 SER A CA 1
ATOM 2825 C C . SER A 1 362 ? -14.532 21.363 15.099 1.00 91.19 362 SER A C 1
ATOM 2827 O O . SER A 1 362 ? -13.899 22.416 15.021 1.00 91.19 362 SER A O 1
ATOM 2829 N N . GLY A 1 363 ? -15.665 21.157 14.419 1.00 92.25 363 GLY A N 1
ATOM 2830 C CA . GLY A 1 363 ? -16.183 22.060 13.392 1.00 92.25 363 GLY A CA 1
ATOM 2831 C C . GLY A 1 363 ? -15.338 22.089 12.116 1.00 92.25 363 GLY A C 1
ATOM 2832 O O . GLY A 1 363 ? -15.538 22.972 11.281 1.00 92.25 363 GLY A O 1
ATOM 2833 N N . LYS A 1 364 ? -14.382 21.162 11.965 1.00 91.94 364 LYS A N 1
ATOM 2834 C CA . LYS A 1 364 ? -13.502 21.069 10.801 1.00 91.94 364 LYS A CA 1
ATOM 2835 C C . LYS A 1 364 ? -13.879 19.865 9.933 1.00 91.94 364 LYS A C 1
ATOM 2837 O O . LYS A 1 364 ? -13.985 18.756 10.466 1.00 91.94 364 LYS A O 1
ATOM 2842 N N . PRO A 1 365 ? -14.064 20.048 8.615 1.00 94.50 365 PRO A N 1
ATOM 2843 C CA . PRO A 1 365 ? -14.205 18.919 7.707 1.00 94.50 365 PRO A CA 1
ATOM 2844 C C . PRO A 1 365 ? -12.883 18.148 7.632 1.00 94.50 365 PRO A C 1
ATOM 2846 O O . PRO A 1 365 ? -11.810 18.751 7.681 1.00 94.50 365 PRO A O 1
ATOM 2849 N N . LEU A 1 366 ? -12.974 16.827 7.512 1.00 96.12 366 LEU A N 1
ATOM 2850 C CA . LEU A 1 366 ? -11.821 15.948 7.356 1.00 96.12 366 LEU A CA 1
ATOM 2851 C C . LEU A 1 366 ? -11.619 15.591 5.882 1.00 96.12 366 LEU A C 1
ATOM 2853 O O . LEU A 1 366 ? -12.567 15.259 5.175 1.00 96.12 366 LEU A O 1
ATOM 2857 N N . ALA A 1 367 ? -10.366 15.628 5.442 1.00 96.38 367 ALA A N 1
ATOM 2858 C CA . ALA A 1 367 ? -9.920 15.116 4.153 1.00 96.38 367 ALA A CA 1
ATOM 2859 C C . ALA A 1 367 ? -9.797 13.588 4.164 1.00 96.38 367 ALA A C 1
ATOM 2861 O O . ALA A 1 367 ? -9.916 12.948 3.126 1.00 96.38 367 ALA A O 1
ATOM 2862 N N . GLY A 1 368 ? -9.568 12.989 5.333 1.00 96.75 368 GLY A N 1
ATOM 2863 C CA . GLY A 1 368 ? -9.526 11.543 5.501 1.00 96.75 368 GLY A CA 1
ATOM 2864 C C . GLY A 1 368 ? -9.352 11.128 6.957 1.00 96.75 368 GLY A C 1
ATOM 2865 O O . GLY A 1 368 ? -8.878 11.902 7.795 1.00 96.75 368 GLY A O 1
ATOM 2866 N N . VAL A 1 369 ? -9.731 9.886 7.237 1.00 97.69 369 VAL A N 1
ATOM 2867 C CA . VAL A 1 369 ? -9.548 9.218 8.524 1.00 97.69 369 VAL A CA 1
ATOM 2868 C C . VAL A 1 369 ? -8.634 8.018 8.309 1.00 97.69 369 VAL A C 1
ATOM 2870 O O . VAL A 1 369 ? -8.853 7.209 7.412 1.00 97.69 369 VAL A O 1
ATOM 2873 N N . ILE A 1 370 ? -7.594 7.929 9.126 1.00 96.94 370 ILE A N 1
ATOM 2874 C CA . ILE A 1 370 ? -6.573 6.887 9.106 1.00 96.94 370 ILE A CA 1
ATOM 2875 C C . ILE A 1 370 ? -6.648 6.189 10.450 1.00 96.94 370 ILE A C 1
ATOM 2877 O O . ILE A 1 370 ? -6.653 6.855 11.476 1.00 96.94 370 ILE A O 1
ATOM 2881 N N . MET A 1 371 ? -6.670 4.869 10.479 1.00 96.69 371 MET A N 1
ATOM 2882 C CA . MET A 1 371 ? -6.646 4.109 11.723 1.00 96.69 371 MET A CA 1
ATOM 2883 C C . MET A 1 371 ? -5.415 3.225 11.766 1.00 96.69 371 MET A C 1
ATOM 2885 O O . MET A 1 371 ? -5.120 2.565 10.777 1.00 96.69 371 MET A O 1
ATOM 2889 N N . LEU A 1 372 ? -4.692 3.266 12.885 1.00 96.94 372 LEU A N 1
ATOM 2890 C CA . LEU A 1 372 ? -3.421 2.575 13.103 1.00 96.94 372 LEU A CA 1
ATOM 2891 C C . LEU A 1 372 ? -3.473 1.817 14.433 1.00 96.94 372 LEU A C 1
ATOM 2893 O O . LEU A 1 372 ? -3.992 2.347 15.415 1.00 96.94 372 LEU A O 1
ATOM 2897 N N . ASN A 1 373 ? -2.865 0.634 14.495 1.00 96.19 373 ASN A N 1
ATOM 2898 C CA . ASN A 1 373 ? -2.757 -0.168 15.719 1.00 96.19 373 ASN A CA 1
ATOM 2899 C C . ASN A 1 373 ? -1.295 -0.377 16.168 1.00 96.19 373 ASN A C 1
ATOM 2901 O O . ASN A 1 373 ? -0.362 -0.041 15.432 1.00 96.19 373 ASN A O 1
ATOM 2905 N N . LEU A 1 374 ? -1.070 -0.971 17.349 1.00 97.19 374 LEU A N 1
ATOM 2906 C CA . LEU A 1 374 ? 0.274 -1.138 17.925 1.00 97.19 374 LEU A CA 1
ATOM 2907 C C . LEU A 1 374 ? 1.229 -1.951 17.039 1.00 97.19 374 LEU A C 1
ATOM 2909 O O . LEU A 1 374 ? 2.430 -1.686 17.070 1.00 97.19 374 LEU A O 1
ATOM 2913 N N . ASN A 1 375 ? 0.733 -2.844 16.177 1.00 96.00 375 ASN A N 1
ATOM 2914 C CA . ASN A 1 375 ? 1.584 -3.568 15.224 1.00 96.00 375 ASN A CA 1
ATOM 2915 C C . ASN A 1 375 ? 2.277 -2.603 14.241 1.00 96.00 375 ASN A C 1
ATOM 2917 O O . ASN A 1 375 ? 3.418 -2.834 13.832 1.00 96.00 375 ASN A O 1
ATOM 2921 N N . VAL A 1 376 ? 1.622 -1.492 13.878 1.00 96.62 376 VAL A N 1
ATOM 2922 C CA . VAL A 1 376 ? 2.238 -0.417 13.081 1.00 96.62 376 VAL A CA 1
ATOM 2923 C C . VAL A 1 376 ? 3.414 0.195 13.843 1.00 96.62 376 VAL A C 1
ATOM 2925 O O . VAL A 1 376 ? 4.494 0.371 13.277 1.00 96.62 376 VAL A O 1
ATOM 2928 N N . MET A 1 377 ? 3.237 0.480 15.138 1.00 97.31 377 MET A N 1
ATOM 2929 C CA . MET A 1 377 ? 4.311 1.004 15.988 1.00 97.31 377 MET A CA 1
ATOM 2930 C C . MET A 1 377 ? 5.485 0.026 16.065 1.00 97.31 377 MET A C 1
ATOM 2932 O O . MET A 1 377 ? 6.624 0.446 15.881 1.00 97.31 377 MET A O 1
ATOM 2936 N N . GLU A 1 378 ? 5.232 -1.265 16.272 1.00 97.06 378 GLU A N 1
ATOM 2937 C CA . GLU A 1 378 ? 6.282 -2.289 16.323 1.00 97.06 378 GLU A CA 1
ATOM 2938 C C . GLU A 1 378 ? 7.110 -2.339 15.040 1.00 97.06 378 GLU A C 1
ATOM 2940 O O . GLU A 1 378 ? 8.336 -2.395 15.100 1.00 97.06 378 GLU A O 1
ATOM 2945 N N . ARG A 1 379 ? 6.480 -2.231 13.865 1.00 96.12 379 ARG A N 1
ATOM 2946 C CA . ARG A 1 379 ? 7.213 -2.182 12.588 1.00 96.12 379 ARG A CA 1
ATOM 2947 C C . ARG A 1 379 ? 8.102 -0.951 12.483 1.00 96.12 379 ARG A C 1
ATOM 2949 O O . ARG A 1 379 ? 9.252 -1.063 12.053 1.00 96.12 379 ARG A O 1
ATOM 2956 N N . PHE A 1 380 ? 7.615 0.205 12.926 1.00 96.62 380 PHE A N 1
ATOM 2957 C CA . PHE A 1 380 ? 8.452 1.397 12.994 1.00 96.62 380 PHE A CA 1
ATOM 2958 C C . PHE A 1 380 ? 9.585 1.274 14.021 1.00 96.62 380 PHE A C 1
ATOM 2960 O O . PHE A 1 380 ? 10.675 1.787 13.776 1.00 96.62 380 PHE A O 1
ATOM 2967 N N . LEU A 1 381 ? 9.378 0.604 15.157 1.00 96.94 381 LEU A N 1
ATOM 2968 C CA . LEU A 1 381 ? 10.441 0.339 16.135 1.00 96.94 381 LEU A CA 1
ATOM 2969 C C . LEU A 1 381 ? 11.484 -0.639 15.579 1.00 96.94 381 LEU A C 1
ATOM 2971 O O . LEU A 1 381 ? 12.681 -0.404 15.730 1.00 96.94 381 LEU A O 1
ATOM 2975 N N . ARG A 1 382 ? 11.056 -1.676 14.856 1.00 96.56 382 ARG A N 1
ATOM 2976 C CA . ARG A 1 382 ? 11.952 -2.629 14.189 1.00 96.56 382 ARG A CA 1
ATOM 2977 C C . ARG A 1 382 ? 12.842 -1.952 13.147 1.00 96.56 382 ARG A C 1
ATOM 2979 O O . ARG A 1 382 ? 14.035 -2.228 13.087 1.00 96.56 382 ARG A O 1
ATOM 2986 N N . ALA A 1 383 ? 12.270 -1.066 12.333 1.00 94.25 383 ALA A N 1
ATOM 2987 C CA . ALA A 1 383 ? 12.999 -0.387 11.262 1.00 94.25 383 ALA A CA 1
ATOM 2988 C C . ALA A 1 383 ? 13.790 0.843 11.742 1.00 94.25 383 ALA A C 1
ATOM 2990 O O . ALA A 1 383 ? 14.882 1.112 11.248 1.00 94.25 383 ALA A O 1
ATOM 2991 N N . GLY A 1 384 ? 13.234 1.616 12.678 1.00 92.69 384 GLY A N 1
ATOM 2992 C CA . GLY A 1 384 ? 13.799 2.878 13.171 1.00 92.69 384 GLY A CA 1
ATOM 2993 C C . GLY A 1 384 ? 14.613 2.759 14.460 1.00 92.69 384 GLY A C 1
ATOM 2994 O O . GLY A 1 384 ? 15.190 3.749 14.909 1.00 92.69 384 GLY A O 1
ATOM 2995 N N . GLY A 1 385 ? 14.661 1.571 15.065 1.00 95.25 385 GLY A N 1
ATOM 2996 C CA . GLY A 1 385 ? 15.318 1.324 16.344 1.00 95.25 385 GLY A CA 1
ATOM 2997 C C . GLY A 1 385 ? 14.460 1.695 17.564 1.00 95.25 385 GLY A C 1
ATOM 2998 O O . GLY A 1 385 ? 13.303 2.117 17.428 1.00 95.25 385 GLY A O 1
ATOM 2999 N N . PRO A 1 386 ? 15.026 1.546 18.775 1.00 96.81 386 PRO A N 1
ATOM 3000 C CA . PRO A 1 386 ? 14.296 1.723 20.023 1.00 96.81 386 PRO A CA 1
ATOM 3001 C C . PRO A 1 386 ? 13.805 3.158 20.241 1.00 96.81 386 PRO A C 1
ATOM 3003 O O . PRO A 1 386 ? 14.398 4.133 19.770 1.00 96.81 386 PRO A O 1
ATOM 3006 N N . LEU A 1 387 ? 12.732 3.286 21.019 1.00 96.31 387 LEU A N 1
ATOM 3007 C CA . LEU A 1 387 ? 12.160 4.553 21.467 1.00 96.31 387 LEU A CA 1
ATOM 3008 C C . LEU A 1 387 ? 12.260 4.650 22.992 1.00 96.31 387 LEU A C 1
ATOM 3010 O O . LEU A 1 387 ? 11.870 3.728 23.697 1.00 96.31 387 LEU A O 1
ATOM 3014 N N . SER A 1 388 ? 12.763 5.764 23.528 1.00 94.69 388 SER A N 1
ATOM 3015 C CA . SER A 1 388 ? 12.843 5.963 24.981 1.00 94.69 388 SER A CA 1
ATOM 3016 C C . SER A 1 388 ? 11.716 6.861 25.485 1.00 94.69 388 SER A C 1
ATOM 3018 O O . SER A 1 388 ? 11.539 7.982 24.999 1.00 94.69 388 SER A O 1
ATOM 3020 N N . TYR A 1 389 ? 10.983 6.395 26.495 1.00 93.75 389 TYR A N 1
ATOM 3021 C CA . TYR A 1 389 ? 9.938 7.160 27.171 1.00 93.75 389 TYR A CA 1
ATOM 3022 C C . TYR A 1 389 ? 9.938 6.849 28.672 1.00 93.75 389 TYR A C 1
ATOM 3024 O O . TYR A 1 389 ? 9.925 5.693 29.077 1.00 93.75 389 TYR A O 1
ATOM 3032 N N . GLN A 1 390 ? 10.007 7.893 29.508 1.00 92.25 390 GLN A N 1
ATOM 3033 C CA . GLN A 1 390 ? 10.062 7.785 30.976 1.00 92.25 390 GLN A CA 1
ATOM 3034 C C . GLN A 1 390 ? 11.083 6.753 31.509 1.00 92.25 390 GLN A C 1
ATOM 3036 O O . GLN A 1 390 ? 10.795 6.003 32.433 1.00 92.25 390 GLN A O 1
ATOM 3041 N N . GLN A 1 391 ? 12.301 6.736 30.949 1.00 93.25 391 GLN A N 1
ATOM 3042 C CA . GLN A 1 391 ? 13.384 5.793 31.303 1.00 93.25 391 GLN A CA 1
ATOM 3043 C C . GLN A 1 391 ? 13.128 4.325 30.919 1.00 93.25 391 GLN A C 1
ATOM 3045 O O . GLN A 1 391 ? 13.966 3.475 31.211 1.00 93.25 391 GLN A O 1
ATOM 3050 N N . VAL A 1 392 ? 12.025 4.029 30.230 1.00 96.75 392 VAL A N 1
ATOM 3051 C CA . VAL A 1 392 ? 11.762 2.728 29.613 1.00 96.75 392 VAL A CA 1
ATOM 3052 C C . VAL A 1 392 ? 12.143 2.799 28.137 1.00 96.75 392 VAL A C 1
ATOM 3054 O O . VAL A 1 392 ? 11.883 3.795 27.456 1.00 96.75 392 VAL A O 1
ATOM 3057 N N . GLU A 1 393 ? 12.811 1.754 27.660 1.00 97.44 393 GLU A N 1
ATOM 3058 C CA . GLU A 1 393 ? 13.175 1.585 26.257 1.00 97.44 393 GLU A CA 1
ATOM 3059 C C . GLU A 1 393 ? 12.200 0.610 25.590 1.00 97.44 393 GLU A C 1
ATOM 3061 O O . GLU A 1 393 ? 11.999 -0.513 26.059 1.00 97.44 393 GLU A O 1
ATOM 3066 N N . PHE A 1 394 ? 11.587 1.067 24.504 1.00 98.00 394 PHE A N 1
ATOM 3067 C CA . PHE A 1 394 ? 10.595 0.345 23.722 1.00 98.00 394 PHE A CA 1
ATOM 3068 C C . PHE A 1 394 ? 11.232 -0.139 22.421 1.00 98.00 394 PHE A C 1
ATOM 3070 O O . PHE A 1 394 ? 11.657 0.674 21.598 1.00 98.00 394 PHE A O 1
ATOM 3077 N N . THR A 1 395 ? 11.286 -1.453 22.238 1.00 97.88 395 THR A N 1
ATOM 3078 C CA . THR A 1 395 ? 11.571 -2.134 20.969 1.00 97.88 395 THR A CA 1
ATOM 3079 C C . THR A 1 395 ? 10.293 -2.798 20.458 1.00 97.88 395 THR A C 1
ATOM 3081 O O . THR A 1 395 ? 9.259 -2.743 21.125 1.00 97.88 395 THR A O 1
ATOM 3084 N N . ASP A 1 396 ? 10.346 -3.435 19.288 1.00 96.56 396 ASP A N 1
ATOM 3085 C CA . ASP A 1 396 ? 9.236 -4.267 18.818 1.00 96.56 396 ASP A CA 1
ATOM 3086 C C . ASP A 1 396 ? 8.935 -5.425 19.786 1.00 96.56 396 ASP A C 1
ATOM 3088 O O . ASP A 1 396 ? 7.775 -5.692 20.070 1.00 96.56 396 ASP A O 1
ATOM 3092 N N . ASP A 1 397 ? 9.958 -6.030 20.397 1.00 96.62 397 ASP A N 1
ATOM 3093 C CA . ASP A 1 397 ? 9.775 -7.112 21.380 1.00 96.62 397 ASP A CA 1
ATOM 3094 C C . ASP A 1 397 ? 9.329 -6.639 22.779 1.00 96.62 397 ASP A C 1
ATOM 3096 O O . ASP A 1 397 ? 8.719 -7.399 23.539 1.00 96.62 397 ASP A O 1
ATOM 3100 N N . THR A 1 398 ? 9.666 -5.406 23.176 1.00 97.19 398 THR A N 1
ATOM 3101 C CA . THR A 1 398 ? 9.390 -4.898 24.533 1.00 97.19 398 THR A CA 1
ATOM 3102 C C . THR A 1 398 ? 8.195 -3.957 24.608 1.00 97.19 398 THR A C 1
ATOM 3104 O O . THR A 1 398 ? 7.930 -3.434 25.688 1.00 97.19 398 THR A O 1
ATOM 3107 N N . LEU A 1 399 ? 7.436 -3.756 23.523 1.00 97.44 399 LEU A N 1
ATOM 3108 C CA . LEU A 1 399 ? 6.358 -2.764 23.490 1.00 97.44 399 LEU A CA 1
ATOM 3109 C C . LEU A 1 399 ? 5.314 -2.985 24.599 1.00 97.44 399 LEU A C 1
ATOM 3111 O O . LEU A 1 399 ? 5.128 -2.118 25.455 1.00 97.44 399 LEU A O 1
ATOM 3115 N N . LEU A 1 400 ? 4.680 -4.162 24.642 1.00 96.25 400 LEU A N 1
ATOM 3116 C CA . LEU A 1 400 ? 3.646 -4.467 25.643 1.00 96.25 400 LEU A CA 1
ATOM 3117 C C . LEU A 1 400 ? 4.200 -4.517 27.071 1.00 96.25 400 LEU A C 1
ATOM 3119 O O . LEU A 1 400 ? 3.600 -3.964 27.995 1.00 96.25 400 LEU A O 1
ATOM 3123 N N . SER A 1 401 ? 5.364 -5.143 27.262 1.00 96.81 401 SER A N 1
ATOM 3124 C CA . SER A 1 401 ? 5.986 -5.232 28.589 1.00 96.81 401 SER A CA 1
ATOM 3125 C C . SER A 1 401 ? 6.419 -3.858 29.107 1.00 96.81 401 SER A C 1
ATOM 3127 O O . SER A 1 401 ? 6.221 -3.564 30.284 1.00 96.81 401 SER A O 1
ATOM 3129 N N . GLY A 1 402 ? 6.915 -2.979 28.234 1.00 97.38 402 GLY A N 1
ATOM 3130 C CA . GLY A 1 402 ? 7.238 -1.589 28.539 1.00 97.38 402 GLY A CA 1
ATOM 3131 C C . GLY A 1 402 ? 6.010 -0.771 28.937 1.00 97.38 402 GLY A C 1
ATOM 3132 O O . GLY A 1 402 ? 6.067 -0.035 29.923 1.00 97.38 402 GLY A O 1
ATOM 3133 N N . ILE A 1 403 ? 4.876 -0.949 28.242 1.00 97.12 403 ILE A N 1
ATOM 3134 C CA . ILE A 1 403 ? 3.602 -0.315 28.623 1.00 97.12 403 ILE A CA 1
ATOM 3135 C C . ILE A 1 403 ? 3.193 -0.782 30.026 1.00 97.12 403 ILE A C 1
ATOM 3137 O O . ILE A 1 403 ? 2.871 0.044 30.878 1.00 97.12 403 ILE A O 1
ATOM 3141 N N . ASN A 1 404 ? 3.273 -2.086 30.307 1.00 96.06 404 ASN A N 1
ATOM 3142 C CA . ASN A 1 404 ? 2.920 -2.639 31.618 1.00 96.06 404 ASN A CA 1
ATOM 3143 C C . ASN A 1 404 ? 3.852 -2.158 32.744 1.00 96.06 404 ASN A C 1
ATOM 3145 O O . ASN A 1 404 ? 3.389 -1.932 33.862 1.00 96.06 404 ASN A O 1
ATOM 3149 N N . ILE A 1 405 ? 5.146 -1.963 32.462 1.00 96.81 405 ILE A N 1
ATOM 3150 C CA . ILE A 1 405 ? 6.100 -1.376 33.416 1.00 96.81 405 ILE A CA 1
ATOM 3151 C C . ILE A 1 405 ? 5.690 0.056 33.773 1.00 96.81 405 ILE A C 1
ATOM 3153 O O . ILE A 1 405 ? 5.699 0.409 34.952 1.00 96.81 405 ILE A O 1
ATOM 3157 N N . LEU A 1 406 ? 5.314 0.869 32.780 1.00 96.06 406 LEU A N 1
ATOM 3158 C CA . LEU A 1 406 ? 4.896 2.255 33.008 1.00 96.06 406 LEU A CA 1
ATOM 3159 C C . LEU A 1 406 ? 3.532 2.368 33.690 1.00 96.06 406 LEU A C 1
ATOM 3161 O O . LEU A 1 406 ? 3.340 3.278 34.492 1.00 96.06 406 LEU A O 1
ATOM 3165 N N . LEU A 1 407 ? 2.611 1.441 33.414 1.00 95.12 407 LEU A N 1
ATOM 3166 C CA . LEU A 1 407 ? 1.323 1.359 34.106 1.00 95.12 407 LEU A CA 1
ATOM 3167 C C . LEU A 1 407 ? 1.500 1.205 35.624 1.00 95.12 407 LEU A C 1
ATOM 3169 O O . LEU A 1 407 ? 0.812 1.875 36.394 1.00 95.12 407 LEU A O 1
ATOM 3173 N N . GLY A 1 408 ? 2.425 0.340 36.060 1.00 92.94 408 GLY A N 1
ATOM 3174 C CA . GLY A 1 408 ? 2.729 0.118 37.475 1.00 92.94 408 GLY A CA 1
ATOM 3175 C C . GLY A 1 408 ? 1.475 -0.145 38.323 1.00 92.94 408 GLY A C 1
ATOM 3176 O O . GLY A 1 408 ? 0.719 -1.092 38.075 1.00 92.94 408 GLY A O 1
ATOM 3177 N N . ASP A 1 409 ? 1.255 0.713 39.324 1.00 89.69 409 ASP A N 1
ATOM 3178 C CA . ASP A 1 409 ? 0.079 0.671 40.204 1.00 89.69 409 ASP A CA 1
ATOM 3179 C C . ASP A 1 409 ? -1.132 1.448 39.638 1.00 89.69 409 ASP A C 1
ATOM 3181 O O . ASP A 1 409 ? -2.261 1.247 40.087 1.00 89.69 409 ASP A O 1
ATOM 3185 N N . GLN A 1 410 ? -0.938 2.322 38.642 1.00 86.75 410 GLN A N 1
ATOM 3186 C CA . GLN A 1 410 ? -1.995 3.127 38.012 1.00 86.75 410 GLN A CA 1
ATOM 3187 C C . GLN A 1 410 ? -2.658 2.362 36.858 1.00 86.75 410 GLN A C 1
ATOM 3189 O O . GLN A 1 410 ? -2.548 2.712 35.686 1.00 86.75 410 GLN A O 1
ATOM 3194 N N . ARG A 1 411 ? -3.369 1.284 37.192 1.00 87.75 411 ARG A N 1
ATOM 3195 C CA . ARG A 1 411 ? -4.001 0.381 36.217 1.00 87.75 411 ARG A CA 1
ATOM 3196 C C . ARG A 1 411 ? -5.365 0.897 35.743 1.00 87.75 411 ARG A C 1
ATOM 3198 O O . ARG A 1 411 ? -6.389 0.328 36.099 1.00 87.75 411 ARG A O 1
ATOM 3205 N N . SER A 1 412 ? -5.386 1.975 34.957 1.00 92.94 412 SER A N 1
ATOM 3206 C CA . SER A 1 412 ? -6.604 2.463 34.287 1.00 92.94 412 SER A CA 1
ATOM 3207 C C . SER A 1 412 ? -6.477 2.454 32.759 1.00 92.94 412 SER A C 1
ATOM 3209 O O . SER A 1 412 ? -5.395 2.693 32.218 1.00 92.94 412 SER A O 1
ATOM 3211 N N . SER A 1 413 ? -7.597 2.218 32.058 1.00 91.69 413 SER A N 1
ATOM 3212 C CA . SER A 1 413 ? -7.676 2.309 30.585 1.00 91.69 413 SER A CA 1
ATOM 3213 C C . SER A 1 413 ? -7.218 3.687 30.081 1.00 91.69 413 SER A C 1
ATOM 3215 O O . SER A 1 413 ? -6.459 3.780 29.114 1.00 91.69 413 SER A O 1
ATOM 3217 N N . GLU A 1 414 ? -7.592 4.762 30.783 1.00 92.81 414 GLU A N 1
ATOM 3218 C CA . GLU A 1 414 ? -7.195 6.129 30.430 1.00 92.81 414 GLU A CA 1
ATOM 3219 C C . GLU A 1 414 ? -5.673 6.327 30.507 1.00 92.81 414 GLU A C 1
ATOM 3221 O O . GLU A 1 414 ? -5.081 6.883 29.582 1.00 92.81 414 GLU A O 1
ATOM 3226 N N . PHE A 1 415 ? -5.017 5.823 31.559 1.00 93.88 415 PHE A N 1
ATOM 3227 C CA . PHE A 1 415 ? -3.567 5.962 31.707 1.00 93.88 415 PHE A CA 1
ATOM 3228 C C . PHE A 1 415 ? -2.796 5.095 30.703 1.00 93.88 415 PHE A C 1
ATOM 3230 O O . PHE A 1 415 ? -1.807 5.548 30.126 1.00 93.88 415 PHE A O 1
ATOM 3237 N N . ARG A 1 416 ? -3.286 3.881 30.409 1.00 95.06 416 ARG A N 1
ATOM 3238 C CA . ARG A 1 416 ? -2.745 3.039 29.328 1.00 95.06 416 ARG A CA 1
ATOM 3239 C C . ARG A 1 416 ? -2.793 3.759 27.983 1.00 95.06 416 ARG A C 1
ATOM 3241 O O . ARG A 1 416 ? -1.794 3.820 27.269 1.00 95.06 416 ARG A O 1
ATOM 3248 N N 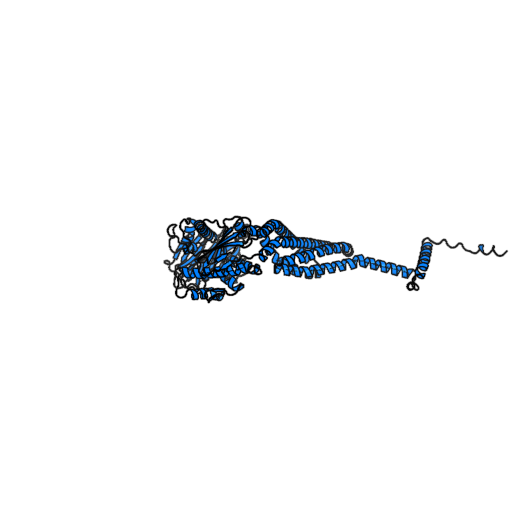. SER A 1 417 ? -3.950 4.328 27.669 1.00 95.06 417 SER A N 1
ATOM 3249 C CA . SER A 1 417 ? -4.187 5.080 26.439 1.00 95.06 417 SER A CA 1
ATOM 3250 C C . SER A 1 417 ? -3.277 6.309 26.360 1.00 95.06 417 SER A C 1
ATOM 3252 O O . SER A 1 417 ? -2.668 6.562 25.325 1.00 95.06 417 SER A O 1
ATOM 3254 N N . GLU A 1 418 ? -3.066 7.015 27.476 1.00 94.12 418 GLU A N 1
ATOM 3255 C CA . GLU A 1 418 ? -2.100 8.114 27.555 1.00 94.12 418 GLU A CA 1
ATOM 3256 C C . GLU A 1 418 ? -0.664 7.667 27.241 1.00 94.12 418 GLU A C 1
ATOM 3258 O O . GLU A 1 418 ? 0.023 8.347 26.475 1.00 94.12 418 GLU A O 1
ATOM 3263 N N . ILE A 1 419 ? -0.202 6.531 27.777 1.00 95.56 419 ILE A N 1
ATOM 3264 C CA . ILE A 1 419 ? 1.124 5.979 27.453 1.00 95.56 419 ILE A CA 1
ATOM 3265 C C . ILE A 1 419 ? 1.224 5.711 25.946 1.00 95.56 419 ILE A C 1
ATOM 3267 O O . ILE A 1 419 ? 2.158 6.194 25.304 1.00 95.56 419 ILE A O 1
ATOM 3271 N N . ILE A 1 420 ? 0.243 5.010 25.368 1.00 96.81 420 ILE A N 1
ATOM 3272 C CA . ILE A 1 420 ? 0.209 4.672 23.936 1.00 96.81 420 ILE A CA 1
ATOM 3273 C C . ILE A 1 420 ? 0.253 5.937 23.069 1.00 96.81 420 ILE A C 1
ATOM 3275 O O . ILE A 1 420 ? 1.075 6.034 22.155 1.00 96.81 420 ILE A O 1
ATOM 3279 N N . MET A 1 421 ? -0.564 6.944 23.382 1.00 96.12 421 MET A N 1
ATOM 3280 C CA . MET A 1 421 ? -0.594 8.201 22.629 1.00 96.12 421 MET A CA 1
ATOM 3281 C C . MET A 1 421 ? 0.721 8.979 22.731 1.00 96.12 421 MET A C 1
ATOM 3283 O O . MET A 1 421 ? 1.151 9.596 21.757 1.00 96.12 421 MET A O 1
ATOM 3287 N N . ASN A 1 422 ? 1.405 8.929 23.878 1.00 94.81 422 ASN A N 1
ATOM 3288 C CA . ASN A 1 422 ? 2.733 9.524 24.025 1.00 94.81 422 ASN A CA 1
ATOM 3289 C C . ASN A 1 422 ? 3.796 8.794 23.193 1.00 94.81 422 ASN A C 1
ATOM 3291 O O . ASN A 1 422 ? 4.658 9.453 22.605 1.00 94.81 422 ASN A O 1
ATOM 3295 N N . LEU A 1 423 ? 3.730 7.463 23.115 1.00 96.25 423 LEU A N 1
ATOM 3296 C CA . LEU A 1 423 ? 4.621 6.667 22.271 1.00 96.25 423 LEU A CA 1
ATOM 3297 C C . LEU A 1 423 ? 4.388 6.964 20.785 1.00 96.25 423 LEU A C 1
ATOM 3299 O O . LEU A 1 423 ? 5.353 7.223 20.069 1.00 96.25 423 LEU A O 1
ATOM 3303 N N . TYR A 1 424 ? 3.133 7.038 20.329 1.00 96.56 424 TYR A N 1
ATOM 3304 C CA . TYR A 1 424 ? 2.824 7.454 18.956 1.00 96.56 424 TYR A CA 1
ATOM 3305 C C . TYR A 1 424 ? 3.273 8.875 18.655 1.00 96.56 424 TYR A C 1
ATOM 3307 O O . TYR A 1 424 ? 3.808 9.130 17.582 1.00 96.56 424 TYR A O 1
ATOM 3315 N N . ALA A 1 425 ? 3.097 9.805 19.591 1.00 95.00 425 ALA A N 1
ATOM 3316 C CA . ALA A 1 425 ? 3.556 11.171 19.402 1.00 95.00 425 ALA A CA 1
ATOM 3317 C C . ALA A 1 425 ? 5.082 11.236 19.223 1.00 95.00 425 ALA A C 1
ATOM 3319 O O . ALA A 1 425 ? 5.578 11.846 18.277 1.00 95.00 425 ALA A O 1
ATOM 3320 N N . ARG A 1 426 ? 5.832 10.545 20.086 1.00 94.56 426 ARG A N 1
ATOM 3321 C CA . ARG A 1 426 ? 7.289 10.390 19.963 1.00 94.56 426 ARG A CA 1
ATOM 3322 C C . ARG A 1 426 ? 7.697 9.726 18.650 1.00 94.56 426 ARG A C 1
ATOM 3324 O O . ARG A 1 426 ? 8.678 10.136 18.033 1.00 94.56 426 ARG A O 1
ATOM 3331 N N . LEU A 1 427 ? 6.945 8.716 18.225 1.00 95.31 427 LEU A N 1
ATOM 3332 C CA . LEU A 1 427 ? 7.178 8.036 16.963 1.00 95.31 427 LEU A CA 1
ATOM 3333 C C . LEU A 1 427 ? 6.963 8.985 15.777 1.00 95.31 427 LEU A C 1
ATOM 3335 O O . LEU A 1 427 ? 7.849 9.115 14.943 1.00 95.31 427 LEU A O 1
ATOM 3339 N N . ILE A 1 428 ? 5.841 9.706 15.736 1.00 94.12 428 ILE A N 1
ATOM 3340 C CA . ILE A 1 428 ? 5.531 10.685 14.687 1.00 94.12 428 ILE A CA 1
ATOM 3341 C C . ILE A 1 428 ? 6.601 11.774 14.628 1.00 94.12 428 ILE A C 1
ATOM 3343 O O . ILE A 1 428 ? 7.085 12.069 13.542 1.00 94.12 428 ILE A O 1
ATOM 3347 N N . GLU A 1 429 ? 7.019 12.330 15.771 1.00 93.94 429 GLU A N 1
ATOM 3348 C CA . GLU A 1 429 ? 8.140 13.277 15.835 1.00 93.94 429 GLU A CA 1
ATOM 3349 C C . GLU A 1 429 ? 9.391 12.702 15.154 1.00 93.94 429 GLU A C 1
ATOM 3351 O O . GLU A 1 429 ? 9.991 13.361 14.303 1.00 93.94 429 GLU A O 1
ATOM 3356 N N . ARG A 1 430 ? 9.786 11.473 15.509 1.00 94.12 430 ARG A N 1
ATOM 3357 C CA . ARG A 1 430 ? 10.979 10.818 14.958 1.00 94.12 430 ARG A CA 1
ATOM 3358 C C . ARG A 1 430 ? 10.855 10.574 13.456 1.00 94.12 430 ARG A C 1
ATOM 3360 O O . ARG A 1 430 ? 11.760 10.941 12.708 1.00 94.12 430 ARG A O 1
ATOM 3367 N N . GLU A 1 431 ? 9.768 9.950 13.011 1.00 92.75 431 GLU A N 1
ATOM 3368 C CA . GLU A 1 431 ? 9.612 9.537 11.612 1.00 92.75 431 GLU A CA 1
ATOM 3369 C C . GLU A 1 431 ? 9.409 10.739 10.683 1.00 92.75 431 GLU A C 1
ATOM 3371 O O . GLU A 1 431 ? 10.050 10.813 9.639 1.00 92.75 431 GLU A O 1
ATOM 3376 N N . PHE A 1 432 ? 8.611 11.739 11.074 1.00 89.88 432 PHE A N 1
ATOM 3377 C CA . PHE A 1 432 ? 8.410 12.934 10.245 1.00 89.88 432 PHE A CA 1
ATOM 3378 C C . PHE A 1 432 ? 9.690 13.766 10.120 1.00 89.88 432 PHE A C 1
ATOM 3380 O O . PHE A 1 432 ? 9.974 14.290 9.046 1.00 89.88 432 PHE A O 1
ATOM 3387 N N . ASN A 1 433 ? 10.486 13.880 11.188 1.00 90.50 433 ASN A N 1
ATOM 3388 C CA . ASN A 1 433 ? 11.742 14.634 11.142 1.00 90.50 433 ASN A CA 1
ATOM 3389 C C . ASN A 1 433 ? 12.902 13.858 10.492 1.00 90.50 433 ASN A C 1
ATOM 3391 O O . ASN A 1 433 ? 13.912 14.472 10.156 1.00 90.50 433 ASN A O 1
ATOM 3395 N N . SER A 1 434 ? 12.781 12.536 10.321 1.00 88.69 434 SER A N 1
ATOM 3396 C CA . SER A 1 434 ? 13.768 11.685 9.630 1.00 88.69 434 SER A CA 1
ATOM 3397 C C . SER A 1 434 ? 13.290 11.196 8.261 1.00 88.69 434 SER A C 1
ATOM 3399 O O . SER A 1 434 ? 13.845 10.247 7.711 1.00 88.69 434 SER A O 1
ATOM 3401 N N . PHE A 1 435 ? 12.266 11.849 7.709 1.00 86.00 435 PHE A N 1
ATOM 3402 C CA . PHE A 1 435 ? 11.672 11.499 6.423 1.00 86.00 435 PHE A CA 1
ATOM 3403 C C . PHE A 1 435 ? 12.685 11.579 5.267 1.00 86.00 435 PHE A C 1
ATOM 3405 O O . PHE A 1 435 ? 12.703 10.705 4.396 1.00 86.00 435 PHE A O 1
ATOM 3412 N N . GLU A 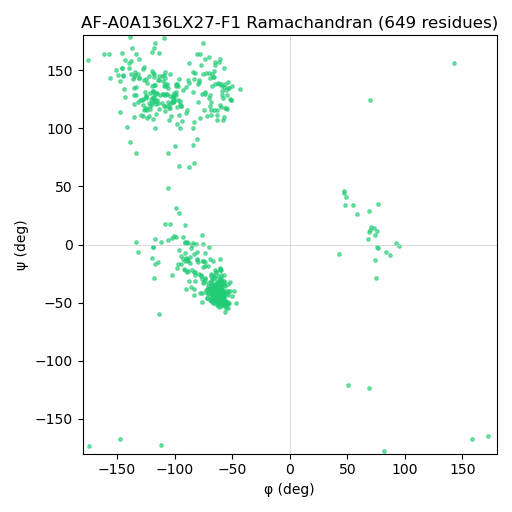1 436 ? 13.577 12.580 5.295 1.00 83.88 436 GLU A N 1
ATOM 3413 C CA . GLU A 1 436 ? 14.690 12.706 4.348 1.00 83.88 436 GLU A CA 1
ATOM 3414 C C . GLU A 1 436 ? 15.601 11.466 4.435 1.00 83.88 436 GLU A C 1
ATOM 3416 O O . GLU A 1 436 ? 16.188 11.167 5.474 1.00 83.88 436 GLU A O 1
ATOM 3421 N N . GLY A 1 437 ? 15.711 10.720 3.333 1.00 79.06 437 GLY A N 1
ATOM 3422 C CA . GLY A 1 437 ? 16.542 9.515 3.240 1.00 79.06 437 GLY A CA 1
ATOM 3423 C C . GLY A 1 437 ? 15.901 8.221 3.757 1.00 79.06 437 GLY A C 1
ATOM 3424 O O . GLY A 1 437 ? 16.481 7.160 3.545 1.00 79.06 437 GLY A O 1
ATOM 3425 N N . ARG A 1 438 ? 14.711 8.275 4.375 1.00 83.12 438 ARG A N 1
ATOM 3426 C CA . ARG A 1 438 ? 13.963 7.083 4.832 1.00 83.12 438 ARG A CA 1
ATOM 3427 C C . ARG A 1 438 ? 12.613 6.896 4.148 1.00 83.12 438 ARG A C 1
ATOM 3429 O O . ARG A 1 438 ? 11.885 5.974 4.493 1.00 83.12 438 ARG A O 1
ATOM 3436 N N . PHE A 1 439 ? 12.279 7.735 3.168 1.00 82.81 439 PHE A N 1
ATOM 3437 C CA . PHE A 1 439 ? 10.995 7.700 2.463 1.00 82.81 439 PHE A CA 1
ATOM 3438 C C . PHE A 1 439 ? 10.566 6.289 2.025 1.00 82.81 439 PHE A C 1
ATOM 3440 O O . PHE A 1 439 ? 9.456 5.870 2.343 1.00 82.81 439 PHE A O 1
ATOM 3447 N N . MET A 1 440 ? 11.455 5.539 1.362 1.00 79.88 440 MET A N 1
ATOM 3448 C CA . MET A 1 440 ? 11.143 4.187 0.878 1.00 79.88 440 MET A CA 1
ATOM 3449 C C . MET A 1 440 ? 10.896 3.192 2.019 1.00 79.88 440 MET A C 1
ATOM 3451 O O . MET A 1 440 ? 9.983 2.373 1.921 1.00 79.88 440 MET A O 1
ATOM 3455 N N . ASP A 1 441 ? 11.647 3.293 3.118 1.00 84.75 441 ASP A N 1
ATOM 3456 C CA . ASP A 1 441 ? 11.443 2.446 4.298 1.00 84.75 441 ASP A CA 1
ATOM 3457 C C . ASP A 1 441 ? 10.087 2.743 4.949 1.00 84.75 441 ASP A C 1
ATOM 3459 O O . ASP A 1 441 ? 9.330 1.825 5.257 1.00 84.75 441 ASP A O 1
ATOM 3463 N N . LEU A 1 442 ? 9.751 4.027 5.119 1.00 87.31 442 LEU A N 1
ATOM 3464 C CA . LEU A 1 442 ? 8.473 4.459 5.692 1.00 87.31 442 LEU A CA 1
ATOM 3465 C C . LEU A 1 442 ? 7.296 4.019 4.816 1.00 87.31 442 LEU A C 1
ATOM 3467 O O . LEU A 1 442 ? 6.304 3.508 5.333 1.00 87.31 442 LEU A O 1
ATOM 3471 N N . PHE A 1 443 ? 7.418 4.181 3.497 1.00 84.56 443 PHE A N 1
ATOM 3472 C CA . PHE A 1 443 ? 6.409 3.735 2.544 1.00 84.56 443 PHE A CA 1
ATOM 3473 C C . PHE A 1 443 ? 6.209 2.219 2.615 1.00 84.56 443 PHE A C 1
ATOM 3475 O O . PHE A 1 443 ? 5.074 1.763 2.711 1.00 84.56 443 PHE A O 1
ATOM 3482 N N . SER A 1 444 ? 7.298 1.446 2.646 1.00 84.38 444 SER A N 1
ATOM 3483 C CA . SER A 1 444 ? 7.255 -0.014 2.773 1.00 84.38 444 SER A CA 1
ATOM 3484 C C . SER A 1 444 ? 6.566 -0.461 4.066 1.00 84.38 444 SER A C 1
ATOM 3486 O O . SER A 1 444 ? 5.694 -1.329 4.030 1.00 84.38 444 SER A O 1
ATOM 3488 N N . ILE A 1 445 ? 6.878 0.181 5.201 1.00 91.06 445 ILE A N 1
ATOM 3489 C CA . ILE A 1 445 ? 6.223 -0.097 6.489 1.00 91.06 445 ILE A CA 1
ATOM 3490 C C . ILE A 1 445 ? 4.717 0.151 6.396 1.00 91.06 445 ILE A C 1
ATOM 3492 O O . ILE A 1 445 ? 3.937 -0.719 6.772 1.00 91.06 445 ILE A O 1
ATOM 3496 N N . LEU A 1 446 ? 4.299 1.309 5.878 1.00 91.19 446 LEU A N 1
ATOM 3497 C CA . LEU A 1 446 ? 2.882 1.661 5.769 1.00 91.19 446 LEU A CA 1
ATOM 3498 C C . LEU A 1 446 ? 2.134 0.759 4.777 1.00 91.19 446 LEU A C 1
ATOM 3500 O O . LEU A 1 446 ? 1.021 0.327 5.072 1.00 91.19 446 LEU A O 1
ATOM 3504 N N . ALA A 1 447 ? 2.741 0.442 3.631 1.00 86.44 447 ALA A N 1
ATOM 3505 C CA . ALA A 1 447 ? 2.165 -0.454 2.631 1.00 86.44 447 ALA A CA 1
ATOM 3506 C C . ALA A 1 447 ? 1.968 -1.863 3.202 1.00 86.44 447 ALA A C 1
ATOM 3508 O O . ALA A 1 447 ? 0.870 -2.410 3.123 1.00 86.44 447 ALA A O 1
ATOM 3509 N N . GLN A 1 448 ? 2.993 -2.405 3.864 1.00 87.69 448 GLN A N 1
ATOM 3510 C CA . GLN A 1 448 ? 2.911 -3.707 4.517 1.00 87.69 448 GLN A CA 1
ATOM 3511 C C . GLN A 1 448 ? 1.883 -3.704 5.654 1.00 87.69 448 GLN A C 1
ATOM 3513 O O . GLN A 1 448 ? 1.110 -4.646 5.791 1.00 87.69 448 GLN A O 1
ATOM 3518 N N . SER A 1 449 ? 1.844 -2.656 6.478 1.00 91.88 449 SER A N 1
ATOM 3519 C CA . SER A 1 449 ? 0.837 -2.543 7.534 1.00 91.88 449 SER A CA 1
ATOM 3520 C C . SER A 1 449 ? -0.582 -2.477 6.968 1.00 91.88 449 SER A C 1
ATOM 3522 O O . SER A 1 449 ? -1.483 -3.082 7.539 1.00 91.88 449 SER A O 1
ATOM 3524 N N . ARG A 1 450 ? -0.797 -1.804 5.834 1.00 88.50 450 ARG A N 1
ATOM 3525 C CA . ARG A 1 450 ? -2.097 -1.794 5.152 1.00 88.50 450 ARG A CA 1
ATOM 3526 C C . ARG A 1 450 ? -2.470 -3.170 4.604 1.00 88.50 450 ARG A C 1
ATOM 3528 O O . ARG A 1 450 ? -3.588 -3.610 4.835 1.00 88.50 450 ARG A O 1
ATOM 3535 N N . GLU A 1 451 ? -1.549 -3.854 3.926 1.00 84.38 451 GLU A N 1
ATOM 3536 C CA . GLU A 1 451 ? -1.767 -5.218 3.414 1.00 84.38 451 GLU A CA 1
ATOM 3537 C C . GLU A 1 451 ? -2.162 -6.186 4.538 1.00 84.38 451 GLU A C 1
ATOM 3539 O O . GLU A 1 451 ? -3.006 -7.059 4.358 1.00 84.38 451 GLU A O 1
ATOM 3544 N N . LEU A 1 452 ? -1.588 -5.987 5.726 1.00 85.44 452 LEU A N 1
ATOM 3545 C CA . LEU A 1 452 ? -1.865 -6.806 6.899 1.00 85.44 452 LEU A CA 1
ATOM 3546 C C . LEU A 1 452 ? -3.118 -6.388 7.680 1.00 85.44 452 LEU A C 1
ATOM 3548 O O . LEU A 1 452 ? -3.422 -6.997 8.710 1.00 85.44 452 LEU A O 1
ATOM 3552 N N . GLY A 1 453 ? -3.838 -5.362 7.222 1.00 87.19 453 GLY A N 1
ATOM 3553 C CA . GLY A 1 453 ? -5.014 -4.822 7.901 1.00 87.19 453 GLY A CA 1
ATOM 3554 C C . GLY A 1 453 ? -4.691 -4.067 9.193 1.00 87.19 453 GLY A C 1
ATOM 3555 O O . GLY A 1 453 ? -5.586 -3.813 9.985 1.00 87.19 453 GLY A O 1
ATOM 3556 N N . ASP A 1 454 ? -3.431 -3.702 9.436 1.00 91.75 454 ASP A N 1
ATOM 3557 C CA . ASP A 1 454 ? -3.029 -2.872 10.579 1.00 91.75 454 ASP A CA 1
ATOM 3558 C C . ASP A 1 454 ? -3.284 -1.370 10.337 1.00 91.75 454 ASP A C 1
ATOM 3560 O O . ASP A 1 454 ? -3.230 -0.567 11.274 1.00 91.75 454 ASP A O 1
ATOM 3564 N N . ILE A 1 455 ? -3.554 -0.994 9.078 1.00 93.06 455 ILE A N 1
ATOM 3565 C CA . ILE A 1 455 ? -3.961 0.352 8.661 1.00 93.06 455 ILE A CA 1
ATOM 3566 C C . ILE A 1 455 ? -5.275 0.277 7.895 1.00 93.06 455 ILE A C 1
ATOM 3568 O O . ILE A 1 455 ? -5.361 -0.428 6.891 1.00 93.06 455 ILE A O 1
ATOM 3572 N N . ALA A 1 456 ? -6.253 1.079 8.311 1.00 92.31 456 ALA A N 1
ATOM 3573 C CA . ALA A 1 456 ? -7.484 1.316 7.561 1.00 92.31 456 ALA A CA 1
ATOM 3574 C C . ALA A 1 456 ? -7.605 2.802 7.185 1.00 92.31 456 ALA A C 1
ATOM 3576 O O . ALA A 1 456 ? -7.142 3.676 7.924 1.00 92.31 456 ALA A O 1
ATOM 3577 N N . LEU A 1 457 ? -8.200 3.085 6.024 1.00 94.12 457 LEU A N 1
ATOM 3578 C CA . LEU A 1 457 ? -8.303 4.427 5.446 1.00 94.12 457 LEU A CA 1
ATOM 3579 C C . LEU A 1 457 ? -9.730 4.680 4.963 1.00 94.12 457 LEU A C 1
ATOM 3581 O O . LEU A 1 457 ? -10.289 3.848 4.261 1.00 94.12 457 LEU A O 1
ATOM 3585 N N . TYR A 1 458 ? -10.273 5.856 5.265 1.00 94.94 458 TYR A N 1
ATOM 3586 C CA . TYR A 1 458 ? -11.583 6.299 4.790 1.00 94.94 458 TYR A CA 1
ATOM 3587 C C . TYR A 1 458 ? -11.536 7.766 4.373 1.00 94.94 458 TYR A C 1
ATOM 3589 O O . TYR A 1 458 ? -10.835 8.574 4.988 1.00 94.94 458 TYR A O 1
ATOM 3597 N N . SER A 1 459 ? -12.316 8.135 3.357 1.00 94.81 459 SER A N 1
ATOM 3598 C CA . SER A 1 459 ? -12.528 9.536 3.005 1.00 94.81 459 SER A CA 1
ATOM 3599 C C . SER A 1 459 ? -13.834 9.776 2.249 1.00 94.81 459 SER A C 1
ATOM 3601 O O . SER A 1 459 ? -14.219 8.993 1.379 1.00 94.81 459 SER A O 1
ATOM 3603 N N . ASP A 1 460 ? -14.458 10.920 2.539 1.00 91.50 460 ASP A N 1
ATOM 3604 C CA . ASP A 1 460 ? -15.551 11.499 1.752 1.00 91.50 460 ASP A CA 1
ATOM 3605 C C . ASP A 1 460 ? -15.057 12.423 0.619 1.00 91.50 460 ASP A C 1
ATOM 3607 O O . ASP A 1 460 ? -15.833 12.762 -0.278 1.00 91.50 460 ASP A O 1
ATOM 3611 N N . SER A 1 461 ? -13.781 12.837 0.623 1.00 90.75 461 SER A N 1
ATOM 3612 C CA . SER A 1 461 ? -13.174 13.556 -0.508 1.00 90.75 461 SER A CA 1
ATOM 3613 C C . SER A 1 461 ? -13.010 12.586 -1.669 1.00 90.75 461 SER A C 1
ATOM 3615 O O . SER A 1 461 ? -12.399 11.528 -1.528 1.00 90.75 461 SER A O 1
ATOM 3617 N N . ILE A 1 462 ? -13.543 12.952 -2.836 1.00 89.38 462 ILE A N 1
ATOM 3618 C CA . ILE A 1 462 ? -13.488 12.097 -4.024 1.00 89.38 462 ILE A CA 1
ATOM 3619 C C . ILE A 1 462 ? -12.044 11.836 -4.462 1.00 89.38 462 ILE A C 1
ATOM 3621 O O . ILE A 1 462 ? -11.726 10.734 -4.892 1.00 89.38 462 ILE A O 1
ATOM 3625 N N . GLU A 1 463 ? -11.158 12.815 -4.295 1.00 86.69 463 GLU A N 1
ATOM 3626 C CA . GLU A 1 463 ? -9.741 12.715 -4.624 1.00 86.69 463 GLU A CA 1
ATOM 3627 C C . GLU A 1 463 ? -9.032 11.714 -3.706 1.00 86.69 463 GLU A C 1
ATOM 3629 O O . GLU A 1 463 ? -8.374 10.790 -4.184 1.00 86.69 463 GLU A O 1
ATOM 3634 N N . VAL A 1 464 ? -9.216 11.840 -2.388 1.00 84.81 464 VAL A N 1
ATOM 3635 C CA . VAL A 1 464 ? -8.614 10.916 -1.412 1.00 84.81 464 VAL A CA 1
ATOM 3636 C C . VAL A 1 464 ? -9.226 9.521 -1.545 1.00 84.81 464 VAL A C 1
ATOM 3638 O O . VAL A 1 464 ? -8.512 8.523 -1.488 1.00 84.81 464 VAL A O 1
ATOM 3641 N N . LYS A 1 465 ? -10.538 9.429 -1.778 1.00 87.75 465 LYS A N 1
ATOM 3642 C CA . LYS A 1 465 ? -11.232 8.161 -2.010 1.00 87.75 465 LYS A CA 1
ATOM 3643 C C . LYS A 1 465 ? -10.713 7.452 -3.258 1.00 87.75 465 LYS A C 1
ATOM 3645 O O . LYS A 1 465 ? -10.460 6.254 -3.199 1.00 87.75 465 LYS A O 1
ATOM 3650 N N . ASN A 1 466 ? -10.509 8.169 -4.363 1.00 85.62 466 ASN A N 1
ATOM 3651 C CA . ASN A 1 466 ? -9.930 7.593 -5.576 1.00 85.62 466 ASN A CA 1
ATOM 3652 C C . ASN A 1 466 ? -8.501 7.100 -5.327 1.00 85.62 466 ASN A C 1
ATOM 3654 O O . ASN A 1 466 ? -8.182 5.984 -5.725 1.00 85.62 466 ASN A O 1
ATOM 3658 N N . TYR A 1 467 ? -7.680 7.861 -4.595 1.00 85.50 467 TYR A N 1
ATOM 3659 C CA . TYR A 1 467 ? -6.359 7.394 -4.166 1.00 85.50 467 TYR A CA 1
ATOM 3660 C C . TYR A 1 467 ? -6.444 6.094 -3.348 1.00 85.50 467 TYR A C 1
ATOM 3662 O O . TYR A 1 467 ? -5.700 5.148 -3.613 1.00 85.50 467 TYR A O 1
ATOM 3670 N N . ILE A 1 468 ? -7.367 6.011 -2.381 1.00 83.50 468 ILE A N 1
ATOM 3671 C CA . ILE A 1 468 ? -7.582 4.803 -1.570 1.00 83.50 468 ILE A CA 1
ATOM 3672 C C . ILE A 1 468 ? -7.994 3.622 -2.460 1.00 83.50 468 ILE A C 1
ATOM 3674 O O . ILE A 1 468 ? -7.421 2.547 -2.311 1.00 83.50 468 ILE A O 1
ATOM 3678 N N . LEU A 1 469 ? -8.925 3.821 -3.398 1.00 81.69 469 LEU A N 1
ATOM 3679 C CA . LEU A 1 469 ? -9.426 2.772 -4.294 1.00 81.69 469 LEU A CA 1
ATOM 3680 C C . LEU A 1 469 ? -8.354 2.253 -5.257 1.00 81.69 469 LEU A C 1
ATOM 3682 O O . LEU A 1 469 ? -8.203 1.046 -5.388 1.00 81.69 469 LEU A O 1
ATOM 3686 N N . VAL A 1 470 ? -7.582 3.144 -5.883 1.00 76.56 470 VAL A N 1
ATOM 3687 C CA . VAL A 1 470 ? -6.474 2.776 -6.787 1.00 76.56 470 VAL A CA 1
ATOM 3688 C C . VAL A 1 470 ? -5.394 1.977 -6.052 1.00 76.56 470 VAL A C 1
ATOM 3690 O O . VAL A 1 470 ? -4.756 1.102 -6.628 1.00 76.56 470 VAL A O 1
ATOM 3693 N N . SER A 1 471 ? -5.196 2.260 -4.765 1.00 68.25 471 SER A N 1
ATOM 3694 C CA . SER A 1 471 ? -4.202 1.585 -3.927 1.00 68.25 471 SER A CA 1
ATOM 3695 C C . SER A 1 471 ? -4.732 0.347 -3.192 1.00 68.25 471 SER A C 1
ATOM 3697 O O . SER A 1 471 ? -3.977 -0.272 -2.440 1.00 68.25 471 SER A O 1
ATOM 3699 N N . SER A 1 472 ? -6.003 -0.020 -3.380 1.00 68.25 472 SER A N 1
ATOM 3700 C CA . SER A 1 472 ? -6.592 -1.237 -2.817 1.00 68.25 472 SER A CA 1
ATOM 3701 C C . SER A 1 472 ? -6.649 -2.332 -3.886 1.00 68.25 472 SER A C 1
ATOM 3703 O O . SER A 1 472 ? -7.180 -2.087 -4.968 1.00 68.25 472 SER A O 1
ATOM 3705 N N . PRO A 1 473 ? -6.153 -3.552 -3.616 1.00 59.38 473 PRO A N 1
ATOM 3706 C CA . PRO A 1 473 ? -6.370 -4.674 -4.522 1.00 59.38 473 PRO A CA 1
ATOM 3707 C C . PRO A 1 473 ? -7.876 -4.935 -4.671 1.00 59.38 473 PRO A C 1
ATOM 3709 O O . PRO A 1 473 ? -8.608 -4.894 -3.681 1.00 59.38 473 PRO A O 1
ATOM 3712 N N . GLU A 1 474 ? -8.345 -5.201 -5.896 1.00 56.47 474 GLU A N 1
ATOM 3713 C CA . GLU A 1 474 ? -9.751 -5.543 -6.138 1.00 56.47 474 GLU A CA 1
ATOM 3714 C C . GLU A 1 474 ? -10.160 -6.736 -5.263 1.00 56.47 474 GLU A C 1
ATOM 3716 O O . GLU A 1 474 ? -9.652 -7.858 -5.390 1.00 56.47 474 GLU A O 1
ATOM 3721 N N . THR A 1 475 ? -11.102 -6.507 -4.351 1.00 55.66 475 THR A N 1
ATOM 3722 C CA . THR A 1 475 ? -11.665 -7.570 -3.533 1.00 55.66 475 THR A CA 1
ATOM 3723 C C . THR A 1 475 ? -12.788 -8.253 -4.307 1.00 55.66 475 THR A C 1
ATOM 3725 O O . THR A 1 475 ? -13.915 -7.776 -4.377 1.00 55.66 475 THR A O 1
ATOM 3728 N N . VAL A 1 476 ? -12.490 -9.409 -4.907 1.00 54.34 476 VAL A N 1
ATOM 3729 C CA . VAL A 1 476 ? -13.539 -10.338 -5.347 1.00 54.34 476 VAL A CA 1
ATOM 3730 C C . VAL A 1 476 ? -14.286 -10.808 -4.099 1.00 54.34 476 VAL A C 1
ATOM 3732 O O . VAL A 1 476 ? -13.749 -11.579 -3.303 1.00 54.34 476 VAL A O 1
ATOM 3735 N N . THR A 1 477 ? -15.508 -10.324 -3.903 1.00 58.66 477 THR A N 1
ATOM 3736 C CA . THR A 1 477 ? -16.358 -10.732 -2.786 1.00 58.66 477 THR A CA 1
ATOM 3737 C C . THR A 1 477 ? -16.984 -12.094 -3.088 1.00 58.66 477 THR A C 1
ATOM 3739 O O . THR A 1 477 ? -17.828 -12.245 -3.974 1.00 58.66 477 THR A O 1
ATOM 3742 N N . GLY A 1 478 ? -16.528 -13.126 -2.373 1.00 63.44 478 GLY A N 1
ATOM 3743 C CA . GLY A 1 478 ? -17.216 -14.417 -2.319 1.00 63.44 478 GLY A CA 1
ATOM 3744 C C . GLY A 1 478 ? -18.552 -14.269 -1.588 1.00 63.44 478 GLY A C 1
ATOM 3745 O O . GLY A 1 478 ? -18.667 -13.455 -0.680 1.00 63.44 478 GLY A O 1
ATOM 3746 N N . LYS A 1 479 ? -19.574 -15.042 -1.978 1.00 78.19 479 LYS A N 1
ATOM 3747 C CA . LYS A 1 479 ? -20.866 -15.062 -1.260 1.00 78.19 479 LYS A CA 1
ATOM 3748 C C . LYS A 1 479 ? -20.801 -15.847 0.057 1.00 78.19 479 LYS A C 1
ATOM 3750 O O . LYS A 1 479 ? -21.681 -15.687 0.893 1.00 78.19 479 LYS A O 1
ATOM 3755 N N . ASP A 1 480 ? -19.798 -16.711 0.208 1.00 89.06 480 ASP A N 1
ATOM 3756 C CA . ASP A 1 480 ? -19.585 -17.530 1.398 1.00 89.06 480 ASP A CA 1
ATOM 3757 C C . ASP A 1 480 ? -18.417 -16.952 2.201 1.00 89.06 480 ASP A C 1
ATOM 3759 O O . ASP A 1 480 ? -17.262 -16.990 1.769 1.00 89.06 480 ASP A O 1
ATOM 3763 N N . ILE A 1 481 ? -18.748 -16.336 3.331 1.00 90.94 481 ILE A N 1
ATOM 3764 C CA . ILE A 1 481 ? -17.845 -15.530 4.150 1.00 90.94 481 ILE A CA 1
ATOM 3765 C C . ILE A 1 481 ? -17.878 -16.067 5.576 1.00 90.94 481 ILE A C 1
ATOM 3767 O O . ILE A 1 481 ? -18.949 -16.248 6.154 1.00 90.94 481 ILE A O 1
ATOM 3771 N N . LEU A 1 482 ? -16.701 -16.286 6.151 1.00 93.69 482 LEU A N 1
ATOM 3772 C CA . LEU A 1 482 ? -16.516 -16.583 7.561 1.00 93.69 482 LEU A CA 1
ATOM 3773 C C . LEU A 1 482 ? -15.715 -15.441 8.190 1.00 93.69 482 LEU A C 1
ATOM 3775 O O . LEU A 1 482 ? -14.534 -15.273 7.887 1.00 93.69 482 LEU A O 1
ATOM 3779 N N . SER A 1 483 ? -16.357 -14.676 9.069 1.00 93.12 483 SER A N 1
ATOM 3780 C CA . SER A 1 483 ? -15.700 -13.654 9.889 1.00 93.12 483 SER A CA 1
ATOM 3781 C C . SER A 1 483 ? -15.704 -14.095 11.347 1.00 93.12 483 SER A C 1
ATOM 3783 O O . SER A 1 483 ? -16.619 -14.779 11.807 1.00 93.12 483 SER A O 1
ATOM 3785 N N . PHE A 1 484 ? -14.646 -13.767 12.075 1.00 93.50 484 PHE A N 1
ATOM 3786 C CA . PHE A 1 484 ? -14.429 -14.253 13.429 1.00 93.50 484 PHE A CA 1
ATOM 3787 C C . PHE A 1 484 ? -13.634 -13.245 14.240 1.00 93.50 484 PHE A C 1
ATOM 3789 O O . PHE A 1 484 ? -12.761 -12.548 13.726 1.00 93.50 484 PHE A O 1
ATOM 3796 N N . GLY A 1 485 ? -13.856 -13.217 15.543 1.00 92.44 485 GLY A N 1
ATOM 3797 C CA . GLY A 1 485 ? -13.058 -12.361 16.397 1.00 92.44 485 GLY A CA 1
ATOM 3798 C C . GLY A 1 485 ? -13.345 -12.546 17.866 1.00 92.44 485 GLY A C 1
ATOM 3799 O O . GLY A 1 485 ? -14.053 -13.455 18.295 1.00 92.44 485 GLY A O 1
ATOM 3800 N N . LEU A 1 486 ? -12.724 -11.664 18.631 1.00 92.62 486 LEU A N 1
ATOM 3801 C CA . LEU A 1 486 ? -12.770 -11.595 20.077 1.00 92.62 486 LEU A CA 1
ATOM 3802 C C . LEU A 1 486 ? -13.161 -10.170 20.471 1.00 92.62 486 LEU A C 1
ATOM 3804 O O . LEU A 1 486 ? -12.847 -9.214 19.768 1.00 92.62 486 LEU A O 1
ATOM 3808 N N . ASN A 1 487 ? -13.814 -10.010 21.608 1.00 93.12 487 ASN A N 1
ATOM 3809 C CA . ASN A 1 487 ? -13.924 -8.728 22.279 1.00 93.12 487 ASN A CA 1
ATOM 3810 C C . ASN A 1 487 ? -13.296 -8.884 23.653 1.00 93.12 487 ASN A C 1
ATOM 3812 O O . ASN A 1 487 ? -13.647 -9.776 24.425 1.00 93.12 487 ASN A O 1
ATOM 3816 N N . TYR A 1 488 ? -12.304 -8.051 23.915 1.00 90.38 488 TYR A N 1
ATOM 3817 C CA . TYR A 1 488 ? -11.562 -8.038 25.156 1.00 90.38 488 TYR A CA 1
ATOM 3818 C C . TYR A 1 488 ? -12.391 -7.398 26.274 1.00 90.38 488 TYR A C 1
ATOM 3820 O O . TYR A 1 488 ? -13.156 -6.464 26.024 1.00 90.38 488 TYR A O 1
ATOM 3828 N N . ASP A 1 489 ? -12.226 -7.872 27.509 1.00 88.38 489 ASP A N 1
ATOM 3829 C CA . ASP A 1 489 ? -12.861 -7.234 28.662 1.00 88.38 489 ASP A CA 1
ATOM 3830 C C . ASP A 1 489 ? -12.242 -5.852 28.932 1.00 88.38 489 ASP A C 1
ATOM 3832 O O . ASP A 1 489 ? -11.068 -5.722 29.288 1.00 88.38 489 ASP A O 1
ATOM 3836 N N . GLN A 1 490 ? -13.054 -4.804 28.790 1.00 79.94 490 GLN A N 1
ATOM 3837 C CA . GLN A 1 490 ? -12.637 -3.409 28.944 1.00 79.94 490 GLN A CA 1
ATOM 3838 C C . GLN A 1 490 ? -12.094 -3.084 30.347 1.00 79.94 490 GLN A C 1
ATOM 3840 O O . GLN A 1 490 ? -11.366 -2.101 30.505 1.00 79.94 490 GLN A O 1
ATOM 3845 N N . GLU A 1 491 ? -12.413 -3.885 31.370 1.00 83.50 491 GLU A N 1
ATOM 3846 C CA . GLU A 1 491 ? -11.868 -3.692 32.720 1.00 83.50 491 GLU A CA 1
ATOM 3847 C C . GLU A 1 491 ? -10.396 -4.115 32.837 1.00 83.50 491 GLU A C 1
ATOM 3849 O O . GLU A 1 491 ? -9.678 -3.689 33.750 1.00 83.50 491 GLU A O 1
ATOM 3854 N N . SER A 1 492 ? -9.906 -4.917 31.894 1.00 86.31 492 SER A N 1
ATOM 3855 C CA . SER A 1 492 ? -8.572 -5.487 31.960 1.00 86.31 492 SER A CA 1
ATOM 3856 C C . SER A 1 492 ? -7.523 -4.582 31.292 1.00 86.31 492 SER A C 1
ATOM 3858 O O . SER A 1 492 ? -7.488 -4.357 30.087 1.00 86.31 492 SER A O 1
ATOM 3860 N N . VAL A 1 493 ? -6.618 -4.033 32.108 1.00 88.38 493 VAL A N 1
ATOM 3861 C CA . VAL A 1 493 ? -5.655 -2.999 31.665 1.00 88.38 493 VAL A CA 1
ATOM 3862 C C . VAL A 1 493 ? -4.242 -3.553 31.430 1.00 88.38 493 VAL A C 1
ATOM 3864 O O . VAL A 1 493 ? -3.461 -2.993 30.658 1.00 88.38 493 VAL A O 1
ATOM 3867 N N . VAL A 1 494 ? -3.881 -4.649 32.101 1.00 89.44 494 VAL A N 1
ATOM 3868 C CA . VAL A 1 494 ? -2.543 -5.252 32.010 1.00 89.44 494 VAL A CA 1
ATOM 3869 C C . VAL A 1 494 ? -2.584 -6.377 30.986 1.00 89.44 494 VAL A C 1
ATOM 3871 O O . VAL A 1 494 ? -3.208 -7.398 31.238 1.00 89.44 494 VAL A O 1
ATOM 3874 N N . ILE A 1 495 ? -1.909 -6.187 29.849 1.00 90.88 495 ILE A N 1
ATOM 3875 C CA . ILE A 1 495 ? -1.929 -7.134 28.726 1.00 90.88 495 ILE A CA 1
ATOM 3876 C C . ILE A 1 495 ? -0.514 -7.598 28.427 1.00 90.88 495 ILE A C 1
ATOM 3878 O O . ILE A 1 495 ? 0.346 -6.781 28.101 1.00 90.88 495 ILE A O 1
ATOM 3882 N N . ASN A 1 496 ? -0.256 -8.898 28.531 1.00 91.62 496 ASN A N 1
ATOM 3883 C CA . ASN A 1 496 ? 1.092 -9.444 28.356 1.00 91.62 496 ASN A CA 1
ATOM 3884 C C . ASN A 1 496 ? 1.362 -9.982 26.946 1.00 91.62 496 ASN A C 1
ATOM 3886 O O . ASN A 1 496 ? 2.521 -10.208 26.595 1.00 91.62 496 ASN A O 1
ATOM 3890 N N . LYS A 1 497 ? 0.314 -10.230 26.156 1.00 92.88 497 LYS A N 1
ATOM 3891 C CA . LYS A 1 497 ? 0.394 -10.819 24.815 1.00 92.88 497 LYS A CA 1
ATOM 3892 C C . LYS A 1 497 ? -0.690 -10.232 23.924 1.00 92.88 497 LYS A C 1
ATOM 3894 O O . LYS A 1 497 ? -1.748 -9.863 24.417 1.00 92.88 497 LYS A O 1
ATOM 3899 N N . TYR A 1 498 ? -0.434 -10.193 22.622 1.00 93.12 498 TYR A N 1
ATOM 3900 C CA . TYR A 1 498 ? -1.498 -9.938 21.661 1.00 93.12 498 TYR A CA 1
ATOM 3901 C C . TYR A 1 498 ? -2.450 -11.136 21.578 1.00 93.12 498 TYR A C 1
ATOM 3903 O O . TYR A 1 498 ? -1.998 -12.281 21.717 1.00 93.12 498 TYR A O 1
ATOM 3911 N N . PRO A 1 499 ? -3.741 -10.886 21.322 1.00 92.88 499 PRO A N 1
ATOM 3912 C CA . PRO A 1 499 ? -4.702 -11.943 21.078 1.00 92.88 499 PRO A CA 1
ATOM 3913 C C . PRO A 1 499 ? -4.366 -12.689 19.788 1.00 92.88 499 PRO A C 1
ATOM 3915 O O . PRO A 1 499 ? -4.029 -12.090 18.761 1.00 92.88 499 PRO A O 1
ATOM 3918 N N . ILE A 1 500 ? -4.486 -14.012 19.852 1.00 93.81 500 ILE A N 1
ATOM 3919 C CA . ILE A 1 500 ? -4.356 -14.903 18.707 1.00 93.81 500 ILE A CA 1
ATOM 3920 C C . ILE A 1 500 ? -5.584 -15.806 18.654 1.00 93.81 500 ILE A C 1
ATOM 3922 O O . ILE A 1 500 ? -5.865 -16.525 19.615 1.00 93.81 500 ILE A O 1
ATOM 3926 N N . VAL A 1 501 ? -6.269 -15.810 17.515 1.00 94.56 501 VAL A N 1
ATOM 3927 C CA . VAL A 1 501 ? -7.351 -16.748 17.207 1.00 94.56 501 VAL A CA 1
ATOM 3928 C C . VAL A 1 501 ? -6.809 -17.883 16.350 1.00 94.56 501 VAL A C 1
ATOM 3930 O O . VAL A 1 501 ? -6.122 -17.653 15.363 1.00 94.56 501 VAL A O 1
ATOM 3933 N N . THR A 1 502 ? -7.101 -19.123 16.725 1.00 96.19 502 THR A N 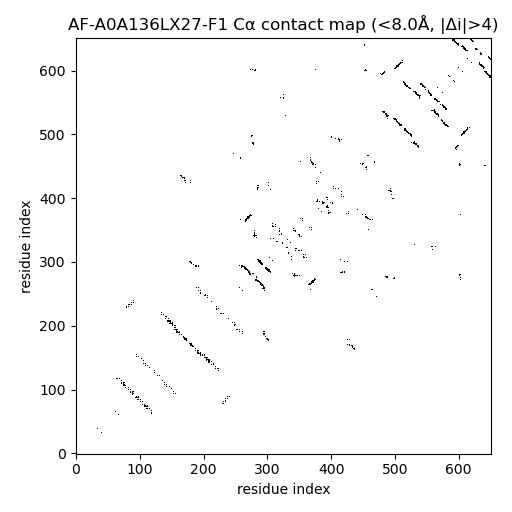1
ATOM 3934 C CA . THR A 1 502 ? -6.864 -20.297 15.879 1.00 96.19 502 THR A CA 1
ATOM 3935 C C . THR A 1 502 ? -8.199 -20.847 15.415 1.00 96.19 502 THR A C 1
ATOM 3937 O O . THR A 1 502 ? -9.086 -21.055 16.239 1.00 96.19 502 THR A O 1
ATOM 3940 N N . ILE A 1 503 ? -8.331 -21.065 14.112 1.00 96.50 503 ILE A N 1
ATOM 3941 C CA . ILE A 1 503 ? -9.560 -21.527 13.471 1.00 96.50 503 ILE A CA 1
ATOM 3942 C C . ILE A 1 503 ? -9.307 -22.914 12.925 1.00 96.50 503 ILE A C 1
ATOM 3944 O O . ILE A 1 503 ? -8.492 -23.069 12.020 1.00 96.50 503 ILE A O 1
ATOM 3948 N N . ASN A 1 504 ? -10.031 -23.894 13.439 1.00 97.31 504 ASN A N 1
ATOM 3949 C CA . ASN A 1 504 ? -10.066 -25.230 12.872 1.00 97.31 504 ASN A CA 1
ATOM 3950 C C . ASN A 1 504 ? -11.414 -25.384 12.176 1.00 97.31 504 ASN A C 1
ATOM 3952 O O . ASN A 1 504 ? -12.444 -25.258 12.834 1.00 97.31 504 ASN A O 1
ATOM 3956 N N . ALA A 1 505 ? -11.446 -25.617 10.868 1.00 97.38 505 ALA A N 1
ATOM 3957 C CA . ALA A 1 505 ? -12.712 -25.779 10.163 1.00 97.38 505 ALA A CA 1
ATOM 3958 C C . ALA A 1 505 ? -12.736 -27.017 9.269 1.00 97.38 505 ALA A C 1
ATOM 3960 O O . ALA A 1 505 ? -11.749 -27.360 8.631 1.00 97.38 505 ALA A O 1
ATOM 3961 N N . VAL A 1 506 ? -13.895 -27.663 9.201 1.00 97.88 506 VAL A N 1
ATOM 3962 C CA . VAL A 1 506 ? -14.204 -28.717 8.234 1.00 97.88 506 VAL A CA 1
ATOM 3963 C C . VAL A 1 506 ? -15.356 -28.222 7.376 1.00 97.88 506 VAL A C 1
ATOM 3965 O O . VAL A 1 506 ? -16.398 -27.841 7.909 1.00 97.88 506 VAL A O 1
ATOM 3968 N N . VAL A 1 507 ? -15.163 -28.206 6.063 1.00 97.56 507 VAL A N 1
ATOM 3969 C CA . VAL A 1 507 ? -16.134 -27.764 5.061 1.00 97.56 507 VAL A CA 1
ATOM 3970 C C . VAL A 1 507 ? -16.433 -28.947 4.151 1.00 97.56 507 VAL A C 1
ATOM 3972 O O . VAL A 1 507 ? -15.588 -29.346 3.359 1.00 97.56 507 VAL A O 1
ATOM 3975 N N . GLU A 1 508 ? -17.627 -29.512 4.271 1.00 97.62 508 GLU A N 1
ATOM 3976 C CA . GLU A 1 508 ? -18.116 -30.613 3.438 1.00 97.62 508 GLU A CA 1
ATOM 3977 C C . GLU A 1 508 ? -18.980 -30.025 2.312 1.00 97.62 508 GLU A C 1
ATOM 3979 O O . GLU A 1 508 ? -19.918 -29.276 2.592 1.00 97.62 508 GLU A O 1
ATOM 3984 N N . ILE A 1 509 ? -18.662 -30.322 1.049 1.00 95.88 509 ILE A N 1
ATOM 3985 C CA . ILE A 1 509 ? -19.421 -29.881 -0.130 1.00 95.88 509 ILE A CA 1
ATOM 3986 C C . ILE A 1 509 ? -20.159 -31.083 -0.723 1.00 95.88 509 ILE A C 1
ATOM 3988 O O . ILE A 1 509 ? -19.537 -32.012 -1.248 1.00 95.88 509 ILE A O 1
ATOM 3992 N N . ASP A 1 510 ? -21.488 -31.035 -0.684 1.00 95.00 510 ASP A N 1
ATOM 3993 C CA . ASP A 1 510 ? -22.360 -32.116 -1.140 1.00 95.00 510 ASP A CA 1
ATOM 3994 C C . ASP A 1 510 ? -22.555 -32.123 -2.665 1.00 95.00 510 ASP A C 1
ATOM 3996 O O . ASP A 1 510 ? -22.338 -31.133 -3.370 1.00 95.00 510 ASP A O 1
ATOM 4000 N N . ALA A 1 511 ? -23.057 -33.243 -3.198 1.00 92.56 511 ALA A N 1
ATOM 4001 C CA . ALA A 1 511 ? -23.349 -33.402 -4.625 1.00 92.56 511 ALA A CA 1
ATOM 4002 C C . ALA A 1 511 ? -24.393 -32.408 -5.175 1.00 92.56 511 ALA A C 1
ATOM 4004 O O . ALA A 1 511 ? -24.479 -32.208 -6.390 1.00 92.56 511 ALA A O 1
ATOM 4005 N N . ASP A 1 512 ? -25.242 -31.814 -4.338 1.00 91.25 512 ASP A N 1
ATOM 4006 C CA . ASP A 1 512 ? -26.190 -30.761 -4.727 1.00 91.25 512 ASP A CA 1
ATOM 4007 C C . ASP A 1 512 ? -25.634 -29.342 -4.525 1.00 91.25 512 ASP A C 1
ATOM 4009 O O . ASP A 1 512 ? -26.349 -28.377 -4.797 1.00 91.25 512 ASP A O 1
ATOM 4013 N N . PHE A 1 513 ? -24.353 -29.233 -4.159 1.00 90.06 513 PHE A N 1
ATOM 4014 C CA . PHE A 1 513 ? -23.622 -28.005 -3.870 1.00 90.06 513 PHE A CA 1
ATOM 4015 C C . PHE A 1 513 ? -24.048 -27.282 -2.585 1.00 90.06 513 PHE A C 1
ATOM 4017 O O . PHE A 1 513 ? -23.633 -26.136 -2.391 1.00 90.06 513 PHE A O 1
ATOM 4024 N N . SER A 1 514 ? -24.838 -27.902 -1.694 1.00 91.69 514 SER A N 1
ATOM 4025 C CA . SER A 1 514 ? -24.894 -27.419 -0.310 1.00 91.69 514 SER A CA 1
ATOM 4026 C C . SER A 1 514 ? -23.542 -27.595 0.362 1.00 91.69 514 SER A C 1
ATOM 4028 O O . SER A 1 514 ? -22.723 -28.421 -0.050 1.00 91.69 514 SER A O 1
ATOM 4030 N N . THR A 1 515 ? -23.301 -26.798 1.401 1.00 94.25 515 THR A N 1
ATOM 4031 C CA . THR A 1 515 ? -22.125 -27.010 2.239 1.00 94.25 515 THR A CA 1
ATOM 4032 C C . THR A 1 515 ? -22.524 -27.169 3.686 1.00 94.25 515 THR A C 1
ATOM 4034 O O . THR A 1 515 ? -23.410 -26.464 4.177 1.00 94.25 515 THR A O 1
ATOM 4037 N N . LYS A 1 516 ? -21.824 -28.061 4.373 1.00 97.12 516 LYS A N 1
ATOM 4038 C CA . LYS A 1 516 ? -21.897 -28.225 5.813 1.00 97.12 516 LYS A CA 1
ATOM 4039 C C . LYS A 1 516 ? -20.549 -27.861 6.404 1.00 97.12 516 LYS A C 1
ATOM 4041 O O . LYS A 1 516 ? -19.519 -28.401 6.018 1.00 97.12 516 LYS A O 1
ATOM 4046 N N . LYS A 1 517 ? -20.553 -26.921 7.337 1.00 97.19 517 LYS A N 1
ATOM 4047 C CA . LYS A 1 517 ? -19.346 -26.382 7.953 1.00 97.19 517 LYS A CA 1
ATOM 4048 C C . LYS A 1 517 ? -19.351 -26.689 9.434 1.00 97.19 517 LYS A C 1
ATOM 4050 O O . LYS A 1 517 ? -20.375 -26.540 10.088 1.00 97.19 517 LYS A O 1
ATOM 4055 N N . THR A 1 518 ? -18.208 -27.095 9.963 1.00 97.19 518 THR A N 1
ATOM 4056 C CA . THR A 1 518 ? -17.936 -27.133 11.402 1.00 97.19 518 THR A CA 1
ATOM 4057 C C . THR A 1 518 ? -16.725 -26.261 11.647 1.00 97.19 518 THR A C 1
ATOM 4059 O O . THR A 1 518 ? -15.662 -26.559 11.123 1.00 97.19 518 THR A O 1
ATOM 4062 N N . VAL A 1 519 ? -16.891 -25.181 12.400 1.00 96.50 519 VAL A N 1
ATOM 4063 C CA . VAL A 1 519 ? -15.845 -24.201 12.698 1.00 96.50 519 VAL A CA 1
ATOM 4064 C C . VAL A 1 519 ? -15.603 -24.211 14.196 1.00 96.50 519 VAL A C 1
ATOM 4066 O O . VAL A 1 519 ? -16.526 -23.976 14.962 1.00 96.50 519 VAL A O 1
ATOM 4069 N N . GLU A 1 520 ? -14.373 -24.453 14.616 1.00 96.38 520 GLU A N 1
ATOM 4070 C CA . GLU A 1 520 ? -13.903 -24.300 15.986 1.00 96.38 520 GLU A CA 1
ATOM 4071 C C . GLU A 1 520 ? -12.944 -23.112 16.058 1.00 96.38 520 GLU A C 1
ATOM 4073 O O . GLU A 1 520 ? -11.989 -23.011 15.291 1.00 96.38 520 GLU A O 1
ATOM 4078 N N . ILE A 1 521 ? -13.196 -22.217 17.004 1.00 94.94 521 ILE A N 1
ATOM 4079 C CA . ILE A 1 521 ? -12.334 -21.100 17.355 1.00 94.94 521 ILE A CA 1
ATOM 4080 C C . ILE A 1 521 ? -11.696 -21.390 18.703 1.00 94.94 521 ILE A C 1
ATOM 4082 O O . ILE A 1 521 ? -12.389 -21.641 19.685 1.00 94.94 521 ILE A O 1
ATOM 4086 N N . ALA A 1 522 ? -10.376 -21.267 18.768 1.00 94.31 522 ALA A N 1
ATOM 4087 C CA . ALA A 1 522 ? -9.624 -21.247 20.011 1.00 94.31 522 ALA A CA 1
ATOM 4088 C C . ALA A 1 522 ? -8.940 -19.887 20.178 1.00 94.31 522 ALA A C 1
ATOM 4090 O O . ALA A 1 522 ? -8.122 -19.486 19.343 1.00 94.31 522 ALA A O 1
ATOM 4091 N N . ALA A 1 523 ? -9.250 -19.186 21.266 1.00 92.00 523 ALA A N 1
ATOM 4092 C CA . ALA A 1 523 ? -8.571 -17.947 21.619 1.00 92.00 523 ALA A CA 1
ATOM 4093 C C . ALA A 1 523 ? -7.333 -18.232 22.478 1.00 92.00 523 ALA A C 1
ATOM 4095 O O . ALA A 1 523 ? -7.328 -19.094 23.354 1.00 92.00 523 ALA A O 1
ATOM 4096 N N . SER A 1 524 ? -6.261 -17.483 22.246 1.00 90.44 524 SER A N 1
ATOM 4097 C CA . SER A 1 524 ? -5.052 -17.525 23.064 1.00 90.44 524 SER A CA 1
ATOM 4098 C C . SER A 1 524 ? -4.450 -16.130 23.208 1.00 90.44 524 SER A C 1
ATOM 4100 O O . SER A 1 524 ? -4.745 -15.231 22.426 1.00 90.44 524 SER A O 1
ATOM 4102 N N . GLY A 1 525 ? -3.624 -15.929 24.239 1.00 84.56 525 GLY A N 1
ATOM 4103 C CA . GLY A 1 525 ? -3.063 -14.605 24.532 1.00 84.56 525 GLY A CA 1
ATOM 4104 C C . GLY A 1 525 ? -4.071 -13.612 25.120 1.00 84.56 525 GLY A C 1
ATOM 4105 O O . GLY A 1 525 ? -3.770 -12.427 25.174 1.00 84.56 525 GLY A O 1
ATOM 4106 N N . VAL A 1 526 ? -5.230 -14.091 25.581 1.00 83.19 526 VAL A N 1
ATOM 4107 C CA . VAL A 1 526 ? -6.279 -13.289 26.222 1.00 83.19 526 VAL A CA 1
ATOM 4108 C C . VAL A 1 526 ? -6.400 -13.729 27.676 1.00 83.19 526 VAL A C 1
ATOM 4110 O O . VAL A 1 526 ? -6.599 -14.912 27.936 1.00 83.19 526 VAL A O 1
ATOM 4113 N N . GLU A 1 527 ? -6.208 -12.802 28.617 1.00 80.31 527 GLU A N 1
ATOM 4114 C CA . GLU A 1 527 ? -6.356 -13.073 30.059 1.00 80.31 527 GLU A CA 1
ATOM 4115 C C . GLU A 1 527 ? -7.775 -12.776 30.569 1.00 80.31 527 GLU A C 1
ATOM 4117 O O . GLU A 1 527 ? -8.159 -13.320 31.599 1.00 80.31 527 GLU A O 1
ATOM 4122 N N . ALA A 1 528 ? -8.537 -11.946 29.850 1.00 83.19 528 ALA A N 1
ATOM 4123 C CA . ALA A 1 528 ? -9.934 -11.638 30.138 1.00 83.19 528 ALA A CA 1
ATOM 4124 C C . ALA A 1 528 ? -10.688 -11.389 28.825 1.00 83.19 528 ALA A C 1
ATOM 4126 O O . ALA A 1 528 ? -10.388 -10.440 28.090 1.00 83.19 528 ALA A O 1
ATOM 4127 N N . LEU A 1 529 ? -11.628 -12.272 28.499 1.00 89.25 529 LEU A N 1
ATOM 4128 C CA . LEU A 1 529 ? -12.414 -12.195 27.273 1.00 89.25 529 LEU A CA 1
ATOM 4129 C C . LEU A 1 529 ? -13.835 -11.749 27.623 1.00 89.25 529 LEU A C 1
ATOM 4131 O O . LEU A 1 529 ? -14.478 -12.352 28.464 1.00 89.25 529 LEU A O 1
ATOM 4135 N N . GLN A 1 530 ? -14.369 -10.737 26.946 1.00 91.00 530 GLN A N 1
ATOM 4136 C CA . GLN A 1 530 ? -15.784 -10.388 27.080 1.00 91.00 530 GLN A CA 1
ATOM 4137 C C . GLN A 1 530 ? -16.661 -11.377 26.304 1.00 91.00 530 GLN A C 1
ATOM 4139 O O . GLN A 1 530 ? -17.658 -11.881 26.821 1.00 91.00 530 GLN A O 1
ATOM 4144 N N . ASN A 1 531 ? -16.310 -11.620 25.040 1.00 92.75 531 ASN A N 1
ATOM 4145 C CA . ASN A 1 531 ? -16.931 -12.627 24.188 1.00 92.75 531 ASN A CA 1
ATOM 4146 C C . ASN A 1 531 ? -16.027 -12.973 22.992 1.00 92.75 531 ASN A C 1
ATOM 4148 O O . ASN A 1 531 ? -15.095 -12.240 22.667 1.00 92.75 531 ASN A O 1
ATOM 4152 N N . SER A 1 532 ? -16.308 -14.086 22.323 1.00 93.81 532 SER A N 1
ATOM 4153 C CA . SER A 1 532 ? -15.847 -14.363 20.961 1.00 93.81 532 SER A CA 1
ATOM 4154 C C . SER A 1 532 ? -17.034 -14.397 20.010 1.00 93.81 532 SER A C 1
ATOM 4156 O O . SER A 1 532 ? -18.178 -14.480 20.453 1.00 93.81 532 SER A O 1
ATOM 4158 N N . TYR A 1 533 ? -16.791 -14.328 18.706 1.00 94.31 533 TYR A N 1
ATOM 4159 C CA . TYR A 1 533 ? -17.870 -14.425 17.735 1.00 94.31 533 TYR A CA 1
ATOM 4160 C C . TYR A 1 533 ? -17.460 -15.128 16.444 1.00 94.31 533 TYR A C 1
ATOM 4162 O O . TYR A 1 533 ? -16.300 -15.086 16.031 1.00 94.31 533 TYR A O 1
ATOM 4170 N N . VAL A 1 534 ? -18.453 -15.747 15.803 1.00 95.06 534 VAL A N 1
ATOM 4171 C CA . VAL A 1 534 ? -18.394 -16.297 14.443 1.00 95.06 534 VAL A CA 1
ATOM 4172 C C . VAL A 1 534 ? -19.564 -15.735 13.651 1.00 95.06 534 VAL A C 1
ATOM 4174 O O . VAL A 1 534 ? -20.721 -15.979 13.994 1.00 95.06 534 VAL A O 1
ATOM 4177 N N . CYS A 1 535 ? -19.262 -15.032 12.571 1.00 94.44 535 CYS A N 1
ATOM 4178 C CA . CYS A 1 535 ? -20.216 -14.484 11.624 1.00 94.44 535 CYS A CA 1
ATOM 4179 C C . CYS A 1 535 ? -20.184 -15.273 10.311 1.00 94.44 535 CYS A C 1
ATOM 4181 O O . CYS A 1 535 ? -19.123 -15.620 9.794 1.00 94.44 535 CYS A O 1
ATOM 4183 N N . THR A 1 536 ? -21.370 -15.560 9.788 1.00 94.12 536 THR A N 1
ATOM 4184 C CA . THR A 1 536 ? -21.627 -16.395 8.606 1.00 94.12 536 THR A CA 1
ATOM 4185 C C . THR A 1 536 ? -22.622 -15.689 7.682 1.00 94.12 536 THR A C 1
ATOM 4187 O O . THR A 1 536 ? -23.304 -14.767 8.138 1.00 94.12 536 THR A O 1
ATOM 4190 N N . PRO A 1 537 ? -22.772 -16.091 6.409 1.00 90.69 537 PRO A N 1
ATOM 4191 C CA . PRO A 1 537 ? -23.718 -15.448 5.506 1.00 90.69 537 PRO A CA 1
ATOM 4192 C C . PRO A 1 537 ? -25.167 -15.660 5.954 1.00 90.69 537 PRO A C 1
ATOM 4194 O O . PRO A 1 537 ? -25.527 -16.708 6.510 1.00 90.69 537 PRO A O 1
ATOM 4197 N N . SER A 1 538 ? -26.023 -14.686 5.652 1.00 85.81 538 SER A N 1
ATOM 4198 C CA . SER A 1 538 ? -27.470 -14.808 5.814 1.00 85.81 538 SER A CA 1
ATOM 4199 C C . SER A 1 538 ? -28.001 -16.010 5.019 1.00 85.81 538 SER A C 1
ATOM 4201 O O . SER A 1 538 ? -27.611 -16.269 3.882 1.00 85.81 538 SER A O 1
ATOM 4203 N N . GLY A 1 539 ? -28.879 -16.797 5.644 1.00 87.75 539 GLY A N 1
ATOM 4204 C CA . GLY A 1 539 ? -29.390 -18.048 5.069 1.00 87.75 539 GLY A CA 1
ATOM 4205 C C . GLY A 1 539 ? -28.645 -19.310 5.508 1.00 87.75 539 GLY A C 1
ATOM 4206 O O . GLY A 1 539 ? -29.069 -20.405 5.140 1.00 87.75 539 GLY A O 1
ATOM 4207 N N . SER A 1 540 ? -27.600 -19.182 6.328 1.00 92.75 540 SER A N 1
ATOM 4208 C CA . SER A 1 540 ? -27.039 -20.313 7.074 1.00 92.75 540 SER A CA 1
ATOM 4209 C C . SER A 1 540 ? -28.086 -20.891 8.040 1.00 92.75 540 SER A C 1
ATOM 4211 O O . SER A 1 540 ? -28.848 -20.148 8.664 1.00 92.75 540 SER A O 1
ATOM 4213 N N . THR A 1 541 ? -28.168 -22.216 8.153 1.00 94.19 541 THR A N 1
ATOM 4214 C CA . THR A 1 541 ? -29.149 -22.928 8.992 1.00 94.19 541 THR A CA 1
ATOM 4215 C C . THR A 1 541 ? -28.508 -24.108 9.723 1.00 94.19 541 THR A C 1
ATOM 4217 O O . THR A 1 541 ? -27.316 -24.354 9.581 1.00 94.19 541 THR A O 1
ATOM 4220 N N . GLY A 1 542 ? -29.276 -24.833 10.543 1.00 93.19 542 GLY A N 1
ATOM 4221 C CA . GLY A 1 542 ? -28.781 -26.060 11.179 1.00 93.19 542 GLY A CA 1
ATOM 4222 C C . GLY A 1 542 ? -27.698 -25.835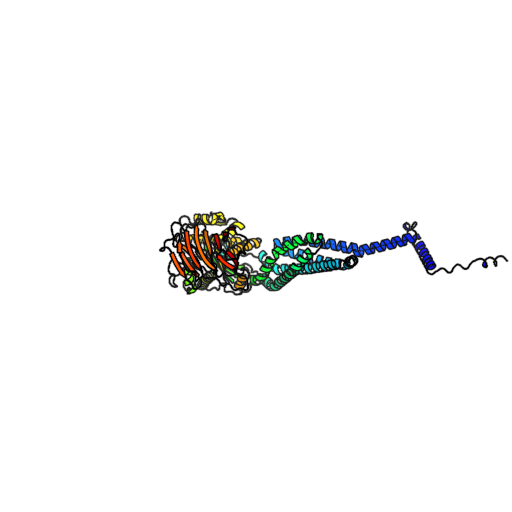 12.240 1.00 93.19 542 GLY A C 1
ATOM 4223 O O . GLY A 1 542 ? -26.863 -26.713 12.437 1.00 93.19 542 GLY A O 1
ATOM 4224 N N . PHE A 1 543 ? -27.706 -24.675 12.908 1.00 94.81 543 PHE A N 1
ATOM 4225 C CA . PHE A 1 543 ? -26.700 -24.326 13.910 1.00 94.81 543 PHE A CA 1
ATOM 4226 C C . PHE A 1 543 ? -26.643 -25.336 15.064 1.00 94.81 543 PHE A C 1
ATOM 4228 O O . PHE A 1 543 ? -27.663 -25.650 15.681 1.00 94.81 543 PHE A O 1
ATOM 4235 N N . ASN A 1 544 ? -25.438 -25.816 15.363 1.00 95.88 544 ASN A N 1
ATOM 4236 C CA . ASN A 1 544 ? -25.123 -26.664 16.508 1.00 95.88 544 ASN A CA 1
ATOM 4237 C C . ASN A 1 544 ? -23.844 -26.155 17.176 1.00 95.88 544 ASN A C 1
ATOM 4239 O O . ASN A 1 544 ? -22.869 -25.887 16.479 1.00 95.88 544 ASN A O 1
ATOM 4243 N N . PHE A 1 545 ? -23.824 -26.058 18.502 1.00 95.38 545 PHE A N 1
ATOM 4244 C CA . PHE A 1 545 ? -22.693 -25.508 19.245 1.00 95.38 545 PHE A CA 1
ATOM 4245 C C . PHE A 1 545 ? -21.956 -26.600 20.025 1.00 95.38 545 PHE A C 1
ATOM 4247 O O . PHE A 1 545 ? -22.564 -27.516 20.578 1.00 95.38 545 PHE A O 1
ATOM 4254 N N . THR A 1 546 ? -20.628 -26.523 20.057 1.00 93.12 546 THR A N 1
ATOM 4255 C CA . THR A 1 546 ? -19.762 -27.456 20.793 1.00 93.12 546 THR A CA 1
ATOM 4256 C C . THR A 1 546 ? -18.741 -26.688 21.618 1.00 93.12 546 THR A C 1
ATOM 4258 O O . THR A 1 546 ? -18.280 -25.637 21.192 1.00 93.12 546 THR A O 1
ATOM 4261 N N . GLY A 1 547 ? -18.353 -27.215 22.780 1.00 90.25 547 GLY A N 1
ATOM 4262 C CA . GLY A 1 547 ? -17.392 -26.535 23.663 1.00 90.25 547 GLY A CA 1
ATOM 4263 C C . GLY A 1 547 ? -17.966 -25.330 24.416 1.00 90.25 547 GLY A C 1
ATOM 4264 O O . GLY A 1 547 ? -17.215 -24.617 25.055 1.00 90.25 547 GLY A O 1
ATOM 4265 N N . VAL A 1 548 ? -19.283 -25.114 24.350 1.00 91.69 548 VAL A N 1
ATOM 4266 C CA . VAL A 1 548 ? -19.994 -24.027 25.032 1.00 91.69 548 VAL A CA 1
ATOM 4267 C C . VAL A 1 548 ? -21.404 -24.488 25.385 1.00 91.69 548 VAL A C 1
ATOM 4269 O O . VAL A 1 548 ? -21.997 -25.289 24.656 1.00 91.69 548 VAL A O 1
ATOM 4272 N N . THR A 1 549 ? -21.938 -24.029 26.514 1.00 91.38 549 THR A N 1
ATOM 4273 C CA . THR A 1 549 ? -23.324 -24.303 26.908 1.00 91.38 549 THR A CA 1
ATOM 4274 C C . THR A 1 549 ? -24.285 -23.315 26.248 1.00 91.38 549 THR A C 1
ATOM 4276 O O . THR A 1 549 ? -23.935 -22.162 26.010 1.00 91.38 549 THR A O 1
ATOM 4279 N N . ASP A 1 550 ? -25.518 -23.746 25.960 1.00 89.75 550 ASP A N 1
ATOM 4280 C CA . ASP A 1 550 ? -26.508 -22.927 25.235 1.00 89.75 550 ASP A CA 1
ATOM 4281 C C . ASP A 1 550 ? -26.813 -21.574 25.911 1.00 89.75 550 ASP A C 1
ATOM 4283 O O . ASP A 1 550 ? -27.215 -20.628 25.242 1.00 89.75 550 ASP A O 1
ATOM 4287 N N . ASP A 1 551 ? -26.638 -21.458 27.232 1.00 90.81 551 ASP A N 1
ATOM 4288 C CA . ASP A 1 551 ? -26.831 -20.211 27.985 1.00 90.81 551 ASP A CA 1
ATOM 4289 C C . ASP A 1 551 ? -25.693 -19.193 27.810 1.00 90.81 551 ASP A C 1
ATOM 4291 O O . ASP A 1 551 ? -25.873 -18.018 28.131 1.00 90.81 551 ASP A O 1
ATOM 4295 N N . LEU A 1 552 ? -24.553 -19.628 27.271 1.00 91.50 552 LEU A N 1
ATOM 4296 C CA . LEU A 1 552 ? -23.394 -18.794 26.950 1.00 91.50 552 LEU A CA 1
ATOM 4297 C C . LEU A 1 552 ? -23.316 -18.446 25.458 1.00 91.50 552 LEU A C 1
ATOM 4299 O O . LEU A 1 552 ? -22.337 -17.842 25.020 1.00 91.50 552 LEU A O 1
ATOM 4303 N N . VAL A 1 553 ? -24.343 -18.789 24.675 1.00 92.88 553 VAL A N 1
ATOM 4304 C CA . VAL A 1 553 ? -24.434 -18.443 23.255 1.00 92.88 553 VAL A CA 1
ATOM 4305 C C . VAL A 1 553 ? -25.569 -17.453 23.031 1.00 92.88 553 VAL A C 1
ATOM 4307 O O . VAL A 1 553 ? -26.714 -17.678 23.417 1.00 92.88 553 VAL A O 1
ATOM 4310 N N . SER A 1 554 ? -25.254 -16.353 22.358 1.00 91.25 554 SER A N 1
ATOM 4311 C CA . SER A 1 554 ? -26.235 -15.414 21.821 1.00 91.25 554 SER A CA 1
ATOM 4312 C C . SER A 1 554 ? -26.103 -15.372 20.305 1.00 91.25 554 SER A C 1
ATOM 4314 O O . SER A 1 554 ? -24.999 -15.452 19.777 1.00 91.25 554 SER A O 1
ATOM 4316 N N . SER A 1 555 ? -27.212 -15.229 19.587 1.00 90.44 555 SER A N 1
ATOM 4317 C CA . SER A 1 555 ? -27.192 -15.097 18.130 1.00 90.44 555 SER A CA 1
ATOM 4318 C C . SER A 1 555 ? -27.897 -13.820 17.710 1.00 90.44 555 SER A C 1
ATOM 4320 O O . SER A 1 555 ? -28.962 -13.475 18.223 1.00 90.44 555 SER A O 1
ATOM 4322 N N . THR A 1 556 ? -27.321 -13.138 16.732 1.00 88.44 556 THR A N 1
ATOM 4323 C CA . THR A 1 556 ? -27.839 -11.893 16.169 1.00 88.44 556 THR A CA 1
ATOM 4324 C C . THR A 1 556 ? -27.652 -11.896 14.655 1.00 88.44 556 THR A C 1
ATOM 4326 O O . THR A 1 556 ? -26.856 -12.663 14.113 1.00 88.44 556 THR A O 1
ATOM 4329 N N . PHE A 1 557 ? -28.468 -11.122 13.944 1.00 88.56 557 PHE A N 1
ATOM 4330 C CA . PHE A 1 557 ? -28.549 -11.195 12.489 1.00 88.56 557 PHE A CA 1
ATOM 4331 C C . PHE A 1 557 ? -28.798 -9.831 11.854 1.00 88.56 557 PHE A C 1
ATOM 4333 O O . PHE A 1 557 ? -29.546 -9.000 12.372 1.00 88.56 557 PHE A O 1
ATOM 4340 N N . THR A 1 558 ? -28.205 -9.640 10.682 1.00 86.25 558 THR A N 1
ATOM 4341 C CA . THR A 1 558 ? -28.484 -8.546 9.751 1.00 86.25 558 THR A CA 1
ATOM 4342 C C . THR A 1 558 ? -29.150 -9.101 8.488 1.00 86.25 558 THR A C 1
ATOM 4344 O O . THR A 1 558 ? -29.541 -10.269 8.432 1.00 86.25 558 THR A O 1
ATOM 4347 N N . ALA A 1 559 ? -29.329 -8.256 7.468 1.00 84.88 559 ALA A N 1
ATOM 4348 C CA . ALA A 1 559 ? -29.822 -8.704 6.168 1.00 84.88 559 ALA A CA 1
ATOM 4349 C C . ALA A 1 559 ? -28.861 -9.693 5.489 1.00 84.88 559 ALA A C 1
ATOM 4351 O O . ALA A 1 559 ? -29.328 -10.591 4.796 1.00 84.88 559 ALA A O 1
ATOM 4352 N N . ASP A 1 560 ? -27.555 -9.545 5.729 1.00 85.69 560 ASP A N 1
ATOM 4353 C CA . ASP A 1 560 ? -26.506 -10.234 4.975 1.00 85.69 560 ASP A CA 1
ATOM 4354 C C . ASP A 1 560 ? -25.672 -11.194 5.833 1.00 85.69 560 ASP A C 1
ATOM 4356 O O . ASP A 1 560 ? -25.062 -12.109 5.283 1.00 85.69 560 ASP A O 1
ATOM 4360 N N . THR A 1 561 ? -25.722 -11.067 7.164 1.00 89.81 561 THR A N 1
ATOM 4361 C CA . THR A 1 561 ? -24.833 -11.786 8.089 1.00 89.81 561 THR A CA 1
ATOM 4362 C C . THR A 1 561 ? -25.595 -12.344 9.292 1.00 89.81 561 THR A C 1
ATOM 4364 O O . THR A 1 561 ? -26.496 -11.704 9.832 1.00 89.81 561 THR A O 1
ATOM 4367 N N . PHE A 1 562 ? -25.215 -13.533 9.750 1.00 92.19 562 PHE A N 1
ATOM 4368 C CA . PHE A 1 562 ? -25.659 -14.148 10.997 1.00 92.19 562 PHE A CA 1
ATOM 4369 C C . PHE A 1 562 ? -24.452 -14.387 11.904 1.00 92.19 562 PHE A C 1
ATOM 4371 O O . PHE A 1 562 ? -23.534 -15.111 11.515 1.00 92.19 562 PHE A O 1
ATOM 4378 N N . CYS A 1 563 ? -24.455 -13.799 13.099 1.00 93.81 563 CYS A N 1
ATOM 4379 C CA . CYS A 1 563 ? -23.350 -13.868 14.050 1.00 93.81 563 CYS A CA 1
ATOM 4380 C C . CYS A 1 563 ? -23.759 -14.608 15.321 1.00 93.81 563 CYS A C 1
ATOM 4382 O O . CYS A 1 563 ? -24.774 -14.298 15.945 1.00 93.81 563 CYS A O 1
ATOM 4384 N N . ASN A 1 564 ? -22.931 -15.570 15.715 1.00 94.19 564 ASN A N 1
ATOM 4385 C CA . ASN A 1 564 ? -22.995 -16.236 17.007 1.00 94.19 564 ASN A CA 1
ATOM 4386 C C . ASN A 1 564 ? -21.940 -15.620 17.916 1.00 94.19 564 ASN A C 1
ATOM 4388 O O . ASN A 1 564 ? -20.770 -15.580 17.547 1.00 94.19 564 ASN A O 1
ATOM 4392 N N . ILE A 1 565 ? -22.368 -15.148 19.077 1.00 93.81 565 ILE A N 1
ATOM 4393 C CA . ILE A 1 565 ? -21.554 -14.554 20.127 1.00 93.81 565 ILE A CA 1
ATOM 4394 C C . ILE A 1 565 ? -21.445 -15.582 21.250 1.00 93.81 565 ILE A C 1
ATOM 4396 O O . ILE A 1 565 ? -22.457 -16.005 21.810 1.00 93.81 565 ILE A O 1
ATOM 4400 N N . PHE A 1 566 ? -20.223 -15.957 21.595 1.00 93.62 566 PHE A N 1
ATOM 4401 C CA . PHE A 1 566 ? -19.907 -16.871 22.682 1.00 93.62 566 PHE A CA 1
ATOM 4402 C C . PHE A 1 566 ? -19.372 -16.069 23.863 1.00 93.62 566 PHE A C 1
ATOM 4404 O O . PHE A 1 566 ? -18.348 -15.394 23.743 1.00 93.62 566 PHE A O 1
ATOM 4411 N N . LEU A 1 567 ? -20.072 -16.110 24.990 1.00 91.12 567 LEU A N 1
ATOM 4412 C CA . LEU A 1 567 ? -19.608 -15.510 26.238 1.00 91.12 567 LEU A CA 1
ATOM 4413 C C . LEU A 1 567 ? -18.420 -16.304 26.802 1.00 91.12 567 LEU A C 1
ATOM 4415 O O . LEU A 1 567 ? -18.186 -17.444 26.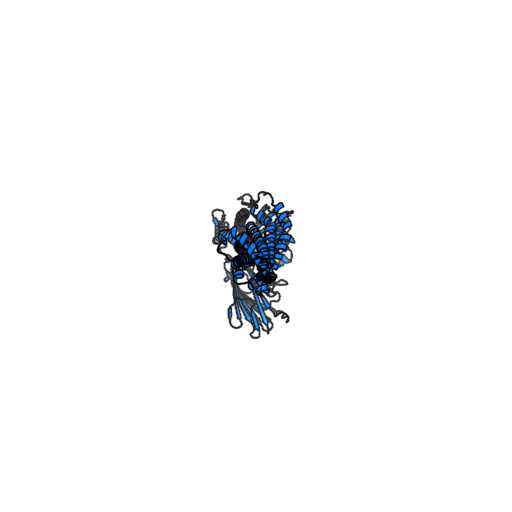409 1.00 91.12 567 LEU A O 1
ATOM 4419 N N . GLU A 1 568 ? -17.656 -15.676 27.696 1.00 87.44 568 GLU A N 1
ATOM 4420 C CA . GLU A 1 568 ? -16.464 -16.276 28.304 1.00 87.44 568 GLU A CA 1
ATOM 4421 C C . GLU A 1 568 ? -16.754 -17.631 28.974 1.00 87.44 568 GLU A C 1
ATOM 4423 O O . GLU A 1 568 ? -17.659 -17.741 29.804 1.00 87.44 568 GLU A O 1
ATOM 4428 N N . ASP A 1 569 ? -15.948 -18.639 28.629 1.00 86.19 569 ASP A N 1
ATOM 4429 C CA . ASP A 1 569 ? -15.909 -19.968 29.251 1.00 86.19 569 ASP A CA 1
ATOM 4430 C C . ASP A 1 569 ? -14.454 -20.354 29.598 1.00 86.19 569 ASP A C 1
ATOM 4432 O O . ASP A 1 569 ? -13.506 -19.807 29.030 1.00 86.19 569 ASP A O 1
ATOM 4436 N N . GLU A 1 570 ? -14.255 -21.304 30.517 1.00 84.38 570 GLU A N 1
ATOM 4437 C CA . GLU A 1 570 ? -12.941 -21.648 31.091 1.00 84.38 570 GLU A CA 1
ATOM 4438 C C . GLU A 1 570 ? -11.908 -22.092 30.035 1.00 84.38 570 GLU A C 1
ATOM 4440 O O . GLU A 1 570 ? -10.716 -21.809 30.179 1.00 84.38 570 GLU A O 1
ATOM 4445 N N . ASP A 1 571 ? -12.352 -22.759 28.964 1.00 85.44 571 ASP A N 1
ATOM 4446 C CA . ASP A 1 571 ? -11.474 -23.341 27.940 1.00 85.44 571 ASP A CA 1
ATOM 4447 C C . ASP A 1 571 ? -11.205 -22.411 26.741 1.00 85.44 571 ASP A C 1
ATOM 4449 O O . ASP A 1 571 ? -10.311 -22.702 25.938 1.00 85.44 571 ASP A O 1
ATOM 4453 N N . LEU A 1 572 ? -11.956 -21.306 26.603 1.00 89.00 572 LEU A N 1
ATOM 4454 C CA . LEU A 1 572 ? -11.883 -20.349 25.483 1.00 89.00 572 LEU A CA 1
ATOM 4455 C C . LEU A 1 572 ? -11.886 -21.009 24.0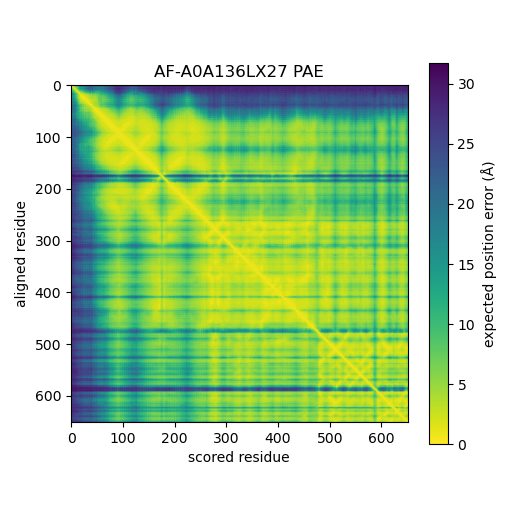85 1.00 89.00 572 LEU A C 1
ATOM 4457 O O . LEU A 1 572 ? -11.220 -20.542 23.149 1.00 89.00 572 LEU A O 1
ATOM 4461 N N . ARG A 1 573 ? -12.617 -22.121 23.957 1.00 92.38 573 ARG A N 1
ATOM 4462 C CA . ARG A 1 573 ? -12.757 -22.925 22.739 1.00 92.38 573 ARG A CA 1
ATOM 4463 C C . ARG A 1 573 ? -14.225 -23.074 22.390 1.00 92.38 573 ARG A C 1
ATOM 4465 O O . ARG A 1 573 ? -14.972 -23.695 23.133 1.00 92.38 573 ARG A O 1
ATOM 4472 N N . TYR A 1 574 ? -14.611 -22.556 21.234 1.00 93.06 574 TYR A N 1
ATOM 4473 C CA . TYR A 1 574 ? -16.005 -22.465 20.823 1.00 93.06 574 TYR A CA 1
ATOM 4474 C C . TYR A 1 574 ? -16.166 -23.069 19.437 1.00 93.06 574 TYR A C 1
ATOM 4476 O O . TYR A 1 574 ? -15.486 -22.661 18.500 1.00 93.06 574 TYR A O 1
ATOM 4484 N N . GLY A 1 575 ? -17.057 -24.044 19.294 1.00 92.44 575 GLY A N 1
ATOM 4485 C CA . GLY A 1 575 ? -17.369 -24.671 18.017 1.00 92.44 575 GLY A CA 1
ATOM 4486 C C . GLY A 1 575 ? -18.790 -24.379 17.559 1.00 92.44 575 GLY A C 1
ATOM 4487 O O . GLY A 1 575 ? -19.723 -24.369 18.362 1.00 92.44 575 GLY A O 1
ATOM 4488 N N . VAL A 1 576 ? -18.955 -24.171 16.256 1.00 95.88 576 VAL A N 1
ATOM 4489 C CA . VAL A 1 576 ? -20.233 -23.968 15.580 1.00 95.88 576 VAL A CA 1
ATOM 4490 C C . VAL A 1 576 ? -20.292 -24.792 14.296 1.00 95.88 576 VAL A C 1
ATOM 4492 O O . VAL A 1 576 ? -19.471 -24.648 13.393 1.00 95.88 576 VAL A O 1
ATOM 4495 N N . GLY A 1 577 ? -21.279 -25.677 14.217 1.00 95.62 577 GLY A N 1
ATOM 4496 C CA . GLY A 1 577 ? -21.670 -26.382 13.004 1.00 95.62 577 GLY A CA 1
ATOM 4497 C C . GLY A 1 577 ? -22.858 -25.692 12.345 1.00 95.62 577 GLY A C 1
ATOM 4498 O O . GLY A 1 577 ? -23.767 -25.290 13.062 1.00 95.62 577 GLY A O 1
ATOM 4499 N N . PHE A 1 578 ? -22.868 -25.544 11.021 1.00 96.25 578 PHE A N 1
ATOM 4500 C CA . PHE A 1 578 ? -23.975 -24.955 10.260 1.00 96.25 578 PHE A CA 1
ATOM 4501 C C . PHE A 1 578 ? -23.976 -25.413 8.795 1.00 96.25 578 PHE A C 1
ATOM 4503 O O . PHE A 1 578 ? -22.983 -25.923 8.282 1.00 96.25 578 PHE A O 1
ATOM 4510 N N . GLU A 1 579 ? -25.097 -25.215 8.112 1.00 94.25 579 GLU A N 1
ATOM 4511 C CA . GLU A 1 579 ? -25.308 -25.547 6.703 1.00 94.25 579 GLU A CA 1
ATOM 4512 C C . GLU A 1 579 ? -25.605 -24.275 5.905 1.00 94.25 579 GLU A C 1
ATOM 4514 O O . GLU A 1 579 ? -26.392 -23.437 6.349 1.00 94.25 579 GLU A O 1
ATOM 4519 N N . THR A 1 580 ? -25.021 -24.129 4.715 1.00 89.62 580 THR A N 1
ATOM 4520 C CA . THR A 1 580 ? -25.354 -23.040 3.784 1.00 89.62 580 THR A CA 1
ATOM 4521 C C . THR A 1 580 ? -26.104 -23.576 2.574 1.00 89.62 580 THR A C 1
ATOM 4523 O O . THR A 1 580 ? -25.828 -24.673 2.084 1.00 89.62 580 THR A O 1
ATOM 4526 N N . ILE A 1 581 ? -27.033 -22.769 2.059 1.00 84.88 581 ILE A N 1
ATOM 4527 C CA . ILE A 1 581 ? -27.800 -23.103 0.855 1.00 84.88 581 ILE A CA 1
ATOM 4528 C C . ILE A 1 581 ? -26.888 -23.389 -0.354 1.00 84.88 581 ILE A C 1
ATOM 4530 O O . ILE A 1 581 ? -25.793 -22.822 -0.436 1.00 84.88 581 ILE A O 1
ATOM 4534 N N . PRO A 1 582 ? -27.345 -24.221 -1.311 1.00 80.62 582 PRO A N 1
ATOM 4535 C CA . PRO A 1 582 ? -26.608 -24.485 -2.538 1.00 80.62 582 PRO A CA 1
ATOM 4536 C C . PRO A 1 582 ? -26.227 -23.209 -3.288 1.00 80.62 582 PRO A C 1
ATOM 4538 O O . PRO A 1 582 ? -27.065 -22.324 -3.487 1.00 80.62 582 PRO A O 1
ATOM 4541 N N . PHE A 1 583 ? -24.980 -23.123 -3.746 1.00 82.19 583 PHE A N 1
ATOM 4542 C CA . PHE A 1 583 ? -24.533 -22.011 -4.586 1.00 82.19 583 PHE A CA 1
ATOM 4543 C C . PHE A 1 583 ? -24.919 -22.227 -6.063 1.00 82.19 583 PHE A C 1
ATOM 4545 O O . PHE A 1 583 ? -24.994 -23.354 -6.555 1.00 82.19 583 PHE A O 1
ATOM 4552 N N . GLU A 1 584 ? -25.205 -21.139 -6.792 1.00 71.19 584 GLU A N 1
ATOM 4553 C CA . GLU A 1 584 ? -25.640 -21.217 -8.195 1.00 71.19 584 GLU A CA 1
ATOM 4554 C C . GLU A 1 584 ? -24.514 -21.704 -9.125 1.00 71.19 584 GLU A C 1
ATOM 4556 O O . GLU A 1 584 ? -23.465 -21.075 -9.249 1.00 71.19 584 GLU A O 1
ATOM 4561 N N . ASN A 1 585 ? -24.777 -22.799 -9.844 1.00 59.75 585 ASN A N 1
ATOM 4562 C CA . ASN A 1 585 ? -23.945 -23.313 -10.932 1.00 59.75 585 ASN A CA 1
ATOM 4563 C C . ASN A 1 585 ? -24.463 -22.752 -12.266 1.00 59.75 585 ASN A C 1
ATOM 4565 O O . ASN A 1 585 ? -25.522 -23.169 -12.739 1.00 59.75 585 ASN A O 1
ATOM 4569 N N . SER A 1 586 ? -23.763 -21.794 -12.882 1.00 54.12 586 SER A N 1
ATOM 4570 C CA . SER A 1 586 ? -24.274 -21.122 -14.086 1.00 54.12 586 SER A CA 1
ATOM 4571 C C . SER A 1 586 ? -23.737 -21.637 -15.435 1.00 54.12 586 SER A C 1
ATOM 4573 O O . SER A 1 586 ? -23.627 -20.834 -16.338 1.00 54.12 586 SER A O 1
ATOM 4575 N N . ASN A 1 587 ? -23.395 -22.918 -15.633 1.00 49.59 587 ASN A N 1
ATOM 4576 C CA . ASN A 1 587 ? -22.975 -23.590 -16.899 1.00 49.59 587 ASN A CA 1
ATOM 4577 C C . ASN A 1 587 ? -21.980 -22.930 -17.913 1.00 49.59 587 ASN A C 1
ATOM 4579 O O . ASN A 1 587 ? -21.575 -23.608 -18.855 1.00 49.59 587 ASN A O 1
ATOM 4583 N N . GLY A 1 588 ? -21.567 -21.667 -17.791 1.00 51.59 588 GLY A N 1
ATOM 4584 C CA . GLY A 1 588 ? -20.867 -20.894 -18.828 1.00 51.59 588 GLY A CA 1
ATOM 4585 C C . GLY A 1 588 ? -19.417 -20.494 -18.530 1.00 51.59 588 GLY A C 1
ATOM 4586 O O . GLY A 1 588 ? -18.719 -20.110 -19.464 1.00 51.59 588 GLY A O 1
ATOM 4587 N N . THR A 1 589 ? -18.949 -20.583 -17.280 1.00 50.53 589 THR A N 1
ATOM 4588 C CA . THR A 1 589 ? -17.603 -20.117 -16.872 1.00 50.53 589 THR A CA 1
ATOM 4589 C C . THR A 1 589 ? -16.694 -21.205 -16.295 1.00 50.53 589 THR A C 1
ATOM 4591 O O . THR A 1 589 ? -15.510 -20.943 -16.136 1.00 50.53 589 THR A O 1
ATOM 4594 N N . GLY A 1 590 ? -17.213 -22.404 -15.985 1.00 53.53 590 GLY A N 1
ATOM 4595 C CA . GLY A 1 590 ? -16.591 -23.293 -14.985 1.00 53.53 590 GLY A CA 1
ATOM 4596 C C . GLY A 1 590 ? -16.764 -22.665 -13.593 1.00 53.53 590 GLY A C 1
ATOM 4597 O O . GLY A 1 590 ? -16.508 -21.473 -13.433 1.00 53.53 590 GLY A O 1
ATOM 4598 N N . TYR A 1 591 ? -17.349 -23.370 -12.619 1.00 55.97 591 TYR A N 1
ATOM 4599 C CA . TYR A 1 591 ? -17.798 -22.721 -11.374 1.00 55.97 591 TYR A CA 1
ATOM 4600 C C . TYR A 1 591 ? -16.838 -22.934 -10.227 1.00 55.97 591 TYR A C 1
ATOM 4602 O O . TYR A 1 591 ? -16.466 -24.063 -9.922 1.00 55.97 591 TYR A O 1
ATOM 4610 N N . ASN A 1 592 ? -16.520 -21.808 -9.592 1.00 75.12 592 ASN A N 1
ATOM 4611 C CA . ASN A 1 592 ? -15.563 -21.679 -8.515 1.00 75.12 592 ASN A CA 1
ATOM 4612 C C . ASN A 1 592 ? -16.308 -21.542 -7.183 1.00 75.12 592 ASN A C 1
ATOM 4614 O O . ASN A 1 592 ? -16.952 -20.515 -6.962 1.00 75.12 592 ASN A O 1
ATOM 4618 N N . TYR A 1 593 ? -16.249 -22.551 -6.309 1.00 88.31 593 TYR A N 1
ATOM 4619 C CA . TYR A 1 593 ? -16.612 -22.363 -4.902 1.00 88.31 593 TYR A CA 1
ATOM 4620 C C . TYR A 1 593 ? -15.548 -21.475 -4.261 1.00 88.31 593 TYR A C 1
ATOM 4622 O O . TYR A 1 593 ? -14.356 -21.737 -4.422 1.00 88.31 593 TYR A O 1
ATOM 4630 N N . VAL A 1 594 ? -15.982 -20.412 -3.584 1.00 89.94 594 VAL A N 1
ATOM 4631 C CA . VAL A 1 594 ? -15.099 -19.455 -2.914 1.00 89.94 594 VAL A CA 1
ATOM 4632 C C . VAL A 1 594 ? -15.552 -19.314 -1.473 1.00 89.94 594 VAL A C 1
ATOM 4634 O O . VAL A 1 594 ? -16.608 -18.731 -1.232 1.00 89.94 594 VAL A O 1
ATOM 4637 N N . LEU A 1 595 ? -14.737 -19.810 -0.542 1.00 92.88 595 LEU A N 1
ATOM 4638 C CA . LEU A 1 595 ? -14.839 -19.455 0.870 1.00 92.88 595 LEU A CA 1
ATOM 4639 C C . LEU A 1 595 ? -13.852 -18.324 1.158 1.00 92.88 595 LEU A C 1
ATOM 4641 O O . LEU A 1 595 ? -12.651 -18.474 0.919 1.00 92.88 595 LEU A O 1
ATOM 4645 N N . SER A 1 596 ? -14.358 -17.214 1.683 1.00 92.19 596 SER A N 1
ATOM 4646 C CA . SER A 1 596 ? -13.543 -16.109 2.183 1.00 92.19 596 SER A CA 1
ATOM 4647 C C . SER A 1 596 ? -13.471 -16.167 3.701 1.00 92.19 596 SER A C 1
ATOM 4649 O O . SER A 1 596 ? -14.492 -16.131 4.381 1.00 92.19 596 SER A O 1
ATOM 4651 N N . LEU A 1 597 ? -12.257 -16.235 4.226 1.00 92.88 597 LEU A N 1
ATOM 4652 C CA . LEU A 1 597 ? -11.956 -16.079 5.636 1.00 92.88 597 LEU A CA 1
ATOM 4653 C C . LEU A 1 597 ? -11.497 -14.639 5.866 1.00 92.88 597 LEU A C 1
ATOM 4655 O O . LEU A 1 597 ? -10.381 -14.273 5.484 1.00 92.88 597 LEU A O 1
ATOM 4659 N N . GLU A 1 598 ? -12.380 -13.826 6.436 1.00 90.31 598 GLU A N 1
ATOM 4660 C CA . GLU A 1 598 ? -12.130 -12.400 6.641 1.00 90.31 598 GLU A CA 1
ATOM 4661 C C . GLU A 1 598 ? -11.257 -12.187 7.867 1.00 90.31 598 GLU A C 1
ATOM 4663 O O . GLU A 1 598 ? -11.576 -12.623 8.978 1.00 90.31 598 GLU A O 1
ATOM 4668 N N . LYS A 1 599 ? -10.121 -11.520 7.660 1.00 86.25 599 LYS A N 1
ATOM 4669 C CA . LYS A 1 599 ? -9.204 -11.212 8.747 1.00 86.25 599 LYS A CA 1
ATOM 4670 C C . LYS A 1 599 ? -9.599 -9.881 9.353 1.00 86.25 599 LYS A C 1
ATOM 4672 O O . LYS A 1 599 ? -9.416 -8.832 8.740 1.00 86.25 599 LYS A O 1
ATOM 4677 N N . ASN A 1 600 ? -10.015 -9.899 10.611 1.00 85.12 600 ASN A N 1
ATOM 4678 C CA . ASN A 1 600 ? -10.226 -8.640 11.300 1.00 85.12 600 ASN A CA 1
ATOM 4679 C C . ASN A 1 600 ? -8.890 -7.902 11.577 1.00 85.12 600 ASN A C 1
ATOM 4681 O O . ASN A 1 600 ? -7.875 -8.537 11.889 1.00 85.12 600 ASN A O 1
ATOM 4685 N N . PRO A 1 601 ? -8.862 -6.559 11.486 1.00 82.25 601 PRO A N 1
ATOM 4686 C CA . PRO A 1 601 ? -7.670 -5.736 11.716 1.00 82.25 601 PRO A CA 1
ATOM 4687 C C . PRO A 1 601 ? -6.969 -6.012 13.050 1.00 82.25 601 PRO A C 1
ATOM 4689 O O . PRO A 1 601 ? -7.624 -6.049 14.076 1.00 82.25 601 PRO A O 1
ATOM 4692 N N . GLY A 1 602 ? -5.640 -6.143 13.089 1.00 84.31 602 GLY A N 1
ATOM 4693 C CA . GLY A 1 602 ? -4.875 -6.128 14.349 1.00 84.31 602 GLY A CA 1
ATOM 4694 C C . GLY A 1 602 ? -4.884 -7.386 15.228 1.00 84.31 602 GLY A C 1
ATOM 4695 O O . GLY A 1 602 ? -4.150 -7.397 16.220 1.00 84.31 602 GLY A O 1
ATOM 4696 N N . ILE A 1 603 ? -5.619 -8.447 14.875 1.00 90.06 603 ILE A N 1
ATOM 4697 C CA . ILE A 1 603 ? -5.536 -9.753 15.556 1.00 90.06 603 ILE A CA 1
ATOM 4698 C C . ILE A 1 603 ? -4.592 -10.711 14.827 1.00 90.06 603 ILE A C 1
ATOM 4700 O O . ILE A 1 603 ? -4.545 -10.754 13.593 1.00 90.06 603 ILE A O 1
ATOM 4704 N N . GLY A 1 604 ? -3.836 -11.503 15.590 1.00 91.44 604 GLY A N 1
ATOM 4705 C CA . GLY A 1 604 ? -3.138 -12.657 15.033 1.00 91.44 604 GLY A CA 1
ATOM 4706 C C . GLY A 1 604 ? -4.143 -13.767 14.745 1.00 91.44 604 GLY A C 1
ATOM 4707 O O . GLY A 1 604 ? -4.925 -14.121 15.622 1.00 91.44 604 GLY A O 1
ATOM 4708 N N . ALA A 1 605 ? -4.133 -14.341 13.545 1.00 93.62 605 ALA A N 1
ATOM 4709 C CA . ALA A 1 605 ? -5.034 -15.441 13.233 1.00 93.62 605 ALA A CA 1
ATOM 4710 C C . ALA A 1 605 ? -4.303 -16.588 12.536 1.00 93.62 605 ALA A C 1
ATOM 4712 O O . ALA A 1 605 ? -3.584 -16.385 11.560 1.00 93.62 605 ALA A O 1
ATOM 4713 N N . ASN A 1 606 ? -4.491 -17.791 13.064 1.00 96.00 606 ASN A N 1
ATOM 4714 C CA . ASN A 1 606 ? -4.035 -19.043 12.481 1.00 96.00 606 ASN A CA 1
ATOM 4715 C C . ASN A 1 606 ? -5.253 -19.803 11.965 1.00 96.00 606 ASN A C 1
ATOM 4717 O O . ASN A 1 606 ? -6.327 -19.723 12.561 1.00 96.00 606 ASN A O 1
ATOM 4721 N N . TYR A 1 607 ? -5.077 -20.570 10.899 1.00 96.69 607 TYR A N 1
ATOM 4722 C CA . TYR A 1 607 ? -6.137 -21.410 10.360 1.00 96.69 607 TYR A CA 1
ATOM 4723 C C . TYR A 1 607 ? -5.624 -22.811 10.046 1.00 96.69 607 TYR A C 1
ATOM 4725 O O . TYR A 1 607 ? -4.458 -22.984 9.681 1.00 96.69 607 TYR A O 1
ATOM 4733 N N . ASP A 1 608 ? -6.520 -23.779 10.182 1.00 97.19 608 ASP A N 1
ATOM 4734 C CA . ASP A 1 608 ? -6.400 -25.158 9.734 1.00 97.19 608 ASP A CA 1
ATOM 4735 C C . ASP A 1 608 ? -7.772 -25.594 9.200 1.00 97.19 608 ASP A C 1
ATOM 4737 O O . ASP A 1 608 ? -8.717 -25.801 9.961 1.00 97.19 608 ASP A O 1
ATOM 4741 N N . ILE A 1 609 ? -7.930 -25.603 7.877 1.00 97.44 609 ILE A N 1
ATOM 4742 C CA . ILE A 1 609 ? -9.217 -25.798 7.208 1.00 97.44 609 ILE A CA 1
ATOM 4743 C C . ILE A 1 609 ? -9.133 -26.995 6.272 1.00 97.44 609 ILE A C 1
ATOM 4745 O O . ILE A 1 609 ? -8.327 -27.020 5.341 1.00 97.44 609 ILE A O 1
ATOM 4749 N N . GLU A 1 610 ? -10.007 -27.967 6.500 1.00 97.94 610 GLU A N 1
ATOM 4750 C CA . GLU A 1 610 ? -10.205 -29.135 5.655 1.00 97.94 610 GLU A CA 1
ATOM 4751 C C . GLU A 1 610 ? -11.444 -28.936 4.781 1.00 97.94 610 GLU A C 1
ATOM 4753 O O . GLU A 1 610 ? -12.545 -28.732 5.286 1.00 97.94 610 GLU A O 1
ATOM 4758 N N . PHE A 1 611 ? -11.275 -29.026 3.465 1.00 97.69 611 PHE A N 1
ATOM 4759 C CA . PHE A 1 611 ? -12.379 -29.082 2.511 1.00 97.69 611 PHE A CA 1
ATOM 4760 C C . PHE A 1 611 ? -12.542 -30.513 2.027 1.00 97.69 611 PHE A C 1
ATOM 4762 O O . PHE A 1 611 ? -11.605 -31.049 1.442 1.00 97.69 611 PHE A O 1
ATOM 4769 N N . SER A 1 612 ? -13.707 -31.117 2.228 1.00 97.44 612 SER A N 1
ATOM 4770 C CA . SER A 1 612 ? -14.053 -32.434 1.700 1.00 97.44 612 SER A CA 1
ATOM 4771 C C . SER A 1 612 ? -15.181 -32.312 0.681 1.00 97.44 612 SER A C 1
ATOM 4773 O O . SER A 1 612 ? -16.095 -31.500 0.826 1.00 97.44 612 SER A O 1
ATOM 4775 N N . PHE A 1 613 ? -15.102 -33.098 -0.387 1.00 96.50 613 PHE A N 1
ATOM 4776 C CA . PHE A 1 613 ? -16.038 -33.016 -1.504 1.00 96.50 613 PHE A CA 1
ATOM 4777 C C . PHE A 1 613 ? -16.724 -34.359 -1.725 1.00 96.50 613 PHE A C 1
ATOM 4779 O O . PHE A 1 613 ? -16.108 -35.415 -1.566 1.00 96.50 613 PHE A O 1
ATOM 4786 N N . ASP A 1 614 ? -17.998 -34.326 -2.118 1.00 96.38 614 ASP A N 1
ATOM 4787 C CA . ASP A 1 614 ? -18.708 -35.535 -2.521 1.00 96.38 614 ASP A CA 1
ATOM 4788 C C . ASP A 1 614 ? -17.939 -36.252 -3.657 1.00 96.38 614 ASP A C 1
ATOM 4790 O O . ASP A 1 614 ? -17.570 -35.603 -4.642 1.00 96.38 614 ASP A O 1
ATOM 4794 N N . PRO A 1 615 ? -17.727 -37.584 -3.584 1.00 96.00 615 PRO A N 1
ATOM 4795 C CA . PRO A 1 615 ? -16.951 -38.330 -4.581 1.00 96.00 615 PRO A CA 1
ATOM 4796 C C . PRO A 1 615 ? -17.499 -38.277 -6.016 1.00 96.00 615 PRO A C 1
ATOM 4798 O O . PRO A 1 615 ? -16.835 -38.728 -6.951 1.00 96.00 615 PRO A O 1
ATOM 4801 N N . SER A 1 616 ? -18.734 -37.802 -6.210 1.00 94.31 616 SER A N 1
ATOM 4802 C CA . SER A 1 616 ? -19.321 -37.562 -7.531 1.00 94.31 616 SER A CA 1
ATOM 4803 C C . SER A 1 616 ? -18.892 -36.239 -8.173 1.00 94.31 616 SER A C 1
ATOM 4805 O O . SER A 1 616 ? -19.235 -36.005 -9.330 1.00 94.31 616 SER A O 1
ATOM 4807 N N . LEU A 1 617 ? -18.152 -35.385 -7.461 1.00 92.19 617 LEU A N 1
ATOM 4808 C CA . LEU A 1 617 ? -17.658 -34.103 -7.952 1.00 92.19 617 LEU A CA 1
ATOM 4809 C C . LEU A 1 617 ? -16.199 -34.212 -8.420 1.00 92.19 617 LEU A C 1
ATOM 4811 O O . LEU A 1 617 ? -15.346 -34.803 -7.765 1.00 92.19 617 LEU A O 1
ATOM 4815 N N . SER A 1 618 ? -15.895 -33.585 -9.552 1.00 91.94 618 SER A N 1
ATOM 4816 C CA . SER A 1 618 ? -14.533 -33.336 -10.022 1.00 91.94 618 SER A CA 1
ATOM 4817 C C . SER A 1 618 ? -14.092 -31.950 -9.568 1.00 91.94 618 SER A C 1
ATOM 4819 O O . SER A 1 618 ? -14.692 -30.950 -9.972 1.00 91.94 618 SER A O 1
ATOM 4821 N N . VAL A 1 619 ? -13.030 -31.902 -8.762 1.00 93.00 619 VAL A N 1
ATOM 4822 C CA . VAL A 1 619 ? -12.563 -30.698 -8.063 1.00 93.00 619 VAL A CA 1
ATOM 4823 C C . VAL A 1 619 ? -11.128 -30.371 -8.458 1.00 93.00 619 VAL A C 1
ATOM 4825 O O . VAL A 1 619 ? -10.250 -31.234 -8.399 1.00 93.00 619 VAL A O 1
ATOM 4828 N N . LEU A 1 620 ? -10.886 -29.117 -8.829 1.00 92.25 620 LEU A N 1
ATOM 4829 C CA . LEU A 1 620 ? -9.557 -28.570 -9.072 1.00 92.25 620 LEU A CA 1
ATOM 4830 C C . LEU A 1 620 ? -9.348 -27.331 -8.177 1.00 92.25 620 LEU A C 1
ATOM 4832 O O . LEU A 1 620 ? -9.979 -26.301 -8.414 1.00 92.25 620 LEU A O 1
ATOM 4836 N N . PRO A 1 621 ? -8.496 -27.397 -7.137 1.00 92.12 621 PRO A N 1
ATOM 4837 C CA . PRO A 1 621 ? -8.146 -26.215 -6.353 1.00 92.12 621 PRO A CA 1
ATOM 4838 C C . PRO A 1 621 ? -7.320 -25.243 -7.203 1.00 92.12 621 PRO A C 1
ATOM 4840 O O . PRO A 1 621 ? -6.409 -25.657 -7.919 1.00 92.12 621 PRO A O 1
ATOM 4843 N N . VAL A 1 622 ? -7.632 -23.951 -7.109 1.00 89.62 622 VAL A N 1
ATOM 4844 C CA . VAL A 1 622 ? -6.894 -22.888 -7.817 1.00 89.62 622 VAL A CA 1
ATOM 4845 C C . VAL A 1 622 ? -5.629 -22.485 -7.048 1.00 89.62 622 VAL A C 1
ATOM 4847 O O . VAL A 1 622 ? -4.626 -22.120 -7.655 1.00 89.62 622 VAL A O 1
ATOM 4850 N N . ASP A 1 623 ? -5.654 -22.578 -5.716 1.00 81.81 623 ASP A N 1
ATOM 4851 C CA . ASP A 1 623 ? -4.497 -22.292 -4.863 1.00 81.81 623 ASP A CA 1
ATOM 4852 C C . ASP A 1 623 ? -3.495 -23.457 -4.837 1.00 81.81 623 ASP A C 1
ATOM 4854 O O . ASP A 1 623 ? -3.882 -24.614 -4.704 1.00 81.81 623 ASP A O 1
ATOM 4858 N N . GLU A 1 624 ? -2.192 -23.157 -4.858 1.00 76.88 624 GLU A N 1
ATOM 4859 C CA . GLU A 1 624 ? -1.128 -24.178 -4.933 1.00 76.88 624 GLU A CA 1
ATOM 4860 C C . GLU A 1 624 ? -0.683 -24.749 -3.568 1.00 76.88 624 GLU A C 1
ATOM 4862 O O . GLU A 1 624 ? 0.066 -25.723 -3.511 1.00 76.88 624 GLU A O 1
ATOM 4867 N N . SER A 1 625 ? -1.102 -24.148 -2.449 1.00 88.06 625 SER A N 1
ATOM 4868 C CA . SER A 1 625 ? -0.588 -24.475 -1.104 1.00 88.06 625 SER A CA 1
ATOM 4869 C C . SER A 1 625 ? -1.581 -25.287 -0.267 1.00 88.06 625 SER A C 1
ATOM 4871 O O . SER A 1 625 ? -2.237 -24.732 0.612 1.00 88.06 625 SER A O 1
ATOM 4873 N N . PHE A 1 626 ? -1.681 -26.594 -0.524 1.00 93.06 626 PHE A N 1
ATOM 4874 C CA . PHE A 1 626 ? -2.535 -27.518 0.238 1.00 93.06 626 PHE A CA 1
ATOM 4875 C C . PHE A 1 626 ? -1.929 -28.920 0.366 1.00 93.06 626 PHE A C 1
ATOM 4877 O O . PHE A 1 626 ? -1.017 -29.303 -0.371 1.00 93.06 626 PHE A O 1
ATOM 4884 N N . ILE A 1 627 ? -2.477 -29.710 1.289 1.00 94.62 627 ILE A N 1
ATOM 4885 C CA . ILE A 1 627 ? -2.204 -31.144 1.421 1.00 94.62 627 ILE A CA 1
ATOM 4886 C C . ILE A 1 627 ? -3.446 -31.915 0.968 1.00 94.62 627 ILE A C 1
ATOM 4888 O O . ILE A 1 627 ? -4.516 -31.769 1.551 1.00 94.62 627 ILE A O 1
ATOM 4892 N N . ALA A 1 628 ? -3.308 -32.744 -0.069 1.00 93.62 628 ALA A N 1
ATOM 4893 C CA . ALA A 1 628 ? -4.383 -33.625 -0.526 1.00 93.62 628 ALA A CA 1
ATOM 4894 C C . ALA A 1 628 ? -4.422 -34.925 0.291 1.00 93.62 628 ALA A C 1
ATOM 4896 O O . ALA A 1 628 ? -3.401 -35.607 0.432 1.00 93.62 628 ALA A O 1
ATOM 4897 N N . GLN A 1 629 ? -5.608 -35.309 0.764 1.00 94.38 629 GLN A N 1
ATOM 4898 C CA . GLN A 1 629 ? -5.842 -36.550 1.498 1.00 94.38 629 GLN A CA 1
ATOM 4899 C C . GLN A 1 629 ? -7.151 -37.213 1.042 1.00 94.38 629 GLN A C 1
ATOM 4901 O O . GLN A 1 629 ? -8.212 -37.009 1.621 1.00 94.38 629 GLN A O 1
ATOM 4906 N N . GLY A 1 630 ? -7.076 -38.053 0.005 1.00 92.12 630 GLY A N 1
ATOM 4907 C CA . GLY A 1 630 ? -8.275 -38.649 -0.597 1.00 92.12 630 GLY A CA 1
ATOM 4908 C C . GLY A 1 630 ? -9.096 -37.586 -1.326 1.00 92.12 630 GLY A C 1
ATOM 4909 O O . GLY A 1 630 ? -8.544 -36.896 -2.179 1.00 92.12 630 GLY A O 1
ATOM 4910 N N . ASP A 1 631 ? -10.368 -37.444 -0.951 1.00 90.00 631 ASP A N 1
ATOM 4911 C CA . ASP A 1 631 ? -11.301 -36.447 -1.502 1.00 90.00 631 ASP A CA 1
ATOM 4912 C C . ASP A 1 631 ? -11.296 -35.130 -0.692 1.00 90.00 631 ASP A C 1
ATOM 4914 O O . ASP A 1 631 ? -12.225 -34.325 -0.788 1.00 90.00 631 ASP A O 1
ATOM 4918 N N . ALA A 1 632 ? -10.260 -34.926 0.133 1.00 95.75 632 ALA A N 1
ATOM 4919 C CA . ALA A 1 632 ? -10.102 -33.759 0.990 1.00 95.75 632 ALA A CA 1
ATOM 4920 C C . ALA A 1 632 ? -8.830 -32.948 0.692 1.00 95.75 632 ALA A C 1
ATOM 4922 O O . ALA A 1 632 ? -7.790 -33.492 0.300 1.00 95.75 632 ALA A O 1
ATOM 4923 N N . PHE A 1 633 ? -8.913 -31.640 0.934 1.00 96.81 633 PHE A N 1
ATOM 4924 C CA . PHE A 1 633 ? -7.852 -30.652 0.763 1.00 96.81 633 PHE A CA 1
ATOM 4925 C C . PHE A 1 633 ? -7.667 -29.882 2.070 1.00 96.81 633 PHE A C 1
ATOM 4927 O O . PHE A 1 633 ? -8.580 -29.190 2.517 1.00 96.81 633 PHE A O 1
ATOM 4934 N N . ILE A 1 634 ? -6.488 -30.000 2.679 1.00 97.25 634 ILE A N 1
ATOM 4935 C CA . ILE A 1 634 ? -6.168 -29.369 3.962 1.00 97.25 634 ILE A CA 1
ATOM 4936 C C . ILE A 1 634 ? -5.280 -28.152 3.719 1.00 97.25 634 ILE A C 1
ATOM 4938 O O . ILE A 1 634 ? -4.228 -28.254 3.077 1.00 97.25 634 ILE A O 1
ATOM 4942 N N . TYR A 1 635 ? -5.697 -27.016 4.266 1.00 96.88 635 TYR A N 1
ATOM 4943 C CA . TYR A 1 635 ? -4.974 -25.756 4.224 1.00 96.88 635 TYR A CA 1
ATOM 4944 C C . TYR A 1 635 ? -4.684 -25.284 5.640 1.00 96.88 635 TYR A C 1
ATOM 4946 O O . TYR A 1 635 ? -5.609 -25.074 6.419 1.00 96.88 635 TYR A O 1
ATOM 4954 N N . SER A 1 636 ? -3.418 -25.020 5.946 1.00 96.69 636 SER A N 1
ATOM 4955 C CA . SER A 1 636 ? -3.034 -24.504 7.259 1.00 96.69 636 SER A CA 1
ATOM 4956 C C . SER A 1 636 ? -2.029 -23.363 7.121 1.00 96.69 636 SER A C 1
ATOM 4958 O O . SER A 1 636 ? -1.159 -23.386 6.246 1.00 96.69 636 SER A O 1
ATOM 4960 N N . GLY A 1 637 ? -2.118 -22.357 7.988 1.00 95.31 637 GLY A N 1
ATOM 4961 C CA . GLY A 1 637 ? -1.195 -21.226 7.953 1.00 95.31 637 GLY A CA 1
ATOM 4962 C C . GLY A 1 637 ? -1.555 -20.080 8.892 1.00 95.31 637 GLY A C 1
ATOM 4963 O O . GLY A 1 637 ? -2.372 -20.217 9.800 1.00 95.31 637 GLY A O 1
ATOM 4964 N N . VAL A 1 638 ? -0.918 -18.934 8.651 1.00 92.88 638 VAL A N 1
ATOM 4965 C CA . VAL A 1 638 ? -1.200 -17.661 9.328 1.00 92.88 638 VAL A CA 1
ATOM 4966 C C . VAL A 1 638 ? -1.951 -16.761 8.356 1.00 92.88 638 VAL A C 1
ATOM 4968 O O . VAL A 1 638 ? -1.571 -16.643 7.191 1.00 92.88 638 VAL A O 1
ATOM 4971 N N . ILE A 1 639 ? -3.011 -16.122 8.832 1.00 88.81 639 ILE A N 1
ATOM 4972 C CA . ILE A 1 639 ? -3.810 -15.178 8.061 1.00 88.81 639 ILE A CA 1
ATOM 4973 C C . ILE A 1 639 ? -3.112 -13.817 8.107 1.00 88.81 639 ILE A C 1
ATOM 4975 O O . ILE A 1 639 ? -3.114 -13.121 9.126 1.00 88.81 639 ILE A O 1
ATOM 4979 N N . THR A 1 640 ? -2.475 -13.436 7.004 1.00 82.75 640 THR A N 1
ATOM 4980 C CA . THR A 1 640 ? -1.816 -12.132 6.867 1.00 82.75 640 THR A CA 1
ATOM 4981 C C . THR A 1 640 ? -2.792 -11.050 6.408 1.00 82.75 640 THR A C 1
ATOM 4983 O O . THR A 1 640 ? -2.746 -9.962 6.968 1.00 82.75 640 THR A O 1
ATOM 4986 N N . GLY A 1 641 ? -3.741 -11.384 5.536 1.00 85.00 641 GLY A N 1
ATOM 4987 C CA . GLY A 1 641 ? -4.924 -10.601 5.153 1.00 85.00 641 GLY A CA 1
ATOM 4988 C C . GLY A 1 641 ? -6.075 -11.559 4.827 1.00 85.00 641 GLY A C 1
ATOM 4989 O O . GLY A 1 641 ? -5.950 -12.747 5.128 1.00 85.00 641 GLY A O 1
ATOM 4990 N N . ASP A 1 642 ? -7.160 -11.091 4.210 1.00 86.56 642 ASP A N 1
ATOM 4991 C CA . ASP A 1 642 ? -8.280 -11.970 3.839 1.00 86.56 642 ASP A CA 1
ATOM 4992 C C . ASP A 1 642 ? -7.796 -13.188 3.048 1.00 86.56 642 ASP A C 1
ATOM 4994 O O . ASP A 1 642 ? -7.120 -13.067 2.020 1.00 86.56 642 ASP A O 1
ATOM 4998 N N . LYS A 1 643 ? -8.141 -14.383 3.532 1.00 90.38 643 LYS A N 1
ATOM 4999 C CA . LYS A 1 643 ? -7.728 -15.636 2.905 1.00 90.38 643 LYS A CA 1
ATOM 5000 C C . LYS A 1 643 ? -8.897 -16.210 2.124 1.00 90.38 643 LYS A C 1
ATOM 5002 O O . LYS A 1 643 ? -9.959 -16.468 2.675 1.00 90.38 643 LYS A O 1
ATOM 5007 N N . ARG A 1 644 ? -8.690 -16.429 0.829 1.00 90.06 644 ARG A N 1
ATOM 5008 C CA . ARG A 1 644 ? -9.668 -17.085 -0.043 1.00 90.06 644 ARG A CA 1
ATOM 5009 C C . ARG A 1 644 ? -9.236 -18.514 -0.317 1.00 90.06 644 ARG A C 1
ATOM 5011 O O . ARG A 1 644 ? -8.037 -18.778 -0.399 1.00 90.06 644 ARG A O 1
ATOM 5018 N N . PHE A 1 645 ? -10.223 -19.386 -0.468 1.00 92.31 645 PHE A N 1
ATOM 5019 C CA . PHE A 1 645 ? -10.065 -20.763 -0.917 1.00 92.31 645 PHE A CA 1
ATOM 5020 C C . PHE A 1 645 ? -10.963 -20.953 -2.131 1.00 92.31 645 PHE A C 1
ATOM 5022 O O . PHE A 1 645 ? -12.180 -20.800 -2.020 1.00 92.31 645 PHE A O 1
ATOM 5029 N N . ILE A 1 646 ? -10.357 -21.211 -3.290 1.00 91.19 646 ILE A N 1
ATOM 5030 C CA . ILE A 1 646 ? -11.046 -21.220 -4.583 1.00 91.19 646 ILE A CA 1
ATOM 5031 C C . ILE A 1 646 ? -10.939 -22.613 -5.208 1.00 91.19 646 ILE A C 1
ATOM 5033 O O . ILE A 1 646 ? -9.834 -23.129 -5.392 1.00 91.19 646 ILE A O 1
ATOM 5037 N N . PHE A 1 647 ? -12.080 -23.194 -5.578 1.00 91.12 647 PHE A N 1
ATOM 5038 C CA . PHE A 1 647 ? -12.160 -24.533 -6.168 1.00 91.12 647 PHE A CA 1
ATOM 5039 C C . PHE A 1 647 ? -13.021 -24.544 -7.420 1.00 91.12 647 PHE A C 1
ATOM 5041 O O . PHE A 1 647 ? -14.206 -24.242 -7.333 1.00 91.12 647 PHE A O 1
ATOM 5048 N N . GLU A 1 648 ? -12.468 -24.974 -8.548 1.00 91.25 648 GLU A N 1
ATOM 5049 C CA . GLU A 1 648 ? -13.230 -25.314 -9.750 1.00 91.25 648 GLU A CA 1
ATOM 5050 C C . GLU A 1 648 ? -13.941 -26.658 -9.538 1.00 91.25 648 GLU A C 1
ATOM 5052 O O . GLU A 1 648 ? -13.288 -27.692 -9.384 1.00 91.25 648 GLU A O 1
ATOM 5057 N N . ILE A 1 649 ? -15.277 -26.662 -9.527 1.00 89.38 649 ILE A N 1
ATOM 5058 C CA . ILE A 1 649 ? -16.089 -27.857 -9.255 1.00 89.38 649 ILE A CA 1
ATOM 5059 C C . ILE A 1 649 ? -16.976 -28.190 -10.460 1.00 89.38 649 ILE A C 1
ATOM 5061 O O . ILE A 1 649 ? -17.687 -27.340 -11.003 1.00 89.38 649 ILE A O 1
ATOM 5065 N N . SER A 1 650 ? -16.971 -29.461 -10.865 1.00 88.69 650 SER A N 1
ATOM 5066 C CA . SER A 1 650 ? -17.792 -30.006 -11.954 1.00 88.69 650 SER A CA 1
ATOM 5067 C C . SER A 1 650 ? -18.382 -31.375 -11.591 1.00 88.69 650 SER A C 1
ATOM 5069 O O . SER A 1 650 ? -17.888 -32.036 -10.685 1.00 88.69 650 SER A O 1
ATOM 5071 N N . LYS A 1 651 ? -19.470 -31.774 -12.260 1.00 85.06 651 LYS A N 1
ATOM 5072 C CA . LYS A 1 651 ? -20.132 -33.082 -12.093 1.00 85.06 651 LYS A CA 1
ATOM 5073 C C . LYS A 1 651 ? -19.748 -34.057 -13.192 1.00 85.06 651 LYS A C 1
ATOM 5075 O O . LYS A 1 651 ? -19.570 -33.583 -14.340 1.00 85.06 651 LYS A O 1
#